Protein 3ES6 (pdb70)

Foldseek 3Di:
DDDKDKKKKKKKKKAKLDDDDVDFRIKMWMAIHPATFWIATPPVLFIDTDAPNNPFPDLDDRVVVSVVVVVVVVVQVVLVCQLCVVVVPSPDIKMKMWMWIWMDIPLHTDDTWTFIAIRNHGAWTADLVVTAIDGPDPSSVVVSCVQPVDVVSSVVVSCCGRPVHVVSVVSSCVRCVVPQVDFAFWDKDWDWDDDPPFFIKIKIKTWFGDDQDKDKFKAWQHHTDDFPDKDKDQPNNSRIIMIMTMDGDGPPDPTWMKMWMDGPSDDDIDIGTPPD/DPPPDWPAKDWDWADAEAAAWDWGKIKIKIATSDQFKFKKWKAKDKPDDFDDQRGDIDIAIHDNVDIDMDMTIGGHGAKIKMKIKIFGDQDPDHDVVSRHDDDDPDGIDIDIGIYHHD

B-factor: mean 33.92, std 10.51, range [18.6, 75.12]

Nearest PDB structures (foldseek):
  1t80-assembly1_A  TM=9.327E-01  e=2.564E-51  Homo sapiens
  1zag-assembly4_D  TM=9.536E-01  e=3.620E-48  Homo sapiens
  6r2u-assembly2_B  TM=8.362E-01  e=2.824E-50  Homo sapiens
  7ufj-assembly1_A  TM=7.697E-01  e=5.929E-26  Homo sapiens
  6pvd-assembly2_C  TM=7.787E-01  e=1.023E-25  Homo sapiens

Organism: Homo sapiens (NCBI:txid9606)

Sequence (394 aa):
ENQDGRYSLTYIYTGLSKHVEDVPAFQALGSLNDLQFFRYNSKDRKSQPMGLWRQVEGMEDWKQDSQLQKAREDIFMETLKDIVEYYNDSNGSHVLQGRFGCEIENNRSSGAFWKYYYDGKDYIEFNKEIPAWVPFDPAAQITKQKWEAEPVYVQRAKAYLEEECPATLRKYLKYSKNILDRQDPPSVVVTSHQAPGEKKKLKCLAYDFYPGKIDVHWTRAGEVQEPELRGDVLHNGNGTYQSWVVVAVPPQDTAPYSCHVQHSSLAQPLVVPWEAQDNTRKIIIKNFDIPKSVRPNDEVTAVLAVQTELKECMVVKTYLISSIPLQGAFNYKYTACLCDDNPKTFYWDFYTNRTVQIAAVVDVIRELGICPDDAAVIPIKNNRFYTIEILKVE

Structure (mmCIF, N/CA/C/O backbone):
data_3ES6
#
_entry.id   3ES6
#
_cell.length_a   132.298
_cell.length_b   132.298
_cell.length_c   73.752
_cell.angle_alpha   90.00
_cell.angle_beta   90.00
_cell.angle_gamma   90.00
#
_symmetry.space_group_name_H-M   'P 4 21 2'
#
loop_
_entity.id
_entity.type
_entity.pdbx_description
1 polymer Zinc-alpha-2-glycoprotein
2 polymer 'Prolactin-inducible protein'
3 branched 2-acetamido-2-deoxy-alpha-D-glucopyranose-(1-2)-alpha-D-mannopyranose-(1-3)-beta-D-mannopyranose-(1-4)-2-acetamido-2-deoxy-beta-D-glucopyranose-(1-4)-2-acetamido-2-deoxy-beta-D-glucopyranose
4 branched alpha-D-mannopyranose-(1-3)-beta-D-mannopyranose-(1-4)-2-acetamido-2-deoxy-beta-D-glucopyranose-(1-4)-2-acetamido-2-deoxy-beta-D-glucopyranose
5 non-polymer 'CARBONATE ION'
6 non-polymer 'HEXAETHYLENE GLYCOL'
#
loop_
_atom_site.group_PDB
_atom_site.id
_atom_site.type_symbol
_atom_site.label_atom_id
_atom_site.label_alt_id
_atom_site.label_comp_id
_atom_site.label_asym_id
_atom_site.label_entity_id
_atom_site.label_seq_id
_atom_site.pdbx_PDB_ins_code
_atom_site.Cartn_x
_atom_site.Cartn_y
_atom_site.Cartn_z
_atom_site.occupancy
_atom_site.B_iso_or_equiv
_atom_site.auth_seq_id
_atom_site.auth_comp_id
_atom_site.auth_asym_id
_atom_site.auth_atom_id
_atom_site.pdbx_PDB_model_num
ATOM 9 N N . GLU A 1 2 ? 114.521 5.519 28.330 1.00 61.25 2 GLU A N 1
ATOM 10 C CA . GLU A 1 2 ? 114.092 5.346 26.888 1.00 61.19 2 GLU A CA 1
ATOM 11 C C . GLU A 1 2 ? 115.199 5.637 25.841 1.00 60.86 2 GLU A C 1
ATOM 12 O O . GLU A 1 2 ? 116.051 4.764 25.557 1.00 60.92 2 GLU A O 1
ATOM 18 N N . ASN A 1 3 ? 115.295 6.748 24.895 1.00 60.37 3 ASN A N 1
ATOM 19 C CA . ASN A 1 3 ? 115.951 6.827 23.582 1.00 59.83 3 ASN A CA 1
ATOM 20 C C . ASN A 1 3 ? 117.486 6.940 23.595 1.00 59.19 3 ASN A C 1
ATOM 21 O O . ASN A 1 3 ? 118.082 7.437 24.558 1.00 59.16 3 ASN A O 1
ATOM 26 N N . GLN A 1 4 ? 118.098 6.470 22.506 1.00 58.27 4 GLN A N 1
ATOM 27 C CA . GLN A 1 4 ? 119.551 6.492 22.288 1.00 57.27 4 GLN A CA 1
ATOM 28 C C . GLN A 1 4 ? 120.078 7.903 21.987 1.00 56.40 4 GLN A C 1
ATOM 29 O O . GLN A 1 4 ? 120.520 8.613 22.895 1.00 56.35 4 GLN A O 1
ATOM 35 N N . ASP A 1 5 ? 120.028 8.273 20.703 1.00 55.17 5 ASP A N 1
ATOM 36 C CA . ASP A 1 5 ? 120.419 9.590 20.158 1.00 53.91 5 ASP A CA 1
ATOM 37 C C . ASP A 1 5 ? 121.753 10.210 20.580 1.00 52.68 5 ASP A C 1
ATOM 38 O O . ASP A 1 5 ? 121.932 10.654 21.725 1.00 52.77 5 ASP A O 1
ATOM 43 N N . GLY A 1 6 ? 122.676 10.251 19.615 1.00 51.00 6 GLY A N 1
ATOM 44 C CA . GLY A 1 6 ? 123.884 11.057 19.735 1.00 48.71 6 GLY A CA 1
ATOM 45 C C . GLY A 1 6 ? 124.300 11.475 18.340 1.00 47.04 6 GLY A C 1
ATOM 46 O O . GLY A 1 6 ? 125.221 10.882 17.762 1.00 47.08 6 GLY A O 1
ATOM 47 N N . ARG A 1 7 ? 123.611 12.474 17.783 1.00 45.14 7 ARG A N 1
ATOM 48 C CA . ARG A 1 7 ? 123.960 12.965 16.447 1.00 43.35 7 ARG A CA 1
ATOM 49 C C . ARG A 1 7 ? 124.613 14.340 16.438 1.00 41.59 7 ARG A C 1
ATOM 50 O O . ARG A 1 7 ? 124.101 15.296 17.026 1.00 41.40 7 ARG A O 1
ATOM 58 N N . TYR A 1 8 ? 125.754 14.414 15.757 1.00 39.46 8 TYR A N 1
ATOM 59 C CA . TYR A 1 8 ? 126.580 15.612 15.711 1.00 37.29 8 TYR A CA 1
ATOM 60 C C . TYR A 1 8 ? 126.903 15.956 14.270 1.00 36.15 8 TYR A C 1
ATOM 61 O O . TYR A 1 8 ? 127.009 15.074 13.423 1.00 35.82 8 TYR A O 1
ATOM 70 N N . SER A 1 9 ? 127.073 17.248 14.011 1.00 34.93 9 SER A N 1
ATOM 71 C CA . SER A 1 9 ? 127.160 17.774 12.657 1.00 33.69 9 SER A CA 1
ATOM 72 C C . SER A 1 9 ? 128.359 18.709 12.478 1.00 32.71 9 SER A C 1
ATOM 73 O O . SER A 1 9 ? 128.626 19.549 13.335 1.00 32.58 9 SER A O 1
ATOM 76 N N . LEU A 1 10 ? 129.081 18.549 11.370 1.00 31.57 10 LEU A N 1
ATOM 77 C CA . LEU A 1 10 ? 130.185 19.451 11.020 1.00 30.44 10 LEU A CA 1
ATOM 78 C C . LEU A 1 10 ? 129.945 20.091 9.655 1.00 29.88 10 LEU A C 1
ATOM 79 O O . LEU A 1 10 ? 129.866 19.395 8.644 1.00 29.79 10 LEU A O 1
ATOM 84 N N . THR A 1 11 ? 129.839 21.417 9.639 1.00 29.11 11 THR A N 1
ATOM 85 C CA . THR A 1 11 ? 129.451 22.157 8.440 1.00 28.35 11 THR A CA 1
ATOM 86 C C . THR A 1 11 ? 130.376 23.335 8.184 1.00 27.85 11 THR A C 1
ATOM 87 O O . THR A 1 11 ? 130.773 24.032 9.116 1.00 27.87 11 THR A O 1
ATOM 91 N N . TYR A 1 12 ? 130.702 23.551 6.914 1.00 27.21 12 TYR A N 1
ATOM 92 C CA . TYR A 1 12 ? 131.459 24.720 6.489 1.00 26.66 12 TYR A CA 1
ATOM 93 C C . TYR A 1 12 ? 130.647 25.542 5.499 1.00 26.67 12 TYR A C 1
ATOM 94 O O . TYR A 1 12 ? 130.038 24.995 4.578 1.00 26.62 12 TYR A O 1
ATOM 103 N N . ILE A 1 13 ? 130.631 26.856 5.699 1.00 26.80 13 ILE A N 1
ATOM 104 C CA . ILE A 1 13 ? 130.062 27.767 4.713 1.00 26.99 13 ILE A CA 1
ATOM 105 C C . ILE A 1 13 ? 131.179 28.654 4.178 1.00 27.35 13 ILE A C 1
ATOM 106 O O . ILE A 1 13 ? 131.863 29.331 4.944 1.00 27.27 13 ILE A O 1
ATOM 111 N N . TYR A 1 14 ? 131.362 28.615 2.860 1.00 27.93 14 TYR A N 1
ATOM 112 C CA . TYR A 1 14 ? 132.361 29.410 2.155 1.00 28.56 14 TYR A CA 1
ATOM 113 C C . TYR A 1 14 ? 131.656 30.456 1.310 1.00 28.98 14 TYR A C 1
ATOM 114 O O . TYR A 1 14 ? 130.712 30.139 0.587 1.00 29.02 14 TYR A O 1
ATOM 123 N N . THR A 1 15 ? 132.114 31.701 1.392 1.00 29.59 15 THR A N 1
ATOM 124 C CA . THR A 1 15 ? 131.504 32.787 0.626 1.00 30.11 15 THR A CA 1
ATOM 125 C C . THR A 1 15 ? 132.551 33.621 -0.106 1.00 30.66 15 THR A C 1
ATOM 126 O O . THR A 1 15 ? 133.530 34.071 0.491 1.00 30.72 15 THR A O 1
ATOM 130 N N . GLY A 1 16 ? 132.331 33.808 -1.404 1.00 31.35 16 GLY A N 1
ATOM 131 C CA . GLY A 1 16 ? 133.165 34.678 -2.227 1.00 32.37 16 GLY A CA 1
ATOM 132 C C . GLY A 1 16 ? 132.359 35.784 -2.884 1.00 33.10 16 GLY A C 1
ATOM 133 O O . GLY A 1 16 ? 131.156 35.637 -3.114 1.00 33.11 16 GLY A O 1
ATOM 134 N N . LEU A 1 17 ? 133.023 36.898 -3.179 1.00 33.93 17 LEU A N 1
ATOM 135 C CA . LEU A 1 17 ? 132.389 38.026 -3.860 1.00 34.87 17 LEU A CA 1
ATOM 136 C C . LEU A 1 17 ? 133.287 38.542 -4.972 1.00 35.59 17 LEU A C 1
ATOM 137 O O . LEU A 1 17 ? 134.464 38.833 -4.739 1.00 35.70 17 LEU A O 1
ATOM 142 N N . SER A 1 18 ? 132.730 38.657 -6.175 1.00 36.54 18 SER A N 1
ATOM 143 C CA . SER A 1 18 ? 133.468 39.206 -7.312 1.00 37.55 18 SER A CA 1
ATOM 144 C C . SER A 1 18 ? 133.841 40.668 -7.062 1.00 38.26 18 SER A C 1
ATOM 145 O O . SER A 1 18 ? 135.023 41.011 -7.052 1.00 38.42 18 SER A O 1
ATOM 148 N N . LYS A 1 19 ? 132.837 41.515 -6.833 1.00 39.15 19 LYS A N 1
ATOM 149 C CA . LYS A 1 19 ? 133.076 42.924 -6.507 1.00 40.05 19 LYS A CA 1
ATOM 150 C C . LYS A 1 19 ? 133.012 43.191 -5.007 1.00 40.38 19 LYS A C 1
ATOM 151 O O . LYS A 1 19 ? 131.951 43.069 -4.388 1.00 40.47 19 LYS A O 1
ATOM 157 N N . HIS A 1 20 ? 134.154 43.553 -4.432 1.00 40.87 20 HIS A N 1
ATOM 158 C CA . HIS A 1 20 ? 134.222 43.905 -3.018 1.00 41.44 20 HIS A CA 1
ATOM 159 C C . HIS A 1 20 ? 134.942 45.234 -2.836 1.00 41.72 20 HIS A C 1
ATOM 160 O O . HIS A 1 20 ? 135.790 45.611 -3.653 1.00 41.81 20 HIS A O 1
ATOM 167 N N . VAL A 1 21 ? 134.604 45.935 -1.759 1.00 42.00 21 VAL A N 1
ATOM 168 C CA . VAL A 1 21 ? 135.278 47.179 -1.411 1.00 42.21 21 VAL A CA 1
ATOM 169 C C . VAL A 1 21 ? 136.499 46.891 -0.528 1.00 42.38 21 VAL A C 1
ATOM 170 O O . VAL A 1 21 ? 136.665 45.773 -0.033 1.00 42.33 21 VAL A O 1
ATOM 174 N N . GLU A 1 22 ? 137.338 47.911 -0.344 1.00 42.64 22 GLU A N 1
ATOM 175 C CA . GLU A 1 22 ? 138.601 47.807 0.397 1.00 42.78 22 GLU A CA 1
ATOM 176 C C . GLU A 1 22 ? 138.464 47.079 1.736 1.00 42.21 22 GLU A C 1
ATOM 177 O O . GLU A 1 22 ? 139.182 46.113 1.995 1.00 42.27 22 GLU A O 1
ATOM 183 N N . ASP A 1 23 ? 137.537 47.542 2.573 1.00 41.54 23 ASP A N 1
ATOM 184 C CA . ASP A 1 23 ? 137.379 47.011 3.928 1.00 40.84 23 ASP A CA 1
ATOM 185 C C . ASP A 1 23 ? 136.708 45.642 3.951 1.00 40.03 23 ASP A C 1
ATOM 186 O O . ASP A 1 23 ? 136.942 44.853 4.865 1.00 40.04 23 ASP A O 1
ATOM 191 N N . VAL A 1 24 ? 135.876 45.369 2.947 1.00 38.97 24 VAL A N 1
ATOM 192 C CA . VAL A 1 24 ? 135.124 44.116 2.880 1.00 37.94 24 VAL A CA 1
ATOM 193 C C . VAL A 1 24 ? 135.953 42.996 2.239 1.00 37.05 24 VAL A C 1
ATOM 194 O O . VAL A 1 24 ? 136.350 43.110 1.080 1.00 37.15 24 VAL A O 1
ATOM 198 N N . PRO A 1 25 ? 136.211 41.913 2.999 1.00 36.11 25 PRO A N 1
ATOM 199 C CA . PRO A 1 25 ? 136.972 40.750 2.531 1.00 35.37 25 PRO A CA 1
ATOM 200 C C . PRO A 1 25 ? 136.329 40.076 1.325 1.00 34.59 25 PRO A C 1
ATOM 201 O O . PRO A 1 25 ? 135.108 39.909 1.291 1.00 34.59 25 PRO A O 1
ATOM 205 N N . ALA A 1 26 ? 137.150 39.699 0.348 1.00 33.69 26 ALA A N 1
ATOM 206 C CA . ALA A 1 26 ? 136.664 39.073 -0.883 1.00 32.81 26 ALA A CA 1
ATOM 207 C C . ALA A 1 26 ? 136.196 37.636 -0.649 1.00 32.13 26 ALA A C 1
ATOM 208 O O . ALA A 1 26 ? 135.186 37.198 -1.206 1.00 31.99 26 ALA A O 1
ATOM 210 N N . PHE A 1 27 ? 136.940 36.913 0.185 1.00 31.29 27 PHE A N 1
ATOM 211 C CA . PHE A 1 27 ? 136.642 35.521 0.499 1.00 30.39 27 PHE A CA 1
ATOM 212 C C . PHE A 1 27 ? 136.472 35.332 2.001 1.00 29.72 27 PHE A C 1
ATOM 213 O O . PHE A 1 27 ? 137.155 35.976 2.803 1.00 29.53 27 PHE A O 1
ATOM 221 N N . GLN A 1 28 ? 135.561 34.436 2.368 1.00 28.87 28 GLN A N 1
ATOM 222 C CA . GLN A 1 28 ? 135.290 34.151 3.766 1.00 28.02 28 GLN A CA 1
ATOM 223 C C . GLN A 1 28 ? 134.838 32.708 3.970 1.00 26.97 28 GLN A C 1
ATOM 224 O O . GLN A 1 28 ? 134.194 32.116 3.104 1.00 26.77 28 GLN A O 1
ATOM 230 N N . ALA A 1 29 ? 135.191 32.153 5.127 1.00 25.79 29 ALA A N 1
ATOM 231 C CA . ALA A 1 29 ? 134.840 30.788 5.460 1.00 24.85 29 ALA A CA 1
ATOM 232 C C . ALA A 1 29 ? 134.615 30.667 6.949 1.00 24.32 29 ALA A C 1
ATOM 233 O O . ALA A 1 29 ? 135.357 31.244 7.740 1.00 24.23 29 ALA A O 1
ATOM 235 N N . LEU A 1 30 ? 133.578 29.926 7.325 1.00 23.68 30 LEU A N 1
ATOM 236 C CA . LEU A 1 30 ? 133.341 29.588 8.725 1.00 23.10 30 LEU A CA 1
ATOM 237 C C . LEU A 1 30 ? 132.802 28.178 8.890 1.00 22.63 30 LEU A C 1
ATOM 238 O O . LEU A 1 30 ? 132.148 27.641 7.996 1.00 22.63 30 LEU A O 1
ATOM 243 N N . GLY A 1 31 ? 133.105 27.582 10.037 1.00 22.10 31 GLY A N 1
ATOM 244 C CA . GLY A 1 31 ? 132.724 26.213 10.327 1.00 21.54 31 GLY A CA 1
ATOM 245 C C . GLY A 1 31 ? 131.932 26.137 11.610 1.00 21.26 31 GLY A C 1
ATOM 246 O O . GLY A 1 31 ? 132.239 26.827 12.587 1.00 21.19 31 GLY A O 1
ATOM 247 N N . SER A 1 32 ? 130.907 25.292 11.602 1.00 20.90 32 SER A N 1
ATOM 248 C CA . SER A 1 32 ? 130.048 25.114 12.757 1.00 20.46 32 SER A CA 1
ATOM 249 C C . SER A 1 32 ? 130.079 23.671 13.217 1.00 20.24 32 SER A C 1
ATOM 250 O O . SER A 1 32 ? 130.150 22.752 12.397 1.00 20.24 32 SER A O 1
ATOM 253 N N . LEU A 1 33 ? 130.054 23.483 14.534 1.00 19.97 33 LEU A N 1
ATOM 254 C CA . LEU A 1 33 ? 129.793 22.181 15.129 1.00 19.72 33 LEU A CA 1
ATOM 255 C C . LEU A 1 33 ? 128.392 22.243 15.703 1.00 19.84 33 LEU A C 1
ATOM 256 O O . LEU A 1 33 ? 128.138 22.970 16.660 1.00 19.83 33 LEU A O 1
ATOM 261 N N . ASN A 1 34 ? 127.484 21.481 15.100 1.00 20.18 34 ASN A N 1
ATOM 262 C CA . ASN A 1 34 ? 126.045 21.621 15.332 1.00 20.42 34 ASN A CA 1
ATOM 263 C C . ASN A 1 34 ? 125.595 23.056 15.044 1.00 20.64 34 ASN A C 1
ATOM 264 O O . ASN A 1 34 ? 125.882 23.581 13.965 1.00 20.63 34 ASN A O 1
ATOM 269 N N . ASP A 1 35 ? 124.917 23.692 15.998 1.00 20.92 35 ASP A N 1
ATOM 270 C CA . ASP A 1 35 ? 124.422 25.057 15.807 1.00 21.12 35 ASP A CA 1
ATOM 271 C C . ASP A 1 35 ? 125.439 26.140 16.181 1.00 21.42 35 ASP A C 1
ATOM 272 O O . ASP A 1 35 ? 125.155 27.327 16.023 1.00 21.67 35 ASP A O 1
ATOM 277 N N . LEU A 1 36 ? 126.614 25.735 16.668 1.00 21.75 36 LEU A N 1
ATOM 278 C CA . LEU A 1 36 ? 127.625 26.675 17.168 1.00 22.02 36 LEU A CA 1
ATOM 279 C C . LEU A 1 36 ? 128.826 26.768 16.246 1.00 22.51 36 LEU A C 1
ATOM 280 O O . LEU A 1 36 ? 129.328 25.751 15.778 1.00 22.57 36 LEU A O 1
ATOM 285 N N . GLN A 1 37 ? 129.293 27.991 16.007 1.00 23.26 37 GLN A N 1
ATOM 286 C CA . GLN A 1 37 ? 130.441 28.230 15.126 1.00 24.13 37 GLN A CA 1
ATOM 287 C C . GLN A 1 37 ? 131.757 28.231 15.903 1.00 24.42 37 GLN A C 1
ATOM 288 O O . GLN A 1 37 ? 131.905 28.956 16.890 1.00 24.33 37 GLN A O 1
ATOM 294 N N . PHE A 1 38 ? 132.718 27.441 15.430 1.00 24.93 38 PHE A N 1
ATOM 295 C CA . PHE A 1 38 ? 133.978 27.247 16.147 1.00 25.40 38 PHE A CA 1
ATOM 296 C C . PHE A 1 38 ? 135.185 27.980 15.554 1.00 25.90 38 PHE A C 1
ATOM 297 O O . PHE A 1 38 ? 136.199 28.143 16.237 1.00 25.97 38 PHE A O 1
ATOM 305 N N . PHE A 1 39 ? 135.079 28.414 14.297 1.00 26.48 39 PHE A N 1
ATOM 306 C CA . PHE A 1 39 ? 136.185 29.103 13.623 1.00 27.15 39 PHE A CA 1
ATOM 307 C C . PHE A 1 39 ? 135.729 29.926 12.419 1.00 27.64 39 PHE A C 1
ATOM 308 O O . PHE A 1 39 ? 134.744 29.587 11.761 1.00 27.69 39 PHE A O 1
ATOM 316 N N . ARG A 1 40 ? 136.471 30.993 12.132 1.00 28.27 40 ARG A N 1
ATOM 317 C CA . ARG A 1 40 ? 136.299 31.767 10.907 1.00 28.93 40 ARG A CA 1
ATOM 318 C C . ARG A 1 40 ? 137.655 32.035 10.259 1.00 28.99 40 ARG A C 1
ATOM 319 O O . ARG A 1 40 ? 138.694 31.929 10.907 1.00 28.98 40 ARG A O 1
ATOM 327 N N . TYR A 1 41 ? 137.625 32.374 8.973 1.00 29.27 41 TYR A N 1
ATOM 328 C CA . TYR A 1 41 ? 138.812 32.728 8.205 1.00 29.48 41 TYR A CA 1
ATOM 329 C C . TYR A 1 41 ? 138.381 33.608 7.046 1.00 29.82 41 TYR A C 1
ATOM 330 O O . TYR A 1 41 ? 137.410 33.295 6.357 1.00 29.87 41 TYR A O 1
ATOM 339 N N . ASN A 1 42 ? 139.098 34.705 6.826 1.00 30.25 42 ASN A N 1
ATOM 340 C CA . ASN A 1 42 ? 138.827 35.564 5.676 1.00 30.80 42 ASN A CA 1
ATOM 341 C C . ASN A 1 42 ? 140.086 35.886 4.880 1.00 31.08 42 ASN A C 1
ATOM 342 O O . ASN A 1 42 ? 141.194 35.648 5.350 1.00 30.97 42 ASN A O 1
ATOM 347 N N . SER A 1 43 ? 139.902 36.425 3.675 1.00 31.65 43 SER A N 1
ATOM 348 C CA . SER A 1 43 ? 141.009 36.703 2.757 1.00 32.27 43 SER A CA 1
ATOM 349 C C . SER A 1 43 ? 141.799 37.959 3.127 1.00 32.69 43 SER A C 1
ATOM 350 O O . SER A 1 43 ? 142.960 38.100 2.735 1.00 32.81 43 SER A O 1
ATOM 353 N N . LYS A 1 44 ? 141.168 38.865 3.873 1.00 33.17 44 LYS A N 1
ATOM 354 C CA . LYS A 1 44 ? 141.846 40.062 4.358 1.00 33.66 44 LYS A CA 1
ATOM 355 C C . LYS A 1 44 ? 142.856 39.664 5.436 1.00 33.81 44 LYS A C 1
ATOM 356 O O . LYS A 1 44 ? 144.054 39.592 5.160 1.00 33.77 44 LYS A O 1
ATOM 362 N N . ASP A 1 45 ? 142.363 39.378 6.643 1.00 34.14 45 ASP A N 1
ATOM 363 C CA . ASP A 1 45 ? 143.192 38.907 7.764 1.00 34.54 45 ASP A CA 1
ATOM 364 C C . ASP A 1 45 ? 144.100 37.730 7.403 1.00 34.54 45 ASP A C 1
ATOM 365 O O . ASP A 1 45 ? 145.230 37.643 7.888 1.00 34.48 45 ASP A O 1
ATOM 370 N N . ARG A 1 46 ? 143.581 36.823 6.572 1.00 34.64 46 ARG A N 1
ATOM 371 C CA . ARG A 1 46 ? 144.321 35.667 6.050 1.00 34.75 46 ARG A CA 1
ATOM 372 C C . ARG A 1 46 ? 144.788 34.701 7.148 1.00 34.70 46 ARG A C 1
ATOM 373 O O . ARG A 1 46 ? 145.774 33.975 6.980 1.00 34.75 46 ARG A O 1
ATOM 381 N N . LYS A 1 47 ? 144.054 34.685 8.258 1.00 34.63 47 LYS A N 1
ATOM 382 C CA . LYS A 1 47 ? 144.417 33.899 9.434 1.00 34.56 47 LYS A CA 1
ATOM 383 C C . LYS A 1 47 ? 143.205 33.118 9.955 1.00 34.40 47 LYS A C 1
ATOM 384 O O . LYS A 1 47 ? 142.113 33.678 10.102 1.00 34.43 47 LYS A O 1
ATOM 390 N N . SER A 1 48 ? 143.397 31.827 10.219 1.00 34.13 48 SER A N 1
ATOM 391 C CA . SER A 1 48 ? 142.353 31.003 10.831 1.00 33.94 48 SER A CA 1
ATOM 392 C C . SER A 1 48 ? 142.289 31.238 12.337 1.00 33.80 48 SER A C 1
ATOM 393 O O . SER A 1 48 ? 143.241 30.946 13.057 1.00 33.91 48 SER A O 1
ATOM 396 N N . GLN A 1 49 ? 141.168 31.771 12.807 1.00 33.66 49 GLN A N 1
ATOM 397 C CA . GLN A 1 49 ? 140.977 32.010 14.232 1.00 33.74 49 GLN A CA 1
ATOM 398 C C . GLN A 1 49 ? 139.795 31.219 14.778 1.00 33.39 49 GLN A C 1
ATOM 399 O O . GLN A 1 49 ? 138.753 31.138 14.129 1.00 33.40 49 GLN A O 1
ATOM 405 N N . PRO A 1 50 ? 139.953 30.624 15.974 1.00 33.11 50 PRO A N 1
ATOM 406 C CA . PRO A 1 50 ? 138.814 29.988 16.623 1.00 33.01 50 PRO A CA 1
ATOM 407 C C . PRO A 1 50 ? 137.794 31.032 17.087 1.00 32.97 50 PRO A C 1
ATOM 408 O O . PRO A 1 50 ? 138.152 32.195 17.281 1.00 33.09 50 PRO A O 1
ATOM 412 N N . MET A 1 51 ? 136.540 30.622 17.249 1.00 32.80 51 MET A N 1
ATOM 413 C CA . MET A 1 51 ? 135.491 31.521 17.721 1.00 32.74 51 MET A CA 1
ATOM 414 C C . MET A 1 51 ? 134.759 30.957 18.924 1.00 32.34 51 MET A C 1
ATOM 415 O O . MET A 1 51 ? 134.807 29.756 19.182 1.00 32.29 51 MET A O 1
ATOM 420 N N . GLY A 1 52 ? 134.080 31.839 19.654 1.00 32.14 52 GLY A N 1
ATOM 421 C CA . GLY A 1 52 ? 133.181 31.446 20.735 1.00 31.79 52 GLY A CA 1
ATOM 422 C C . GLY A 1 52 ? 133.839 30.640 21.830 1.00 31.53 52 GLY A C 1
ATOM 423 O O . GLY A 1 52 ? 134.991 30.884 22.183 1.00 31.58 52 GLY A O 1
ATOM 424 N N . LEU A 1 53 ? 133.106 29.663 22.355 1.00 31.40 53 LEU A N 1
ATOM 425 C CA . LEU A 1 53 ? 133.599 28.820 23.441 1.00 31.30 53 LEU A CA 1
ATOM 426 C C . LEU A 1 53 ? 134.922 28.129 23.122 1.00 31.59 53 LEU A C 1
ATOM 427 O O . LEU A 1 53 ? 135.634 27.687 24.022 1.00 31.62 53 LEU A O 1
ATOM 432 N N . TRP A 1 54 ? 135.249 28.055 21.837 1.00 32.03 54 TRP A N 1
ATOM 433 C CA . TRP A 1 54 ? 136.429 27.335 21.375 1.00 32.47 54 TRP A CA 1
ATOM 434 C C . TRP A 1 54 ? 137.725 28.140 21.453 1.00 33.20 54 TRP A C 1
ATOM 435 O O . TRP A 1 54 ? 138.778 27.658 21.035 1.00 33.33 54 TRP A O 1
ATOM 446 N N . ARG A 1 55 ? 137.655 29.355 21.991 1.00 34.14 55 ARG A N 1
ATOM 447 C CA . ARG A 1 55 ? 138.861 30.142 22.238 1.00 35.21 55 ARG A CA 1
ATOM 448 C C . ARG A 1 55 ? 139.690 29.572 23.395 1.00 35.71 55 ARG A C 1
ATOM 449 O O . ARG A 1 55 ? 140.922 29.638 23.363 1.00 35.88 55 ARG A O 1
ATOM 457 N N . GLN A 1 56 ? 139.013 29.005 24.397 1.00 36.23 56 GLN A N 1
ATOM 458 C CA . GLN A 1 56 ? 139.686 28.394 25.557 1.00 36.72 56 GLN A CA 1
ATOM 459 C C . GLN A 1 56 ? 140.140 26.943 25.361 1.00 36.91 56 GLN A C 1
ATOM 460 O O . GLN A 1 56 ? 140.834 26.393 26.220 1.00 37.15 56 GLN A O 1
ATOM 466 N N . VAL A 1 57 ? 139.756 26.323 24.248 1.00 37.04 57 VAL A N 1
ATOM 467 C CA . VAL A 1 57 ? 140.165 24.946 23.973 1.00 37.19 57 VAL A CA 1
ATOM 468 C C . VAL A 1 57 ? 141.520 24.939 23.265 1.00 37.35 57 VAL A C 1
ATOM 469 O O . VAL A 1 57 ? 141.651 25.484 22.167 1.00 37.45 57 VAL A O 1
ATOM 473 N N . GLU A 1 58 ? 142.525 24.336 23.901 1.00 37.44 58 GLU A N 1
ATOM 474 C CA . GLU A 1 58 ? 143.847 24.200 23.285 1.00 37.54 58 GLU A CA 1
ATOM 475 C C . GLU A 1 58 ? 143.996 22.870 22.554 1.00 37.27 58 GLU A C 1
ATOM 476 O O . GLU A 1 58 ? 143.328 21.886 22.888 1.00 37.24 58 GLU A O 1
ATOM 482 N N . GLY A 1 59 ? 144.876 22.860 21.554 1.00 36.97 59 GLY A N 1
ATOM 483 C CA . GLY A 1 59 ? 145.311 21.634 20.887 1.00 36.44 59 GLY A CA 1
ATOM 484 C C . GLY A 1 59 ? 144.224 20.757 20.295 1.00 36.06 59 GLY A C 1
ATOM 485 O O . GLY A 1 59 ? 144.370 19.534 20.248 1.00 36.04 59 GLY A O 1
ATOM 486 N N . MET A 1 60 ? 143.130 21.375 19.857 1.00 35.64 60 MET A N 1
ATOM 487 C CA . MET A 1 60 ? 142.126 20.671 19.068 1.00 35.06 60 MET A CA 1
ATOM 488 C C . MET A 1 60 ? 142.528 20.724 17.602 1.00 34.88 60 MET A C 1
ATOM 489 O O . MET A 1 60 ? 142.349 19.756 16.859 1.00 34.92 60 MET A O 1
ATOM 494 N N . GLU A 1 61 ? 143.066 21.868 17.196 1.00 34.46 61 GLU A N 1
ATOM 495 C CA . GLU A 1 61 ? 143.457 22.076 15.820 1.00 34.13 61 GLU A CA 1
ATOM 496 C C . GLU A 1 61 ? 144.694 22.954 15.741 1.00 33.94 61 GLU A C 1
ATOM 497 O O . GLU A 1 61 ? 144.827 23.922 16.493 1.00 33.97 61 GLU A O 1
ATOM 503 N N . ASP A 1 62 ? 145.600 22.596 14.836 1.00 33.66 62 ASP A N 1
ATOM 504 C CA . ASP A 1 62 ? 146.775 23.404 14.546 1.00 33.42 62 ASP A CA 1
ATOM 505 C C . ASP A 1 62 ? 146.324 24.544 13.645 1.00 33.25 62 ASP A C 1
ATOM 506 O O . ASP A 1 62 ? 146.225 24.387 12.425 1.00 33.26 62 ASP A O 1
ATOM 511 N N . TRP A 1 63 ? 146.038 25.688 14.257 1.00 33.05 63 TRP A N 1
ATOM 512 C CA . TRP A 1 63 ? 145.455 26.811 13.530 1.00 32.92 63 TRP A CA 1
ATOM 513 C C . TRP A 1 63 ? 146.384 27.399 12.477 1.00 32.90 63 TRP A C 1
ATOM 514 O O . TRP A 1 63 ? 145.924 27.806 11.410 1.00 32.80 63 TRP A O 1
ATOM 525 N N . LYS A 1 64 ? 147.683 27.427 12.775 1.00 33.02 64 LYS A N 1
ATOM 526 C CA . LYS A 1 64 ? 148.698 27.846 11.805 1.00 33.09 64 LYS A CA 1
ATOM 527 C C . LYS A 1 64 ? 148.649 26.978 10.552 1.00 33.10 64 LYS A C 1
ATOM 528 O O . LYS A 1 64 ? 148.617 27.494 9.432 1.00 33.05 64 LYS A O 1
ATOM 534 N N . GLN A 1 65 ? 148.629 25.663 10.758 1.00 33.14 65 GLN A N 1
ATOM 535 C CA . GLN A 1 65 ? 148.527 24.700 9.668 1.00 33.25 65 GLN A CA 1
ATOM 536 C C . GLN A 1 65 ? 147.238 24.876 8.878 1.00 32.93 65 GLN A C 1
ATOM 537 O O . GLN A 1 65 ? 147.258 24.842 7.654 1.00 32.75 65 GLN A O 1
ATOM 543 N N . ASP A 1 66 ? 146.126 25.067 9.587 1.00 32.86 66 ASP A N 1
ATOM 544 C CA . ASP A 1 66 ? 144.815 25.211 8.955 1.00 32.77 66 ASP A CA 1
ATOM 545 C C . ASP A 1 66 ? 144.773 26.404 8.009 1.00 32.59 66 ASP A C 1
ATOM 546 O O . ASP A 1 66 ? 144.245 26.300 6.906 1.00 32.60 66 ASP A O 1
ATOM 551 N N . SER A 1 67 ? 145.348 27.524 8.447 1.00 32.41 67 SER A N 1
ATOM 552 C CA . SER A 1 67 ? 145.471 28.735 7.632 1.00 32.26 67 SER A CA 1
ATOM 553 C C . SER A 1 67 ? 146.021 28.427 6.244 1.00 32.18 67 SER A C 1
ATOM 554 O O . SER A 1 67 ? 145.532 28.954 5.242 1.00 32.09 67 SER A O 1
ATOM 557 N N . GLN A 1 68 ? 147.038 27.566 6.211 1.00 32.26 68 GLN A N 1
ATOM 558 C CA . GLN A 1 68 ? 147.684 27.110 4.983 1.00 32.23 68 GLN A CA 1
ATOM 559 C C . GLN A 1 68 ? 146.691 26.538 3.989 1.00 32.05 68 GLN A C 1
ATOM 560 O O . GLN A 1 68 ? 146.540 27.067 2.888 1.00 32.03 68 GLN A O 1
ATOM 566 N N . LEU A 1 69 ? 146.013 25.461 4.380 1.00 31.88 69 LEU A N 1
ATOM 567 C CA . LEU A 1 69 ? 145.130 24.766 3.451 1.00 31.84 69 LEU A CA 1
ATOM 568 C C . LEU A 1 69 ? 143.822 25.535 3.209 1.00 31.58 69 LEU A C 1
ATOM 569 O O . LEU A 1 69 ? 143.186 25.356 2.170 1.00 31.59 69 LEU A O 1
ATOM 574 N N . GLN A 1 70 ? 143.446 26.408 4.145 1.00 31.30 70 GLN A N 1
ATOM 575 C CA . GLN A 1 70 ? 142.347 27.348 3.903 1.00 31.05 70 GLN A CA 1
ATOM 576 C C . GLN A 1 70 ? 142.700 28.256 2.731 1.00 30.88 70 GLN A C 1
ATOM 577 O O . GLN A 1 70 ? 141.893 28.449 1.819 1.00 30.81 70 GLN A O 1
ATOM 583 N N . LYS A 1 71 ? 143.916 28.794 2.758 1.00 30.79 71 LYS A N 1
ATOM 584 C CA . LYS A 1 71 ? 144.436 29.605 1.665 1.00 30.88 71 LYS A CA 1
ATOM 585 C C . LYS A 1 71 ? 144.330 28.831 0.346 1.00 30.82 71 LYS A C 1
ATOM 586 O O . LYS A 1 71 ? 143.810 29.352 -0.649 1.00 30.80 71 LYS A O 1
ATOM 592 N N . ALA A 1 72 ? 144.808 27.587 0.354 1.00 30.73 72 ALA A N 1
ATOM 593 C CA . ALA A 1 72 ? 144.717 26.704 -0.807 1.00 30.59 72 ALA A CA 1
ATOM 594 C C . ALA A 1 72 ? 143.298 26.671 -1.368 1.00 30.58 72 ALA A C 1
ATOM 595 O O . ALA A 1 72 ? 143.104 26.864 -2.570 1.00 30.53 72 ALA A O 1
ATOM 597 N N . ARG A 1 73 ? 142.316 26.447 -0.489 1.00 30.54 73 ARG A N 1
ATOM 598 C CA . ARG A 1 73 ? 140.905 26.363 -0.885 1.00 30.45 73 ARG A CA 1
ATOM 599 C C . ARG A 1 73 ? 140.396 27.686 -1.439 1.00 30.45 73 ARG A C 1
ATOM 600 O O . ARG A 1 73 ? 139.668 27.699 -2.434 1.00 30.46 73 ARG A O 1
ATOM 608 N N . GLU A 1 74 ? 140.788 28.788 -0.796 1.00 30.44 74 GLU A N 1
ATOM 609 C CA . GLU A 1 74 ? 140.439 30.134 -1.250 1.00 30.57 74 GLU A CA 1
ATOM 610 C C . GLU A 1 74 ? 140.814 30.332 -2.716 1.00 30.64 74 GLU A C 1
ATOM 611 O O . GLU A 1 74 ? 140.030 30.874 -3.497 1.00 30.57 74 GLU A O 1
ATOM 617 N N . ASP A 1 75 ? 142.012 29.883 -3.085 1.00 30.88 75 ASP A N 1
ATOM 618 C CA . ASP A 1 75 ? 142.485 29.991 -4.463 1.00 31.12 75 ASP A CA 1
ATOM 619 C C . ASP A 1 75 ? 141.538 29.316 -5.444 1.00 31.04 75 ASP A C 1
ATOM 620 O O . ASP A 1 75 ? 141.066 29.957 -6.382 1.00 31.07 75 ASP A O 1
ATOM 625 N N . ILE A 1 76 ? 141.249 28.036 -5.198 1.00 30.93 76 ILE A N 1
ATOM 626 C CA . ILE A 1 76 ? 140.386 27.230 -6.066 1.00 30.78 76 ILE A CA 1
ATOM 627 C C . ILE A 1 76 ? 138.961 27.777 -6.093 1.00 30.62 76 ILE A C 1
ATOM 628 O O . ILE A 1 76 ? 138.278 27.690 -7.113 1.00 30.56 76 ILE A O 1
ATOM 633 N N . PHE A 1 77 ? 138.525 28.344 -4.970 1.00 30.51 77 PHE A N 1
ATOM 634 C CA . PHE A 1 77 ? 137.175 28.883 -4.843 1.00 30.56 77 PHE A CA 1
ATOM 635 C C . PHE A 1 77 ? 136.969 30.099 -5.741 1.00 30.88 77 PHE A C 1
ATOM 636 O O . PHE A 1 77 ? 136.092 30.097 -6.604 1.00 30.85 77 PHE A O 1
ATOM 644 N N . MET A 1 78 ? 137.789 31.127 -5.533 1.00 31.35 78 MET A N 1
ATOM 645 C CA . MET A 1 78 ? 137.691 32.377 -6.283 1.00 31.80 78 MET A CA 1
ATOM 646 C C . MET A 1 78 ? 137.935 32.163 -7.775 1.00 32.25 78 MET A C 1
ATOM 647 O O . MET A 1 78 ? 137.255 32.755 -8.609 1.00 32.41 78 MET A O 1
ATOM 652 N N . GLU A 1 79 ? 138.902 31.308 -8.096 1.00 32.81 79 GLU A N 1
ATOM 653 C CA . GLU A 1 79 ? 139.208 30.929 -9.475 1.00 33.41 79 GLU A CA 1
ATOM 654 C C . GLU A 1 79 ? 137.964 30.398 -10.198 1.00 33.54 79 GLU A C 1
ATOM 655 O O . GLU A 1 79 ? 137.760 30.671 -11.381 1.00 33.45 79 GLU A O 1
ATOM 661 N N . THR A 1 80 ? 137.138 29.654 -9.465 1.00 33.98 80 THR A N 1
ATOM 662 C CA . THR A 1 80 ? 135.859 29.146 -9.963 1.00 34.43 80 THR A CA 1
ATOM 663 C C . THR A 1 80 ? 134.849 30.278 -10.184 1.00 34.91 80 THR A C 1
ATOM 664 O O . THR A 1 80 ? 134.213 30.351 -11.237 1.00 34.94 80 THR A O 1
ATOM 668 N N . LEU A 1 81 ? 134.715 31.155 -9.188 1.00 35.54 81 LEU A N 1
ATOM 669 C CA . LEU A 1 81 ? 133.818 32.314 -9.266 1.00 36.13 81 LEU A CA 1
ATOM 670 C C . LEU A 1 81 ? 134.201 33.248 -10.408 1.00 36.71 81 LEU A C 1
ATOM 671 O O . LEU A 1 81 ? 133.332 33.807 -11.078 1.00 36.83 81 LEU A O 1
ATOM 676 N N . LYS A 1 82 ? 135.505 33.416 -10.614 1.00 37.46 82 LYS A N 1
ATOM 677 C CA . LYS A 1 82 ? 136.023 34.157 -11.751 1.00 38.27 82 LYS A CA 1
ATOM 678 C C . LYS A 1 82 ? 135.476 33.541 -13.036 1.00 38.67 82 LYS A C 1
ATOM 679 O O . LYS A 1 82 ? 134.894 34.245 -13.862 1.00 38.68 82 LYS A O 1
ATOM 685 N N . ASP A 1 83 ? 135.635 32.224 -13.171 1.00 39.33 83 ASP A N 1
ATOM 686 C CA . ASP A 1 83 ? 135.241 31.504 -14.381 1.00 40.10 83 ASP A CA 1
ATOM 687 C C . ASP A 1 83 ? 133.757 31.620 -14.716 1.00 40.66 83 ASP A C 1
ATOM 688 O O . ASP A 1 83 ? 133.401 31.691 -15.890 1.00 40.83 83 ASP A O 1
ATOM 693 N N . ILE A 1 84 ? 132.901 31.634 -13.695 1.00 41.34 84 ILE A N 1
ATOM 694 C CA . ILE A 1 84 ? 131.463 31.827 -13.894 1.00 41.99 84 ILE A CA 1
ATOM 695 C C . ILE A 1 84 ? 131.200 33.228 -14.443 1.00 42.69 84 ILE A C 1
ATOM 696 O O . ILE A 1 84 ? 130.471 33.396 -15.428 1.00 42.75 84 ILE A O 1
ATOM 701 N N . VAL A 1 85 ? 131.809 34.221 -13.793 1.00 43.52 85 VAL A N 1
ATOM 702 C CA . VAL A 1 85 ? 131.645 35.639 -14.125 1.00 44.25 85 VAL A CA 1
ATOM 703 C C . VAL A 1 85 ? 132.175 35.954 -15.528 1.00 44.86 85 VAL A C 1
ATOM 704 O O . VAL A 1 85 ? 131.503 36.624 -16.320 1.00 44.89 85 VAL A O 1
ATOM 708 N N . GLU A 1 86 ? 133.372 35.448 -15.819 1.00 45.61 86 GLU A N 1
ATOM 709 C CA . GLU A 1 86 ? 134.002 35.550 -17.134 1.00 46.41 86 GLU A CA 1
ATOM 710 C C . GLU A 1 86 ? 133.135 34.920 -18.230 1.00 46.68 86 GLU A C 1
ATOM 711 O O . GLU A 1 86 ? 133.115 35.396 -19.370 1.00 46.84 86 GLU A O 1
ATOM 717 N N . TYR A 1 87 ? 132.417 33.855 -17.871 1.00 47.13 87 TYR A N 1
ATOM 718 C CA . TYR A 1 87 ? 131.560 33.129 -18.805 1.00 47.58 87 TYR A CA 1
ATOM 719 C C . TYR A 1 87 ? 130.289 33.911 -19.128 1.00 47.97 87 TYR A C 1
ATOM 720 O O . TYR A 1 87 ? 129.805 33.876 -20.261 1.00 48.03 87 TYR A O 1
ATOM 729 N N . TYR A 1 88 ? 129.752 34.613 -18.134 1.00 48.47 88 TYR A N 1
ATOM 730 C CA . TYR A 1 88 ? 128.542 35.413 -18.329 1.00 48.99 88 TYR A CA 1
ATOM 731 C C . TYR A 1 88 ? 128.848 36.853 -18.756 1.00 49.46 88 TYR A C 1
ATOM 732 O O . TYR A 1 88 ? 127.961 37.714 -18.740 1.00 49.52 88 TYR A O 1
ATOM 741 N N . ASN A 1 89 ? 130.104 37.099 -19.136 1.00 50.04 89 ASN A N 1
ATOM 742 C CA . ASN A 1 89 ? 130.590 38.416 -19.585 1.00 50.61 89 ASN A CA 1
ATOM 743 C C . ASN A 1 89 ? 130.358 39.567 -18.598 1.00 50.88 89 ASN A C 1
ATOM 744 O O . ASN A 1 89 ? 130.817 40.690 -18.826 1.00 51.07 89 ASN A O 1
ATOM 749 N N . ASP A 1 90 ? 129.658 39.275 -17.503 1.00 51.14 90 ASP A N 1
ATOM 750 C CA . ASP A 1 90 ? 129.365 40.254 -16.461 1.00 51.41 90 ASP A CA 1
ATOM 751 C C . ASP A 1 90 ? 130.576 40.432 -15.537 1.00 51.40 90 ASP A C 1
ATOM 752 O O . ASP A 1 90 ? 130.458 40.335 -14.312 1.00 51.45 90 ASP A O 1
ATOM 757 N N . SER A 1 91 ?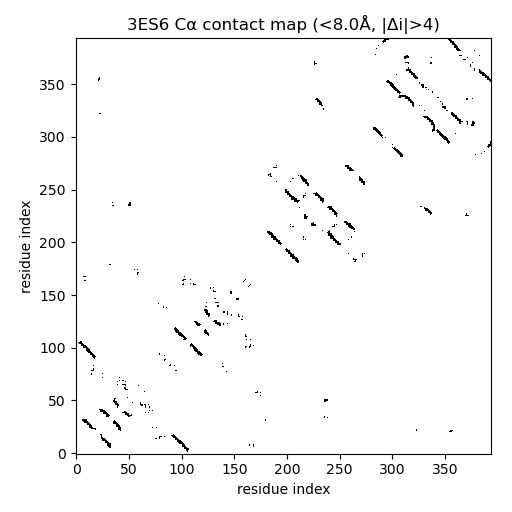 131.737 40.703 -16.137 1.00 51.36 91 SER A N 1
ATOM 758 C CA . SER A 1 91 ? 132.982 40.888 -15.394 1.00 51.27 91 SER A CA 1
ATOM 759 C C . SER A 1 91 ? 132.854 41.980 -14.335 1.00 51.15 91 SER A C 1
ATOM 760 O O . SER A 1 91 ? 133.371 41.839 -13.224 1.00 51.22 91 SER A O 1
ATOM 763 N N . ASN A 1 92 ? 132.161 43.061 -14.693 1.00 50.90 92 ASN A N 1
ATOM 764 C CA . ASN A 1 92 ? 131.835 44.132 -13.754 1.00 50.62 92 ASN A CA 1
ATOM 765 C C . ASN A 1 92 ? 130.405 44.021 -13.224 1.00 50.02 92 ASN A C 1
ATOM 766 O O . ASN A 1 92 ? 129.454 44.523 -13.837 1.00 50.10 92 ASN A O 1
ATOM 771 N N . GLY A 1 93 ? 130.273 43.351 -12.081 1.00 49.17 93 GLY A N 1
ATOM 772 C CA . GLY A 1 93 ? 128.986 43.136 -11.423 1.00 47.90 93 GLY A CA 1
ATOM 773 C C . GLY A 1 93 ? 129.172 42.394 -10.111 1.00 46.96 93 GLY A C 1
ATOM 774 O O . GLY A 1 93 ? 130.047 41.534 -9.992 1.00 47.03 93 GLY A O 1
ATOM 775 N N . SER A 1 94 ? 128.348 42.729 -9.124 1.00 45.90 94 SER A N 1
ATOM 776 C CA . SER A 1 94 ? 128.456 42.130 -7.799 1.00 44.75 94 SER A CA 1
ATOM 777 C C . SER A 1 94 ? 127.761 40.771 -7.765 1.00 43.89 94 SER A C 1
ATOM 778 O O . SER A 1 94 ? 126.530 40.686 -7.752 1.00 43.75 94 SER A O 1
ATOM 781 N N . HIS A 1 95 ? 128.563 39.710 -7.759 1.00 42.78 95 HIS A N 1
ATOM 782 C CA . HIS A 1 95 ? 128.045 38.345 -7.742 1.00 41.71 95 HIS A CA 1
ATOM 783 C C . HIS A 1 95 ? 128.565 37.558 -6.546 1.00 40.75 95 HIS A C 1
ATOM 784 O O . HIS A 1 95 ? 129.647 37.848 -6.028 1.00 40.61 95 HIS A O 1
ATOM 791 N N . VAL A 1 96 ? 127.786 36.564 -6.118 1.00 39.59 96 VAL A N 1
ATOM 792 C CA . VAL A 1 96 ? 128.123 35.740 -4.954 1.00 38.38 96 VAL A CA 1
ATOM 793 C C . VAL A 1 96 ? 128.280 34.271 -5.339 1.00 37.57 96 VAL A C 1
ATOM 794 O O . VAL A 1 96 ? 127.429 33.714 -6.038 1.00 37.45 96 VAL A O 1
ATOM 798 N N . LEU A 1 97 ? 129.376 33.659 -4.889 1.00 36.43 97 LEU A N 1
ATOM 799 C CA . LEU A 1 97 ? 129.515 32.203 -4.908 1.00 35.62 97 LEU A CA 1
ATOM 800 C C . LEU A 1 97 ? 129.591 31.699 -3.476 1.00 34.98 97 LEU A C 1
ATOM 801 O O . LEU A 1 97 ? 130.483 32.086 -2.724 1.00 34.90 97 LEU A O 1
ATOM 806 N N . GLN A 1 98 ? 128.643 30.849 -3.097 1.00 34.24 98 GLN A N 1
ATOM 807 C CA . GLN A 1 98 ? 128.641 30.276 -1.762 1.00 33.71 98 GLN A CA 1
ATOM 808 C C . GLN A 1 98 ? 128.770 28.765 -1.828 1.00 33.00 98 GLN A C 1
ATOM 809 O O . GLN A 1 98 ? 128.141 28.117 -2.664 1.00 32.91 98 GLN A O 1
ATOM 815 N N . GLY A 1 99 ? 129.597 28.214 -0.943 1.00 32.34 99 GLY A N 1
ATOM 816 C CA . GLY A 1 99 ? 129.823 26.774 -0.876 1.00 31.51 99 GLY A CA 1
ATOM 817 C C . GLY A 1 99 ? 129.494 26.182 0.479 1.00 30.98 99 GLY A C 1
ATOM 818 O O . GLY A 1 99 ? 129.984 26.645 1.506 1.00 30.81 99 GLY A O 1
ATOM 819 N N . ARG A 1 100 ? 128.645 25.160 0.478 1.00 30.67 100 ARG A N 1
ATOM 820 C CA . ARG A 1 100 ? 128.354 24.401 1.690 1.00 30.39 100 ARG A CA 1
ATOM 821 C C . ARG A 1 100 ? 128.902 22.992 1.565 1.00 29.90 100 ARG A C 1
ATOM 822 O O . ARG A 1 100 ? 128.661 22.296 0.579 1.00 29.71 100 ARG A O 1
ATOM 830 N N . PHE A 1 101 ? 129.662 22.598 2.577 1.00 29.48 101 PHE A N 1
ATOM 831 C CA . PHE A 1 101 ? 130.350 21.324 2.604 1.00 29.19 101 PHE A CA 1
ATOM 832 C C . PHE A 1 101 ? 130.269 20.816 4.035 1.00 28.84 101 PHE A C 1
ATOM 833 O O . PHE A 1 101 ? 130.537 21.564 4.973 1.00 28.97 101 PHE A O 1
ATOM 841 N N . GLY A 1 102 ? 129.877 19.560 4.214 1.00 28.45 102 GLY A N 1
ATOM 842 C CA . GLY A 1 102 ? 129.776 19.012 5.562 1.00 28.03 102 GLY A CA 1
ATOM 843 C C . GLY A 1 102 ? 129.330 17.572 5.694 1.00 27.78 102 GLY A C 1
ATOM 844 O O . GLY A 1 102 ? 128.689 17.018 4.803 1.00 27.70 102 GLY A O 1
ATOM 845 N N . CYS A 1 103 ? 129.677 16.971 6.826 1.00 27.66 103 CYS A N 1
ATOM 846 C CA . CYS A 1 103 ? 129.243 15.621 7.155 1.00 27.70 103 CYS A CA 1
ATOM 847 C C . CYS A 1 103 ? 128.635 15.585 8.552 1.00 27.99 103 CYS A C 1
ATOM 848 O O . CYS A 1 103 ? 128.821 16.514 9.343 1.00 27.90 103 CYS A O 1
ATOM 851 N N . GLU A 1 104 ? 127.908 14.510 8.849 1.00 28.48 104 GLU A N 1
ATOM 852 C CA . GLU A 1 104 ? 127.332 14.315 10.180 1.00 29.05 104 GLU A CA 1
ATOM 853 C C . GLU A 1 104 ? 127.300 12.859 10.617 1.00 29.06 104 GLU A C 1
ATOM 854 O O . GLU A 1 104 ? 127.177 11.957 9.791 1.00 29.00 104 GLU A O 1
ATOM 860 N N . ILE A 1 105 ? 127.414 12.645 11.925 1.00 29.41 105 ILE A N 1
ATOM 861 C CA . ILE A 1 105 ? 127.354 11.305 12.507 1.00 29.76 105 ILE A CA 1
ATOM 862 C C . ILE A 1 105 ? 126.170 11.151 13.462 1.00 30.34 105 ILE A C 1
ATOM 863 O O . ILE A 1 105 ? 125.785 12.095 14.147 1.00 30.26 105 ILE A O 1
ATOM 868 N N . GLU A 1 106 ? 125.597 9.953 13.481 1.00 31.17 106 GLU A N 1
ATOM 869 C CA . GLU A 1 106 ? 124.508 9.602 14.380 1.00 32.07 106 GLU A CA 1
ATOM 870 C C . GLU A 1 106 ? 124.905 8.312 15.088 1.00 32.38 106 GLU A C 1
ATOM 871 O O . GLU A 1 106 ? 125.290 7.335 14.438 1.00 32.51 106 GLU A O 1
ATOM 877 N N . ASN A 1 107 ? 124.827 8.324 16.418 1.00 32.86 107 ASN A N 1
ATOM 878 C CA . ASN A 1 107 ? 125.246 7.188 17.246 1.00 33.22 107 ASN A CA 1
ATOM 879 C C . ASN A 1 107 ? 126.597 6.613 16.830 1.00 33.05 107 ASN A C 1
ATOM 880 O O . ASN A 1 107 ? 126.748 5.400 16.661 1.00 33.12 107 ASN A O 1
ATOM 885 N N . ASN A 1 108 ? 127.565 7.510 16.650 1.00 32.79 108 ASN A N 1
ATOM 886 C CA . ASN A 1 108 ? 128.957 7.154 16.368 1.00 32.53 108 ASN A CA 1
ATOM 887 C C . ASN A 1 108 ? 129.214 6.708 14.931 1.00 32.18 108 ASN A C 1
ATOM 888 O O . ASN A 1 108 ? 130.351 6.396 14.571 1.00 32.22 108 ASN A O 1
ATOM 893 N N . ARG A 1 109 ? 128.165 6.702 14.112 1.00 31.68 109 ARG A N 1
ATOM 894 C CA . ARG A 1 109 ? 128.263 6.238 12.730 1.00 31.24 109 ARG A CA 1
ATOM 895 C C . ARG A 1 109 ? 127.926 7.331 11.725 1.00 30.47 109 ARG A C 1
ATOM 896 O O . ARG A 1 109 ? 127.012 8.121 11.954 1.00 30.39 109 ARG A O 1
ATOM 904 N N . SER A 1 110 ? 128.662 7.364 10.613 1.00 29.57 110 SER A N 1
ATOM 905 C CA . SER A 1 110 ? 128.356 8.266 9.501 1.00 28.72 110 SER A CA 1
ATOM 906 C C . SER A 1 110 ? 126.915 8.059 9.062 1.00 28.17 110 SER A C 1
ATOM 907 O O . SER A 1 110 ? 126.502 6.931 8.788 1.00 28.12 110 SER A O 1
ATOM 910 N N . SER A 1 111 ? 126.160 9.152 9.002 1.00 27.49 111 SER A N 1
ATOM 911 C CA . SER A 1 111 ? 124.738 9.097 8.684 1.00 26.80 111 SER A CA 1
ATOM 912 C C . SER A 1 111 ? 124.348 9.973 7.492 1.00 26.59 111 SER A C 1
ATOM 913 O O . SER A 1 111 ? 123.286 9.777 6.894 1.00 26.59 111 SER A O 1
ATOM 916 N N . GLY A 1 112 ? 125.205 10.933 7.150 1.00 26.32 112 GLY A N 1
ATOM 917 C CA . GLY A 1 112 ? 124.961 11.820 6.010 1.00 25.89 112 GLY A CA 1
ATOM 918 C C . GLY A 1 112 ? 126.131 12.720 5.658 1.00 25.53 112 GLY A C 1
ATOM 919 O O . GLY A 1 112 ? 127.020 12.948 6.480 1.00 25.51 112 GLY A O 1
ATOM 920 N N . ALA A 1 113 ? 126.122 13.227 4.425 1.00 25.27 113 ALA A N 1
ATOM 921 C CA . ALA A 1 113 ? 127.150 14.145 3.926 1.00 25.06 113 ALA A CA 1
ATOM 922 C C . ALA A 1 113 ? 126.623 14.978 2.760 1.00 24.98 113 ALA A C 1
ATOM 923 O O . ALA A 1 113 ? 125.737 14.542 2.025 1.00 25.01 113 ALA A O 1
ATOM 925 N N . PHE A 1 114 ? 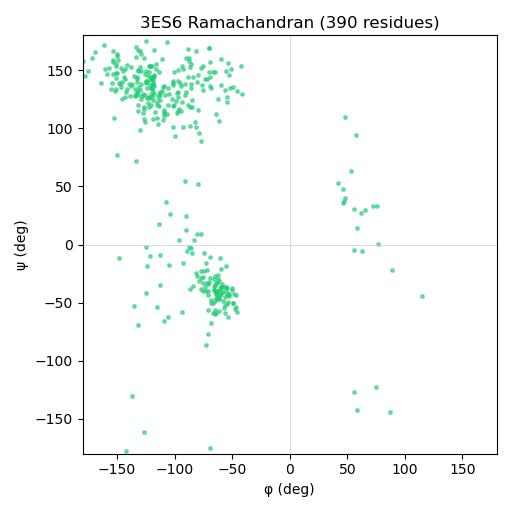127.180 16.175 2.594 1.00 24.91 114 PHE A N 1
ATOM 926 C CA . PHE A 1 114 ? 126.763 17.089 1.528 1.00 24.69 114 PHE A CA 1
ATOM 927 C C . PHE A 1 114 ? 127.891 18.010 1.053 1.00 24.54 114 PHE A C 1
ATOM 928 O O . PHE A 1 114 ? 128.768 18.400 1.828 1.00 24.43 114 PHE A O 1
ATOM 936 N N . TRP A 1 115 ? 127.850 18.352 -0.231 1.00 24.39 115 TRP A N 1
ATOM 937 C CA . TRP A 1 115 ? 128.830 19.233 -0.846 1.00 24.45 115 TRP A CA 1
ATOM 938 C C . TRP A 1 115 ? 128.142 19.930 -2.011 1.00 24.68 115 TRP A C 1
ATOM 939 O O . TRP A 1 115 ? 127.852 19.306 -3.035 1.00 24.83 115 TRP A O 1
ATOM 950 N N . LYS A 1 116 ? 127.878 21.223 -1.851 1.00 24.92 116 LYS A N 1
ATOM 951 C CA . LYS A 1 116 ? 127.038 21.960 -2.792 1.00 25.20 116 LYS A CA 1
ATOM 952 C C . LYS A 1 116 ? 127.526 23.391 -2.977 1.00 25.31 116 LYS A C 1
ATOM 953 O O . LYS A 1 116 ? 128.006 24.016 -2.030 1.00 25.39 116 LYS A O 1
ATOM 959 N N . TYR A 1 117 ? 127.400 23.902 -4.200 1.00 25.47 117 TYR A N 1
ATOM 960 C CA . TYR A 1 117 ? 127.741 25.292 -4.492 1.00 25.68 117 TYR A CA 1
ATOM 961 C C . TYR A 1 117 ? 126.544 26.070 -5.042 1.00 25.87 117 TYR A C 1
ATOM 962 O O . TYR A 1 117 ? 125.718 25.525 -5.776 1.00 25.80 117 TYR A O 1
ATOM 971 N N . TYR A 1 118 ? 126.464 27.344 -4.671 1.00 26.17 118 TYR A N 1
ATOM 972 C CA . TYR A 1 118 ? 125.391 28.227 -5.111 1.00 26.47 118 TYR A CA 1
ATOM 973 C C . TYR A 1 118 ? 125.946 29.478 -5.785 1.00 26.66 118 TYR A C 1
ATOM 974 O O . TYR A 1 118 ? 126.938 30.047 -5.328 1.00 26.71 118 TYR A O 1
ATOM 983 N N . TYR A 1 119 ? 125.299 29.905 -6.866 1.00 26.91 119 TYR A N 1
ATOM 984 C CA . TYR A 1 119 ? 125.669 31.141 -7.552 1.00 27.24 119 TYR A CA 1
ATOM 985 C C . TYR A 1 119 ? 124.517 32.137 -7.586 1.00 27.33 119 TYR A C 1
ATOM 986 O O . TYR A 1 119 ? 123.451 31.851 -8.135 1.00 27.33 119 TYR A O 1
ATOM 995 N N . ASP A 1 120 ? 124.751 33.311 -7.004 1.00 27.52 120 ASP A N 1
ATOM 996 C CA . ASP A 1 120 ? 123.721 34.342 -6.849 1.00 27.71 120 ASP A CA 1
ATOM 997 C C . ASP A 1 120 ? 122.418 33.761 -6.288 1.00 27.76 120 ASP A C 1
ATOM 998 O O . ASP A 1 120 ? 121.322 34.122 -6.725 1.00 28.01 120 ASP A O 1
ATOM 1003 N N . GLY A 1 121 ? 122.551 32.850 -5.326 1.00 27.68 121 GLY A N 1
ATOM 1004 C CA . GLY A 1 121 ? 121.404 32.202 -4.706 1.00 27.57 121 GLY A CA 1
ATOM 1005 C C . GLY A 1 121 ? 120.942 30.941 -5.416 1.00 27.56 121 GLY A C 1
ATOM 1006 O O . GLY A 1 121 ? 120.285 30.094 -4.811 1.00 27.66 121 GLY A O 1
ATOM 1007 N N . LYS A 1 122 ? 121.283 30.808 -6.694 1.00 27.48 122 LYS A N 1
ATOM 1008 C CA . LYS A 1 122 ? 120.801 29.681 -7.495 1.00 27.62 122 LYS A CA 1
ATOM 1009 C C . LYS A 1 122 ? 121.710 28.467 -7.356 1.00 27.30 122 LYS A C 1
ATOM 1010 O O . LYS A 1 122 ? 122.901 28.609 -7.086 1.00 27.33 122 LYS A O 1
ATOM 1016 N N . ASP A 1 123 ? 121.142 27.277 -7.542 1.00 26.99 123 ASP A N 1
ATOM 1017 C CA . ASP A 1 123 ? 121.913 26.040 -7.522 1.00 26.70 123 ASP A CA 1
ATOM 1018 C C . ASP A 1 123 ? 122.928 26.049 -8.644 1.00 26.21 123 ASP A C 1
ATOM 1019 O O . ASP A 1 123 ? 122.574 26.244 -9.804 1.00 26.30 123 ASP A O 1
ATOM 1024 N N . TYR A 1 124 ? 124.191 25.842 -8.302 1.00 25.67 124 TYR A N 1
ATOM 1025 C CA . TYR A 1 124 ? 125.235 25.858 -9.312 1.00 25.11 124 TYR A CA 1
ATOM 1026 C C . TYR A 1 124 ? 125.754 24.459 -9.631 1.00 24.74 124 TYR A C 1
ATOM 1027 O O . TYR A 1 124 ? 125.634 23.997 -10.766 1.00 24.84 124 TYR A O 1
ATOM 1036 N N . ILE A 1 125 ? 126.329 23.795 -8.631 1.00 24.27 125 ILE A N 1
ATOM 1037 C CA . ILE A 1 125 ? 126.906 22.459 -8.807 1.00 23.61 125 ILE A CA 1
ATOM 1038 C C . ILE A 1 125 ? 126.797 21.665 -7.504 1.00 23.32 125 ILE A C 1
ATOM 1039 O O . ILE A 1 125 ? 126.654 22.249 -6.425 1.00 23.29 125 ILE A O 1
ATOM 1044 N N . GLU A 1 126 ? 126.859 20.340 -7.609 1.00 22.89 126 GLU A N 1
ATOM 1045 C CA . GLU A 1 126 ? 126.618 19.468 -6.463 1.00 22.61 126 GLU A CA 1
ATOM 1046 C C . GLU A 1 126 ? 127.307 18.119 -6.613 1.00 22.04 126 GLU A C 1
ATOM 1047 O O . GLU A 1 126 ? 127.300 17.523 -7.691 1.00 22.07 126 GLU A O 1
ATOM 1053 N N . PHE A 1 127 ? 127.889 17.632 -5.523 1.00 21.36 127 PHE A N 1
ATOM 1054 C CA . PHE A 1 127 ? 128.544 16.333 -5.549 1.00 20.71 127 PHE A CA 1
ATOM 1055 C C . PHE A 1 127 ? 127.585 15.199 -5.224 1.00 20.52 127 PHE A C 1
ATOM 1056 O O . PHE A 1 127 ? 126.988 15.168 -4.146 1.00 20.50 127 PHE A O 1
ATOM 1064 N N . ASN A 1 128 ? 127.438 14.279 -6.171 1.00 20.25 128 ASN A N 1
ATOM 1065 C CA . ASN A 1 128 ? 126.725 13.036 -5.932 1.00 20.14 128 ASN A CA 1
ATOM 1066 C C . ASN A 1 128 ? 127.736 11.920 -5.703 1.00 20.11 128 ASN A C 1
ATOM 1067 O O . ASN A 1 128 ? 128.318 11.394 -6.649 1.00 20.06 128 ASN A O 1
ATOM 1072 N N . LYS A 1 129 ? 127.931 11.567 -4.435 1.00 20.19 129 LYS A N 1
ATOM 1073 C CA . LYS A 1 129 ? 128.966 10.616 -4.034 1.00 20.24 129 LYS A CA 1
ATOM 1074 C C . LYS A 1 129 ? 128.616 9.167 -4.374 1.00 20.45 129 LYS A C 1
ATOM 1075 O O . LYS A 1 129 ? 129.450 8.270 -4.223 1.00 20.61 129 LYS A O 1
ATOM 1081 N N . GLU A 1 130 ? 127.387 8.941 -4.833 1.00 20.61 130 GLU A N 1
ATOM 1082 C CA . GLU A 1 130 ? 126.962 7.609 -5.244 1.00 20.78 130 GLU A CA 1
ATOM 1083 C C . GLU A 1 130 ? 127.638 7.198 -6.545 1.00 20.77 130 GLU A C 1
ATOM 1084 O O . GLU A 1 130 ? 128.103 6.067 -6.669 1.00 21.00 130 GLU A O 1
ATOM 1090 N N . ILE A 1 131 ? 127.703 8.124 -7.501 1.00 20.68 131 ILE A N 1
ATOM 1091 C CA . ILE A 1 131 ? 128.200 7.822 -8.848 1.00 20.57 131 ILE A CA 1
ATOM 1092 C C . ILE A 1 131 ? 129.670 7.347 -8.871 1.00 20.82 131 ILE A C 1
ATOM 1093 O O . ILE A 1 131 ? 129.946 6.264 -9.390 1.00 20.80 131 ILE A O 1
ATOM 1098 N N . PRO A 1 132 ? 130.617 8.155 -8.339 1.00 21.02 132 PRO A N 1
ATOM 1099 C CA . PRO A 1 132 ? 130.499 9.548 -7.900 1.00 21.12 132 PRO A CA 1
ATOM 1100 C C . PRO A 1 132 ? 130.701 10.500 -9.075 1.00 21.22 132 PRO A C 1
ATOM 1101 O O . PRO A 1 132 ? 131.338 10.133 -10.067 1.00 21.27 132 PRO A O 1
ATOM 1105 N N . ALA A 1 133 ? 130.141 11.700 -8.972 1.00 21.36 133 ALA A N 1
ATOM 1106 C CA . ALA A 1 133 ? 130.287 12.715 -10.013 1.00 21.64 133 ALA A CA 1
ATOM 1107 C C . ALA A 1 133 ? 129.781 14.056 -9.520 1.00 21.87 133 ALA A C 1
ATOM 1108 O O . ALA A 1 133 ? 129.105 14.130 -8.491 1.00 21.98 133 ALA A O 1
ATOM 1110 N N . TRP A 1 134 ? 130.125 15.116 -10.242 1.00 22.16 134 TRP A N 1
ATOM 1111 C CA . TRP A 1 134 ? 129.552 16.424 -9.966 1.00 22.58 134 TRP A CA 1
ATOM 1112 C C . TRP A 1 134 ? 128.321 16.599 -10.839 1.00 23.00 134 TRP A C 1
ATOM 1113 O O . TRP A 1 134 ? 128.237 16.023 -11.925 1.00 23.02 134 TRP A O 1
ATOM 1124 N N . VAL A 1 135 ? 127.365 17.383 -10.346 1.00 23.71 135 VAL A N 1
ATOM 1125 C CA . VAL A 1 135 ? 126.065 17.524 -10.991 1.00 24.41 135 VAL A CA 1
ATOM 1126 C C . VAL A 1 135 ? 125.773 19.006 -11.255 1.00 25.08 135 VAL A C 1
ATOM 1127 O O . VAL A 1 135 ? 125.469 19.761 -10.323 1.00 25.07 135 VAL A O 1
ATOM 1131 N N . PRO A 1 136 ? 125.883 19.431 -12.528 1.00 25.74 136 PRO A N 1
ATOM 1132 C CA . PRO A 1 136 ? 125.651 20.824 -12.904 1.00 26.31 136 PRO A CA 1
ATOM 1133 C C . PRO A 1 136 ? 124.169 21.158 -12.871 1.00 26.95 136 PRO A C 1
ATOM 1134 O O . PRO A 1 136 ? 123.339 20.319 -13.225 1.00 27.05 136 PRO A O 1
ATOM 1138 N N . PHE A 1 137 ? 123.850 22.373 -12.436 1.00 27.69 137 PHE A N 1
ATOM 1139 C CA . PHE A 1 137 ? 122.471 22.849 -12.384 1.00 28.47 137 PHE A CA 1
ATOM 1140 C C . PHE A 1 137 ? 122.353 24.148 -13.152 1.00 28.86 137 PHE A C 1
ATOM 1141 O O . PHE A 1 137 ? 121.266 24.721 -13.278 1.00 29.13 137 PHE A O 1
ATOM 1149 N N . ASP A 1 138 ? 123.492 24.598 -13.663 1.00 29.27 138 ASP A N 1
ATOM 1150 C CA . ASP A 1 138 ? 123.603 25.861 -14.360 1.00 29.74 138 ASP A CA 1
ATOM 1151 C C . ASP A 1 138 ? 124.476 25.641 -15.588 1.00 30.01 138 ASP A C 1
ATOM 1152 O O . ASP A 1 138 ? 125.480 24.934 -15.506 1.00 30.12 138 ASP A O 1
ATOM 1157 N N . PRO A 1 139 ? 124.094 26.227 -16.737 1.00 30.33 139 PRO A N 1
ATOM 1158 C CA . PRO A 1 139 ? 124.880 26.050 -17.959 1.00 30.52 139 PRO A CA 1
ATOM 1159 C C . PRO A 1 139 ? 126.383 26.251 -17.739 1.00 30.67 139 PRO A C 1
ATOM 1160 O O . PRO A 1 139 ? 127.183 25.456 -18.238 1.00 30.86 139 PRO A O 1
ATOM 1164 N N . ALA A 1 140 ? 126.756 27.285 -16.981 1.00 30.65 140 ALA A N 1
ATOM 1165 C CA . ALA A 1 140 ? 128.163 27.565 -16.675 1.00 30.61 140 ALA A CA 1
ATOM 1166 C C . ALA A 1 140 ? 128.840 26.405 -15.953 1.00 30.65 140 ALA A C 1
ATOM 1167 O O . ALA A 1 140 ? 130.013 26.119 -16.201 1.00 30.63 140 ALA A O 1
ATOM 1169 N N . ALA A 1 141 ? 128.087 25.738 -15.076 1.00 30.73 141 ALA A N 1
ATOM 1170 C CA . ALA A 1 141 ? 128.595 24.641 -14.252 1.00 30.84 141 ALA A CA 1
ATOM 1171 C C . ALA A 1 141 ? 129.125 23.452 -15.053 1.00 31.05 141 ALA A C 1
ATOM 1172 O O . ALA A 1 141 ? 129.779 22.568 -14.494 1.00 31.04 141 ALA A O 1
ATOM 1174 N N . GLN A 1 142 ? 128.847 23.435 -16.356 1.00 31.26 142 GLN A N 1
ATOM 1175 C CA . GLN A 1 142 ? 129.373 22.400 -17.246 1.00 31.40 142 GLN A CA 1
ATOM 1176 C C . GLN A 1 142 ? 130.891 22.470 -17.356 1.00 31.22 142 GLN A C 1
ATOM 1177 O O . GLN A 1 142 ? 131.555 21.440 -17.448 1.00 31.27 142 GLN A O 1
ATOM 1183 N N . ILE A 1 143 ? 131.426 23.690 -17.332 1.00 31.12 143 ILE A N 1
ATOM 1184 C CA . ILE A 1 143 ? 132.872 23.933 -17.404 1.00 30.92 143 ILE A CA 1
ATOM 1185 C C . ILE A 1 143 ? 133.583 23.451 -16.137 1.00 30.74 143 ILE A C 1
ATOM 1186 O O . ILE A 1 143 ? 134.568 22.716 -16.214 1.00 30.79 143 ILE A O 1
ATOM 1191 N N . THR A 1 144 ? 133.074 23.864 -14.981 1.00 30.53 144 THR A N 1
ATOM 1192 C CA . THR A 1 144 ? 133.596 23.427 -13.687 1.00 30.33 144 THR A CA 1
ATOM 1193 C C . THR A 1 144 ? 133.576 21.897 -13.581 1.00 30.28 144 THR A C 1
ATOM 1194 O O . THR A 1 144 ? 134.554 21.282 -13.154 1.00 30.16 144 THR A O 1
ATOM 1198 N N . LYS A 1 145 ? 132.454 21.303 -13.989 1.00 30.35 145 LYS A N 1
ATOM 1199 C CA . LYS A 1 145 ? 132.275 19.852 -14.052 1.00 30.34 145 LYS A CA 1
ATOM 1200 C C . LYS A 1 145 ? 133.432 19.187 -14.790 1.00 30.58 145 LYS A C 1
ATOM 1201 O O . LYS A 1 145 ? 133.897 18.124 -14.388 1.00 30.80 145 LYS A O 1
ATOM 1207 N N . GLN A 1 146 ? 133.902 19.832 -15.854 1.00 30.76 146 GLN A N 1
ATOM 1208 C CA . GLN A 1 146 ? 134.993 19.313 -16.671 1.00 30.94 146 GLN A CA 1
ATOM 1209 C C . GLN A 1 146 ? 136.359 19.513 -16.013 1.00 30.59 146 GLN A C 1
ATOM 1210 O O . GLN A 1 146 ? 137.226 18.648 -16.108 1.00 30.54 146 GLN A O 1
ATOM 1216 N N . LYS A 1 147 ? 136.542 20.658 -15.357 1.00 30.40 147 LYS A N 1
ATOM 1217 C CA . LYS A 1 147 ? 137.781 20.977 -14.642 1.00 30.20 147 LYS A CA 1
ATOM 1218 C C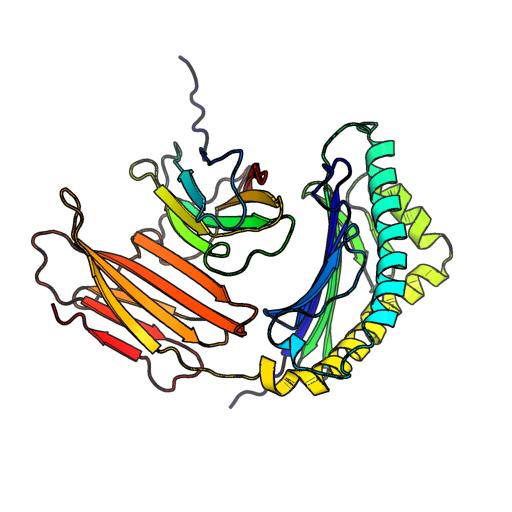 . LYS A 1 147 ? 138.005 20.062 -13.439 1.00 29.90 147 LYS A C 1
ATOM 1219 O O . LYS A 1 147 ? 139.084 19.483 -13.276 1.00 29.84 147 LYS A O 1
ATOM 1225 N N . TRP A 1 148 ? 136.972 19.944 -12.608 1.00 29.46 148 TRP A N 1
ATOM 1226 C CA . TRP A 1 148 ? 137.034 19.199 -11.356 1.00 28.99 148 TRP A CA 1
ATOM 1227 C C . TRP A 1 148 ? 137.073 17.688 -11.564 1.00 28.81 148 TRP A C 1
ATOM 1228 O O . TRP A 1 148 ? 137.414 16.943 -10.645 1.00 28.77 148 TRP A O 1
ATOM 1239 N N . GLU A 1 149 ? 136.728 17.249 -12.774 1.00 28.57 149 GLU A N 1
ATOM 1240 C CA . GLU A 1 149 ? 136.785 15.839 -13.150 1.00 28.41 149 GLU A CA 1
ATOM 1241 C C . GLU A 1 149 ? 137.845 15.560 -14.217 1.00 28.31 149 GLU A C 1
ATOM 1242 O O . GLU A 1 149 ? 137.816 14.509 -14.867 1.00 28.28 149 GLU A O 1
ATOM 1248 N N . ALA A 1 150 ? 138.779 16.499 -14.385 1.00 28.21 150 ALA A N 1
ATOM 1249 C CA . ALA A 1 150 ? 139.859 16.377 -15.367 1.00 28.05 150 ALA A CA 1
ATOM 1250 C C . ALA A 1 150 ? 140.506 14.989 -15.333 1.00 28.09 150 ALA A C 1
ATOM 1251 O O . ALA A 1 150 ? 140.523 14.283 -16.343 1.00 28.06 150 ALA A O 1
ATOM 1253 N N . GLU A 1 151 ? 141.024 14.612 -14.164 1.00 28.13 151 GLU A N 1
ATOM 1254 C CA . GLU A 1 151 ? 141.525 13.264 -13.913 1.00 28.26 151 GLU A CA 1
ATOM 1255 C C . GLU A 1 151 ? 140.422 12.445 -13.252 1.00 28.00 151 GLU A C 1
ATOM 1256 O O . GLU A 1 151 ? 139.722 12.951 -12.365 1.00 27.91 151 GLU A O 1
ATOM 1262 N N . PRO A 1 152 ? 140.266 11.172 -13.669 1.00 27.80 152 PRO A N 1
ATOM 1263 C CA . PRO A 1 152 ? 139.256 10.286 -13.086 1.00 27.63 152 PRO A CA 1
ATOM 1264 C C . PRO A 1 152 ? 139.445 10.079 -11.582 1.00 27.53 152 PRO A C 1
ATOM 1265 O O . PRO A 1 152 ? 138.495 9.718 -10.883 1.00 27.64 152 PRO A O 1
ATOM 1269 N N . VAL A 1 153 ? 140.663 10.321 -11.101 1.00 27.39 153 VAL A N 1
ATOM 1270 C CA . VAL A 1 153 ? 141.007 10.184 -9.686 1.00 27.22 153 VAL A CA 1
ATOM 1271 C C . VAL A 1 153 ? 140.283 11.206 -8.815 1.00 27.04 153 VAL A C 1
ATOM 1272 O O . VAL A 1 153 ? 139.855 10.881 -7.709 1.00 27.07 153 VAL A O 1
ATOM 1276 N N . TYR A 1 154 ? 140.157 12.437 -9.315 1.00 26.69 154 TYR A N 1
ATOM 1277 C CA . TYR A 1 154 ? 139.626 13.549 -8.526 1.00 26.35 154 TYR A CA 1
ATOM 1278 C C . TYR A 1 154 ? 138.277 13.240 -7.890 1.00 25.98 154 TYR A C 1
ATOM 1279 O O . TYR A 1 154 ? 138.039 13.569 -6.728 1.00 25.91 154 TYR A O 1
ATOM 1288 N N . VAL A 1 155 ? 137.405 12.599 -8.660 1.00 25.62 155 VAL A N 1
ATOM 1289 C CA . VAL A 1 155 ? 136.066 12.238 -8.200 1.00 25.22 155 VAL A CA 1
ATOM 1290 C C . VAL A 1 155 ? 136.126 11.217 -7.062 1.00 24.96 155 VAL A C 1
ATOM 1291 O O . VAL A 1 155 ? 135.229 11.150 -6.219 1.00 24.93 155 VAL A O 1
ATOM 1295 N N . GLN A 1 156 ? 137.197 10.432 -7.043 1.00 24.57 156 GLN A N 1
ATOM 1296 C CA . GLN A 1 156 ? 137.365 9.388 -6.048 1.00 24.27 156 GLN A CA 1
ATOM 1297 C C . GLN A 1 156 ? 137.827 9.972 -4.726 1.00 24.02 156 GLN A C 1
ATOM 1298 O O . GLN A 1 156 ? 137.497 9.451 -3.660 1.00 23.89 156 GLN A O 1
ATOM 1304 N N . ARG A 1 157 ? 138.595 11.056 -4.814 1.00 23.88 157 ARG A N 1
ATOM 1305 C CA . ARG A 1 157 ? 139.099 11.771 -3.645 1.00 23.58 157 ARG A CA 1
ATOM 1306 C C . ARG A 1 157 ? 137.987 12.594 -3.011 1.00 23.59 157 ARG A C 1
ATOM 1307 O O . ARG A 1 157 ? 137.875 12.654 -1.789 1.00 23.55 157 ARG A O 1
ATOM 1315 N N . ALA A 1 158 ? 137.164 13.215 -3.854 1.00 23.69 158 ALA A N 1
ATOM 1316 C CA . ALA A 1 158 ? 136.004 13.977 -3.401 1.00 23.83 158 ALA A CA 1
ATOM 1317 C C . ALA A 1 158 ? 135.061 13.103 -2.583 1.00 24.06 158 ALA A C 1
ATOM 1318 O O . ALA A 1 158 ? 134.536 13.536 -1.560 1.00 24.01 158 ALA A O 1
ATOM 1320 N N . LYS A 1 159 ? 134.860 11.867 -3.036 1.00 24.57 159 LYS A N 1
ATOM 1321 C CA . LYS A 1 159 ? 134.086 10.877 -2.290 1.00 25.12 159 LYS A CA 1
ATOM 1322 C C . LYS A 1 159 ? 134.771 10.546 -0.963 1.00 25.50 159 LYS A C 1
ATOM 1323 O O . LYS A 1 159 ? 134.111 10.445 0.070 1.00 25.62 159 LYS A O 1
ATOM 1329 N N . ALA A 1 160 ? 136.094 10.388 -1.001 1.00 26.01 160 ALA A N 1
ATOM 1330 C CA . ALA A 1 160 ? 136.874 10.053 0.187 1.00 26.47 160 ALA A CA 1
ATOM 1331 C C . ALA A 1 160 ? 136.856 11.176 1.221 1.00 26.94 160 ALA A C 1
ATOM 1332 O O . ALA A 1 160 ? 136.780 10.914 2.424 1.00 27.00 160 ALA A O 1
ATOM 1334 N N . TYR A 1 161 ? 136.916 12.422 0.754 1.00 27.56 161 TYR A N 1
ATOM 1335 C CA . TYR A 1 161 ? 136.928 13.561 1.660 1.00 28.19 161 TYR A CA 1
ATOM 1336 C C . TYR A 1 161 ? 135.636 13.625 2.459 1.00 28.16 161 TYR A C 1
ATOM 1337 O O . TYR A 1 161 ? 135.664 13.787 3.682 1.00 28.23 161 TYR A O 1
ATOM 1346 N N . LEU A 1 162 ? 134.509 13.482 1.760 1.00 28.09 162 LEU A N 1
ATOM 1347 C CA . LEU A 1 162 ? 133.197 13.458 2.392 1.00 27.87 162 LEU A CA 1
ATOM 1348 C C . LEU A 1 162 ? 133.047 12.245 3.296 1.00 27.97 162 LEU A C 1
ATOM 1349 O O . LEU A 1 162 ? 132.787 12.386 4.489 1.00 28.01 162 LEU A O 1
ATOM 1354 N N . GLU A 1 163 ? 133.241 11.060 2.726 1.00 28.11 163 GLU A N 1
ATOM 1355 C CA . GLU A 1 163 ? 132.941 9.812 3.421 1.00 28.32 163 GLU A CA 1
ATOM 1356 C C . GLU A 1 163 ? 133.900 9.451 4.549 1.00 28.37 163 GLU A C 1
ATOM 1357 O O . GLU A 1 163 ? 133.533 8.690 5.447 1.00 28.40 163 GLU A O 1
ATOM 1363 N N . GLU A 1 164 ? 135.115 9.996 4.521 1.00 28.41 164 GLU A N 1
ATOM 1364 C CA . GLU A 1 164 ? 136.091 9.643 5.548 1.00 28.56 164 GLU A CA 1
ATOM 1365 C C . GLU A 1 164 ? 136.886 10.772 6.181 1.00 28.16 164 GLU A C 1
ATOM 1366 O O . GLU A 1 164 ? 136.904 10.896 7.406 1.00 28.12 164 GLU A O 1
ATOM 1372 N N . GLU A 1 165 ? 137.525 11.598 5.359 1.00 27.79 165 GLU A N 1
ATOM 1373 C CA . GLU A 1 165 ? 138.323 12.718 5.865 1.00 27.37 165 GLU A CA 1
ATOM 1374 C C . GLU A 1 165 ? 137.503 13.657 6.759 1.00 26.90 165 GLU A C 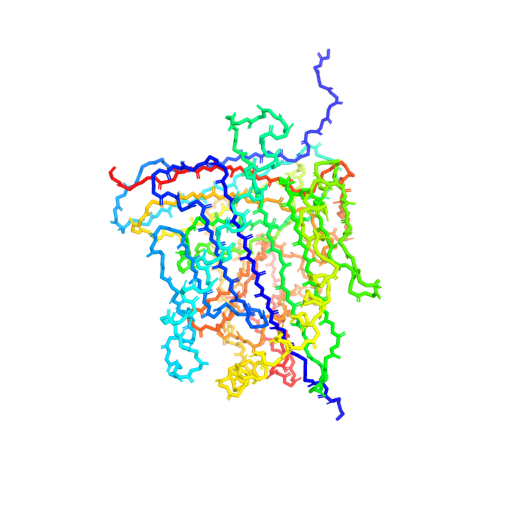1
ATOM 1375 O O . GLU A 1 165 ? 138.015 14.178 7.751 1.00 26.85 165 GLU A O 1
ATOM 1381 N N . CYS A 1 166 ? 136.232 13.852 6.406 1.00 26.25 166 CYS A N 1
ATOM 1382 C CA . CYS A 1 166 ? 135.325 14.709 7.174 1.00 25.74 166 CYS A CA 1
ATOM 1383 C C . CYS A 1 166 ? 134.908 14.123 8.533 1.00 25.19 166 CYS A C 1
ATOM 1384 O O . CYS A 1 166 ? 135.108 14.776 9.556 1.00 25.15 166 CYS A O 1
ATOM 1387 N N . PRO A 1 167 ? 134.319 12.904 8.556 1.00 24.66 167 PRO A N 1
ATOM 1388 C CA . PRO A 1 167 ? 133.925 12.341 9.848 1.00 24.31 167 PRO A CA 1
ATOM 1389 C C . PRO A 1 167 ? 135.108 12.110 10.781 1.00 24.05 167 PRO A C 1
ATOM 1390 O O . PRO A 1 167 ? 134.948 12.179 11.998 1.00 24.17 167 PRO A O 1
ATOM 1394 N N . ALA A 1 168 ? 136.281 11.844 10.208 1.00 23.73 168 ALA A N 1
ATOM 1395 C CA . ALA A 1 168 ? 137.505 11.691 10.982 1.00 23.40 168 ALA A CA 1
ATOM 1396 C C . ALA A 1 168 ? 137.806 12.982 11.725 1.00 23.27 168 ALA A C 1
ATOM 1397 O O . ALA A 1 168 ? 138.116 12.960 12.914 1.00 23.38 168 ALA A O 1
ATOM 1399 N N . THR A 1 169 ? 137.702 14.101 11.015 1.00 23.10 169 THR A N 1
ATOM 1400 C CA . THR A 1 169 ? 137.895 15.418 11.605 1.00 23.06 169 THR A CA 1
ATOM 1401 C C . THR A 1 169 ? 136.816 15.698 12.649 1.00 23.14 169 THR A C 1
ATOM 1402 O O . THR A 1 169 ? 137.103 16.255 13.713 1.00 23.23 169 THR A O 1
ATOM 1406 N N . LEU A 1 170 ? 135.583 15.297 12.344 1.00 23.10 170 LEU A N 1
ATOM 1407 C CA . LEU A 1 170 ? 134.468 15.488 13.256 1.00 23.13 170 LEU A CA 1
ATOM 1408 C C . LEU A 1 170 ? 134.773 14.845 14.602 1.00 23.24 170 LEU A C 1
ATOM 1409 O O . LEU A 1 170 ? 134.799 15.536 15.623 1.00 23.48 170 LEU A O 1
ATOM 1414 N N . ARG A 1 17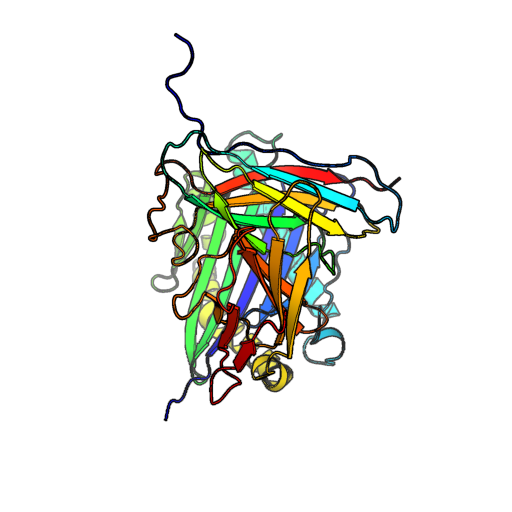1 ? 135.033 13.536 14.596 1.00 23.25 171 ARG A N 1
ATOM 1415 C CA . ARG A 1 171 ? 135.325 12.790 15.827 1.00 23.18 171 ARG A CA 1
ATOM 1416 C C . ARG A 1 171 ? 136.478 13.403 16.610 1.00 22.95 171 ARG A C 1
ATOM 1417 O O . ARG A 1 171 ? 136.403 13.531 17.833 1.00 22.90 171 ARG A O 1
ATOM 1425 N N . LYS A 1 172 ? 137.538 13.784 15.899 1.00 22.76 172 LYS A N 1
ATOM 1426 C CA . LYS A 1 172 ? 138.681 14.442 16.518 1.00 22.69 172 LYS A CA 1
ATOM 1427 C C . LYS A 1 172 ? 138.227 15.673 17.294 1.00 22.40 172 LYS A C 1
ATOM 1428 O O . LYS A 1 172 ? 138.559 15.824 18.473 1.00 22.35 172 LYS A O 1
ATOM 1434 N N . TYR A 1 173 ? 137.452 16.533 16.630 1.00 22.14 173 TYR A N 1
ATOM 1435 C CA . TYR A 1 173 ? 136.915 17.723 17.268 1.00 22.11 173 TYR A CA 1
ATOM 1436 C C . TYR A 1 173 ? 135.980 17.371 18.418 1.00 22.39 173 TYR A C 1
ATOM 1437 O O . TYR A 1 173 ? 135.914 18.096 19.409 1.00 22.48 173 TYR A O 1
ATOM 1446 N N . LEU A 1 174 ? 135.264 16.255 18.278 1.00 22.76 174 LEU A N 1
ATOM 1447 C CA . LEU A 1 174 ? 134.290 15.810 19.275 1.00 23.19 174 LEU A CA 1
ATOM 1448 C C . LEU A 1 174 ? 134.902 15.418 20.615 1.00 23.68 174 LEU A C 1
ATOM 1449 O O . LEU A 1 174 ? 134.252 15.542 21.654 1.00 23.50 174 LEU A O 1
ATOM 1454 N N . LYS A 1 175 ? 136.146 14.936 20.584 1.00 24.45 175 LYS A N 1
ATOM 1455 C CA . LYS A 1 175 ? 136.896 14.629 21.803 1.00 25.22 175 LYS A CA 1
ATOM 1456 C C . LYS A 1 175 ? 137.031 15.870 22.669 1.00 25.29 175 LYS A C 1
ATOM 1457 O O . LYS A 1 175 ? 136.967 15.787 23.896 1.00 25.59 175 LYS A O 1
ATOM 1463 N N . TYR A 1 176 ? 137.196 17.018 22.020 1.00 25.44 176 TYR A N 1
ATOM 1464 C CA . TYR A 1 176 ? 137.379 18.275 22.722 1.00 25.67 176 TYR A CA 1
ATOM 1465 C C . TYR A 1 176 ? 136.071 19.022 22.953 1.00 25.72 176 TYR A C 1
ATOM 1466 O O . TYR A 1 176 ? 136.021 19.925 23.787 1.00 25.90 176 TYR A O 1
ATOM 1475 N N . SER A 1 177 ? 135.013 18.639 22.237 1.00 25.74 177 SER A N 1
ATOM 1476 C CA . SER A 1 177 ? 133.777 19.438 22.205 1.00 25.79 177 SER A CA 1
ATOM 1477 C C . SER A 1 177 ? 132.494 18.735 22.672 1.00 25.84 177 SER A C 1
ATOM 1478 O O . SER A 1 177 ? 131.458 19.382 22.824 1.00 25.83 177 SER A O 1
ATOM 1481 N N . LYS A 1 178 ? 132.554 17.422 22.881 1.00 25.92 178 LYS A N 1
ATOM 1482 C CA . LYS A 1 178 ? 131.390 16.666 23.343 1.00 25.95 178 LYS A CA 1
ATOM 1483 C C . LYS A 1 178 ? 130.732 17.316 24.551 1.00 25.84 178 LYS A C 1
ATOM 1484 O O . LYS A 1 178 ? 129.520 17.525 24.564 1.00 25.85 178 LYS A O 1
ATOM 1490 N N . ASN A 1 179 ? 131.543 17.637 25.556 1.00 25.71 179 ASN A N 1
ATOM 1491 C CA . ASN A 1 179 ? 131.065 18.285 26.774 1.00 25.70 179 ASN A CA 1
ATOM 1492 C C . ASN A 1 179 ? 130.264 19.560 26.484 1.00 25.15 179 ASN A C 1
ATOM 1493 O O . ASN A 1 179 ? 129.214 19.788 27.092 1.00 25.19 179 ASN A O 1
ATOM 1498 N N . ILE A 1 180 ? 130.762 20.367 25.545 1.00 24.52 180 ILE A N 1
ATOM 1499 C CA . ILE A 1 180 ? 130.116 21.614 25.130 1.00 23.81 180 ILE A CA 1
ATOM 1500 C C . ILE A 1 180 ? 128.782 21.307 24.468 1.00 23.47 180 ILE A C 1
ATOM 1501 O O . ILE A 1 180 ? 127.743 21.744 24.939 1.00 23.51 180 ILE A O 1
ATOM 1506 N N . LEU A 1 181 ? 128.819 20.534 23.389 1.00 23.14 181 LEU A N 1
ATOM 1507 C CA . LEU A 1 181 ? 127.632 20.268 22.580 1.00 22.95 181 LEU A CA 1
ATOM 1508 C C . LEU A 1 181 ? 126.523 19.531 23.327 1.00 23.06 181 LEU A C 1
ATOM 1509 O O . LEU A 1 181 ? 125.351 19.655 22.978 1.00 22.91 181 LEU A O 1
ATOM 1514 N N . ASP A 1 182 ? 126.897 18.773 24.353 1.00 23.35 182 ASP A N 1
ATOM 1515 C CA . ASP A 1 182 ? 125.942 17.960 25.100 1.00 23.80 182 ASP A CA 1
ATOM 1516 C C . ASP A 1 182 ? 125.226 18.690 26.236 1.00 23.94 182 ASP A C 1
ATOM 1517 O O . ASP A 1 182 ? 124.352 18.115 26.887 1.00 23.97 182 ASP A O 1
ATOM 1522 N N . ARG A 1 183 ? 125.583 19.952 26.463 1.00 24.18 183 ARG A N 1
ATOM 1523 C CA . ARG A 1 183 ? 124.985 20.750 27.534 1.00 24.39 183 ARG A CA 1
ATOM 1524 C C . ARG A 1 183 ? 123.458 20.767 27.488 1.00 24.78 183 ARG A C 1
ATOM 1525 O O . ARG A 1 183 ? 122.848 20.722 26.415 1.00 24.81 183 ARG A O 1
ATOM 1533 N N . GLN A 1 184 ? 122.861 20.817 28.674 1.00 25.25 184 GLN A N 1
ATOM 1534 C CA . GLN A 1 184 ? 121.425 20.954 28.842 1.00 25.70 184 GLN A CA 1
ATOM 1535 C C . GLN A 1 184 ? 121.171 22.032 29.888 1.00 26.06 184 GLN A C 1
ATOM 1536 O O . GLN A 1 184 ? 120.783 21.741 31.021 1.00 26.22 184 GLN A O 1
ATOM 1542 N N . ASP A 1 185 ? 121.416 23.280 29.500 1.00 26.51 185 ASP A N 1
ATOM 1543 C CA . ASP A 1 185 ? 121.232 24.422 30.386 1.00 27.03 185 ASP A CA 1
ATOM 1544 C C . ASP A 1 185 ? 119.779 24.897 30.362 1.00 27.30 185 ASP A C 1
ATOM 1545 O O . ASP A 1 185 ? 119.240 25.190 29.290 1.00 27.36 185 ASP A O 1
ATOM 1550 N N . PRO A 1 186 ? 119.134 24.957 31.546 1.00 27.52 186 PRO A N 1
ATOM 1551 C CA . PRO A 1 186 ? 117.757 25.430 31.658 1.00 27.58 186 PRO A CA 1
ATOM 1552 C C . PRO A 1 186 ? 117.682 26.951 31.568 1.00 27.77 186 PRO A C 1
ATOM 1553 O O . PRO A 1 186 ? 118.654 27.634 31.921 1.00 27.86 186 PRO A O 1
ATOM 1557 N N . PRO A 1 187 ? 116.544 27.484 31.086 1.00 27.83 187 PRO A N 1
ATOM 1558 C CA . PRO A 1 187 ? 116.387 28.924 30.972 1.00 28.07 187 PRO A CA 1
ATOM 1559 C C . PRO A 1 187 ? 115.890 29.586 32.252 1.00 28.47 187 PRO A C 1
ATOM 1560 O O . PRO A 1 187 ? 115.010 29.050 32.926 1.00 28.52 187 PRO A O 1
ATOM 1564 N N . SER A 1 188 ? 116.470 30.735 32.584 1.00 29.01 188 SER A N 1
ATOM 1565 C CA . SER A 1 188 ? 115.874 31.635 33.556 1.00 29.67 188 SER A CA 1
ATOM 1566 C C . SER A 1 188 ? 114.899 32.482 32.769 1.00 30.28 188 SER A C 1
ATOM 1567 O O . SER A 1 188 ? 115.222 32.948 31.675 1.00 30.32 188 SER A O 1
ATOM 1570 N N . VAL A 1 189 ? 113.699 32.668 33.305 1.00 31.19 189 VAL A N 1
ATOM 1571 C CA . VAL A 1 189 ? 112.692 33.468 32.614 1.00 32.11 189 VAL A CA 1
ATOM 1572 C C . VAL A 1 189 ? 112.288 34.703 33.423 1.00 32.91 189 VAL A C 1
ATOM 1573 O O . VAL A 1 189 ? 112.269 34.676 34.654 1.00 32.90 189 VAL A O 1
ATOM 1577 N N . VAL A 1 190 ? 111.989 35.786 32.710 1.00 34.03 190 VAL A N 1
ATOM 1578 C CA . VAL A 1 190 ? 111.685 37.079 33.316 1.00 35.10 190 VAL A CA 1
ATOM 1579 C C . VAL A 1 190 ? 110.510 37.731 32.582 1.00 35.99 190 VAL A C 1
ATOM 1580 O O . VAL A 1 190 ? 110.526 37.848 31.354 1.00 36.16 190 VAL A O 1
ATOM 1584 N N . VAL A 1 191 ? 109.491 38.134 33.342 1.00 37.09 191 VAL A N 1
ATOM 1585 C CA . VAL A 1 191 ? 108.327 38.840 32.798 1.00 38.17 191 VAL A CA 1
ATOM 1586 C C . VAL A 1 191 ? 108.487 40.351 32.980 1.00 39.18 191 VAL A C 1
ATOM 1587 O O . VAL A 1 191 ? 108.984 40.799 34.010 1.00 39.30 191 VAL A O 1
ATOM 1591 N N . THR A 1 192 ? 108.081 41.125 31.972 1.00 40.54 192 THR A N 1
ATOM 1592 C CA . THR A 1 192 ? 108.195 42.586 32.000 1.00 41.91 192 THR A CA 1
ATOM 1593 C C . THR A 1 192 ? 107.037 43.263 31.269 1.00 43.00 192 THR A C 1
ATOM 1594 O O . THR A 1 192 ? 106.777 42.974 30.100 1.00 43.21 192 THR A O 1
ATOM 1598 N N . SER A 1 193 ? 106.349 44.164 31.968 1.00 44.38 193 SER A N 1
ATOM 1599 C CA . SER A 1 193 ? 105.307 44.991 31.361 1.00 45.57 193 SER A CA 1
ATOM 1600 C C . SER A 1 193 ? 105.882 46.347 30.979 1.00 46.40 193 SER A C 1
ATOM 1601 O O . SER A 1 193 ? 106.818 46.834 31.616 1.00 46.48 193 SER A O 1
ATOM 1604 N N . HIS A 1 194 ? 105.315 46.945 29.937 1.00 47.61 194 HIS A N 1
ATOM 1605 C CA . HIS A 1 194 ? 105.743 48.253 29.451 1.00 48.84 194 HIS A CA 1
ATOM 1606 C C . HIS A 1 194 ? 104.563 48.977 28.810 1.00 49.45 194 HIS A C 1
ATOM 1607 O O . HIS A 1 194 ? 103.714 48.351 28.168 1.00 49.58 194 HIS A O 1
ATOM 1614 N N . GLN A 1 195 ? 104.513 50.294 28.995 1.00 50.27 195 GLN A N 1
ATOM 1615 C CA . GLN A 1 195 ? 103.418 51.118 28.487 1.00 51.01 195 GLN A CA 1
ATOM 1616 C C . GLN A 1 195 ? 103.942 52.219 27.569 1.00 51.35 195 GLN A C 1
ATOM 1617 O O . GLN A 1 195 ? 104.838 52.980 27.950 1.00 51.46 195 GLN A O 1
ATOM 1623 N N . ALA A 1 196 ? 103.386 52.296 26.362 1.00 51.77 196 ALA A N 1
ATOM 1624 C CA . ALA A 1 196 ? 103.670 53.409 25.452 1.00 52.07 196 ALA A CA 1
ATOM 1625 C C . ALA A 1 196 ? 102.497 54.394 25.498 1.00 52.22 196 ALA A C 1
ATOM 1626 O O . ALA A 1 196 ? 101.341 53.963 25.563 1.00 52.27 196 ALA A O 1
ATOM 1628 N N . PRO A 1 197 ? 102.792 55.716 25.462 1.00 52.35 197 PRO A N 1
ATOM 1629 C CA . PRO A 1 197 ? 101.811 56.777 25.761 1.00 52.27 197 PRO A CA 1
ATOM 1630 C C . PRO A 1 197 ? 100.459 56.606 25.059 1.00 52.14 197 PRO A C 1
ATOM 1631 O O . PRO A 1 197 ? 99.422 56.568 25.731 1.00 52.20 197 PRO A O 1
ATOM 1635 N N . GLY A 1 198 ? 100.479 56.499 23.729 1.00 51.83 198 GLY A N 1
ATOM 1636 C CA . GLY A 1 198 ? 99.261 56.284 22.949 1.00 51.42 198 GLY A CA 1
ATOM 1637 C C . GLY A 1 198 ? 99.180 54.868 22.409 1.00 51.15 198 GLY A C 1
ATOM 1638 O O . GLY A 1 198 ? 98.694 54.645 21.293 1.00 51.28 198 GLY A O 1
ATOM 1639 N N . GLU A 1 199 ? 99.649 53.913 23.211 1.00 50.62 199 GLU A N 1
ATOM 1640 C CA . GLU A 1 199 ? 99.779 52.520 22.790 1.00 50.04 199 GLU A CA 1
ATOM 1641 C C . GLU A 1 199 ? 99.252 51.582 23.882 1.00 49.31 199 GLU A C 1
ATOM 1642 O O . GLU A 1 199 ? 99.402 51.864 25.077 1.00 49.32 199 GLU A O 1
ATOM 1648 N N . LYS A 1 200 ? 98.633 50.476 23.464 1.00 48.23 200 LYS A N 1
ATOM 1649 C CA . LYS A 1 200 ? 98.212 49.409 24.380 1.00 47.11 200 LYS A CA 1
ATOM 1650 C C . LYS A 1 200 ? 99.396 48.943 25.227 1.00 46.23 200 LYS A C 1
ATOM 1651 O O . LYS A 1 200 ? 100.554 49.103 24.827 1.00 46.23 200 LYS A O 1
ATOM 1657 N N . LYS A 1 201 ? 99.111 48.371 26.394 1.00 44.99 201 LYS A N 1
ATOM 1658 C CA . LYS A 1 201 ? 100.158 47.797 27.236 1.00 43.73 201 LYS A CA 1
ATOM 1659 C C . LYS A 1 201 ? 100.742 46.533 26.588 1.00 42.73 201 LYS A C 1
ATOM 1660 O O . LYS A 1 201 ? 100.025 45.767 25.935 1.00 42.66 201 LYS A O 1
ATOM 1666 N N . LYS A 1 202 ? 102.046 46.329 26.759 1.00 41.39 202 LYS A N 1
ATOM 1667 C CA . LYS A 1 202 ? 102.726 45.176 26.174 1.00 40.05 202 LYS A CA 1
ATOM 1668 C C . LYS A 1 202 ? 103.492 44.366 27.211 1.00 39.05 202 LYS A C 1
ATOM 1669 O O . LYS A 1 202 ? 104.277 44.913 27.988 1.00 38.89 202 LYS A O 1
ATOM 1675 N N . LEU A 1 203 ? 103.245 43.056 27.209 1.00 37.78 203 LEU A N 1
ATOM 1676 C CA . LEU A 1 203 ? 103.890 42.127 28.135 1.00 36.39 203 LEU A CA 1
ATOM 1677 C C . LEU A 1 203 ? 104.952 41.310 27.420 1.00 35.36 203 LEU A C 1
ATOM 1678 O O . LEU A 1 203 ? 104.649 40.576 26.477 1.00 35.33 203 LEU A O 1
ATOM 1683 N N . LYS A 1 204 ? 106.189 41.437 27.889 1.00 33.95 204 LYS A N 1
ATOM 1684 C CA . LYS A 1 204 ? 107.334 40.743 27.315 1.00 32.52 204 LYS A CA 1
ATOM 1685 C C . LYS A 1 204 ? 107.751 39.583 28.216 1.00 31.54 204 LYS A C 1
ATOM 1686 O O . LYS A 1 204 ? 107.923 39.759 29.427 1.00 31.32 204 LYS A O 1
ATOM 1692 N N . CYS A 1 205 ? 107.903 38.401 27.622 1.00 30.14 205 CYS A N 1
ATOM 1693 C CA . CYS A 1 205 ? 108.409 37.235 28.344 1.00 29.15 205 CYS A CA 1
ATOM 1694 C C . CYS A 1 205 ? 109.751 36.789 27.774 1.00 28.44 205 CYS A C 1
ATOM 1695 O O . CYS A 1 205 ? 109.817 36.248 26.671 1.00 28.21 205 CYS A O 1
ATOM 1698 N N . LEU A 1 206 ? 110.816 37.021 28.538 1.00 27.72 206 LEU A N 1
ATOM 1699 C CA . LEU A 1 206 ? 112.173 36.706 28.100 1.00 27.10 206 LEU A CA 1
ATOM 1700 C C . LEU A 1 206 ? 112.715 35.422 28.718 1.00 26.77 206 LEU A C 1
ATOM 1701 O O . LEU A 1 206 ? 112.729 35.266 29.937 1.00 26.65 206 LEU A O 1
ATOM 1706 N N . ALA A 1 207 ? 113.153 34.508 27.857 1.00 26.46 207 ALA A N 1
ATOM 1707 C CA . ALA A 1 207 ? 113.868 33.307 28.266 1.00 26.20 207 ALA A CA 1
ATOM 1708 C C . ALA A 1 207 ? 115.325 33.526 27.902 1.00 26.11 207 ALA A C 1
ATOM 1709 O O . ALA A 1 207 ? 115.617 34.006 26.802 1.00 26.25 207 ALA A O 1
ATOM 1711 N N . TYR A 1 208 ? 116.238 33.194 28.816 1.00 25.86 208 TYR A N 1
ATOM 1712 C CA . TYR A 1 208 ? 117.659 33.454 28.585 1.00 25.65 208 TYR A CA 1
ATOM 1713 C C . TYR A 1 208 ? 118.594 32.461 29.271 1.00 25.39 208 TYR A C 1
ATOM 1714 O O . TYR A 1 208 ? 118.184 31.752 30.187 1.00 25.38 208 TYR A O 1
ATOM 1723 N N . ASP A 1 209 ? 119.845 32.428 28.805 1.00 25.13 209 ASP A N 1
ATOM 1724 C CA . ASP A 1 209 ? 120.913 31.562 29.330 1.00 24.95 209 ASP A CA 1
ATOM 1725 C C . ASP A 1 209 ? 120.680 30.058 29.133 1.00 24.56 209 ASP A C 1
ATOM 1726 O O . ASP A 1 209 ? 121.157 29.242 29.926 1.00 24.63 209 ASP A O 1
ATOM 1731 N N . PHE A 1 210 ? 119.970 29.692 28.068 1.00 24.04 210 PHE A N 1
ATOM 1732 C CA . PHE A 1 210 ? 119.650 28.287 27.812 1.00 23.59 210 PHE A CA 1
ATOM 1733 C C . PHE A 1 210 ? 120.364 27.709 26.591 1.00 23.69 210 PHE A C 1
ATOM 1734 O O . PHE A 1 210 ? 120.843 28.447 25.729 1.00 23.83 210 PHE A O 1
ATOM 1742 N N . TYR A 1 211 ? 120.443 26.380 26.553 1.00 23.69 211 TYR A N 1
ATOM 1743 C CA . TYR A 1 211 ? 120.994 25.620 25.433 1.00 23.67 211 TYR A CA 1
ATOM 1744 C C . TYR A 1 211 ? 120.528 24.175 25.611 1.00 23.77 211 TYR A C 1
ATOM 1745 O O . TYR A 1 211 ? 120.523 23.670 26.734 1.00 23.78 211 TYR A O 1
ATOM 1754 N N . PRO A 1 212 ? 120.133 23.500 24.517 1.00 23.91 212 PRO A N 1
ATOM 1755 C CA . PRO A 1 212 ? 120.095 23.888 23.103 1.00 24.09 212 PRO A CA 1
ATOM 1756 C C . PRO A 1 212 ? 119.045 24.950 22.774 1.00 24.23 212 PRO A C 1
ATOM 1757 O O . PRO A 1 212 ? 118.375 25.457 23.670 1.00 24.31 212 PRO A O 1
ATOM 1761 N N . GLY A 1 213 ? 118.905 25.267 21.490 1.00 24.38 213 GLY A N 1
ATOM 1762 C CA . GLY A 1 213 ? 118.056 26.370 21.051 1.00 24.72 213 GLY A CA 1
ATOM 1763 C C . GLY A 1 213 ? 116.571 26.096 20.939 1.00 24.92 213 GLY A C 1
ATOM 1764 O O . GLY A 1 213 ? 115.761 27.023 21.019 1.00 24.93 213 GLY A O 1
ATOM 1765 N N . LYS A 1 214 ? 116.212 24.830 20.743 1.00 25.18 214 LYS A N 1
ATOM 1766 C CA . LYS A 1 214 ? 114.818 24.440 20.557 1.00 25.49 214 LYS A CA 1
ATOM 1767 C C . LYS A 1 214 ? 114.015 24.734 21.821 1.00 25.30 214 LYS A C 1
ATOM 1768 O O . LYS A 1 214 ? 114.228 24.105 22.857 1.00 25.53 214 LYS A O 1
ATOM 1774 N N . ILE A 1 215 ? 113.105 25.700 21.735 1.00 25.06 215 ILE A N 1
ATOM 1775 C CA . ILE A 1 215 ? 112.342 26.137 22.903 1.00 24.84 215 ILE A CA 1
ATOM 1776 C C . ILE A 1 215 ? 110.930 26.619 22.546 1.00 24.87 215 ILE A C 1
ATOM 1777 O O . ILE A 1 215 ? 110.730 27.300 21.536 1.00 24.92 215 ILE A O 1
ATOM 1782 N N . ASP A 1 216 ? 109.956 26.239 23.371 1.00 24.83 216 ASP A N 1
ATOM 1783 C CA . ASP A 1 216 ? 108.611 26.789 23.277 1.00 24.88 216 ASP A CA 1
ATOM 1784 C C . ASP A 1 216 ? 108.390 27.862 24.340 1.00 24.95 216 ASP A C 1
ATOM 1785 O O . ASP A 1 216 ? 108.500 27.591 25.541 1.00 24.92 216 ASP A O 1
ATOM 1790 N N . VAL A 1 217 ? 108.086 29.077 23.880 1.00 24.97 217 VAL A N 1
ATOM 1791 C CA . VAL A 1 217 ? 107.735 30.199 24.752 1.00 24.83 217 VAL A CA 1
ATOM 1792 C C . VAL A 1 217 ? 106.474 30.862 24.215 1.00 24.96 217 VAL A C 1
ATOM 1793 O O . VAL A 1 217 ? 106.471 31.416 23.115 1.00 25.13 217 VAL A O 1
ATOM 1797 N N . HIS A 1 218 ? 105.400 30.788 24.991 1.00 25.03 218 HIS A N 1
ATOM 1798 C CA . HIS A 1 218 ? 104.129 31.367 24.591 1.00 25.05 218 HIS A CA 1
ATOM 1799 C C . HIS A 1 218 ? 103.368 31.888 25.802 1.00 25.12 218 HIS A C 1
ATOM 1800 O O . HIS A 1 218 ? 103.532 31.385 26.920 1.00 24.97 218 HIS A O 1
ATOM 1807 N N . TRP A 1 219 ? 102.539 32.900 25.563 1.00 25.18 219 TRP A N 1
ATOM 1808 C CA . TRP A 1 219 ? 101.663 33.448 26.587 1.00 25.16 219 TRP A CA 1
ATOM 1809 C C . TRP A 1 219 ? 100.328 32.721 26.573 1.00 25.60 219 TRP A C 1
ATOM 1810 O O . TRP A 1 219 ? 99.972 32.081 25.584 1.00 25.53 219 TRP A O 1
ATOM 1821 N N . THR A 1 220 ? 99.601 32.820 27.683 1.00 26.30 220 THR A N 1
ATOM 1822 C CA . THR A 1 220 ? 98.187 32.443 27.731 1.00 26.85 220 THR A CA 1
ATOM 1823 C C . THR A 1 220 ? 97.364 33.568 28.341 1.00 27.24 220 THR A C 1
ATOM 1824 O O . THR A 1 220 ? 97.787 34.197 29.309 1.00 27.24 220 THR A O 1
ATOM 1828 N N . ARG A 1 221 ? 96.202 33.831 27.754 1.00 27.84 221 ARG A N 1
ATOM 1829 C CA . ARG A 1 221 ? 95.247 34.758 28.341 1.00 28.55 221 ARG A CA 1
ATOM 1830 C C . ARG A 1 221 ? 94.064 33.961 28.849 1.00 29.02 221 ARG A C 1
ATOM 1831 O O . ARG A 1 221 ? 93.322 33.370 28.054 1.00 29.14 221 ARG A O 1
ATOM 1839 N N . ALA A 1 222 ? 93.901 33.937 30.172 1.00 29.48 222 ALA A N 1
ATOM 1840 C CA . ALA A 1 222 ? 92.785 33.248 30.821 1.00 29.87 222 ALA A CA 1
ATOM 1841 C C . ALA A 1 222 ? 92.560 31.829 30.284 1.00 30.16 222 ALA A C 1
ATOM 1842 O O . ALA A 1 222 ? 91.417 31.385 30.142 1.00 30.08 222 ALA A O 1
ATOM 1844 N N . GLY A 1 223 ? 93.652 31.130 29.973 1.00 30.59 223 GLY A N 1
ATOM 1845 C CA . GLY A 1 223 ? 93.570 29.734 29.539 1.00 31.21 223 GLY A CA 1
ATOM 1846 C C . GLY A 1 223 ? 94.005 29.456 28.114 1.00 31.60 223 GLY A C 1
ATOM 1847 O O . GLY A 1 223 ? 94.714 28.476 27.861 1.00 31.64 223 GLY A O 1
ATOM 1848 N N . GLU A 1 224 ? 93.568 30.308 27.185 1.00 31.96 224 GLU A N 1
ATOM 1849 C CA . GLU A 1 224 ? 93.894 30.154 25.766 1.00 32.37 224 GLU A CA 1
ATOM 1850 C C . GLU A 1 224 ? 95.248 30.775 25.443 1.00 32.18 224 GLU A C 1
ATOM 1851 O O . GLU A 1 224 ? 95.618 31.802 26.017 1.00 32.21 224 GLU A O 1
ATOM 1857 N N . VAL A 1 225 ? 95.982 30.143 24.529 1.00 31.89 225 VAL A N 1
ATOM 1858 C CA . VAL A 1 225 ? 97.289 30.645 24.098 1.00 31.63 225 VAL A CA 1
ATOM 1859 C C . VAL A 1 225 ? 97.114 31.824 23.150 1.00 31.44 225 VAL A C 1
ATOM 1860 O O . VAL A 1 225 ? 96.247 31.801 22.278 1.00 31.57 225 VAL A O 1
ATOM 1864 N N . GLN A 1 226 ? 97.928 32.858 23.343 1.00 31.21 226 GLN A N 1
ATOM 1865 C CA . GLN A 1 226 ? 97.885 34.043 22.495 1.00 31.02 226 GLN A CA 1
ATOM 1866 C C . GLN A 1 226 ? 99.003 34.027 21.464 1.00 30.82 226 GLN A C 1
ATOM 1867 O O . GLN A 1 226 ? 100.141 33.669 21.778 1.00 30.98 226 GLN A O 1
ATOM 1873 N N . GLU A 1 227 ? 98.673 34.408 20.232 1.00 30.49 227 GLU A N 1
ATOM 1874 C CA . GLU A 1 227 ? 99.682 34.636 19.198 1.00 30.10 227 GLU A CA 1
ATOM 1875 C C . GLU A 1 227 ? 100.515 35.873 19.538 1.00 29.77 227 GLU A C 1
ATOM 1876 O O . GLU A 1 227 ? 99.963 36.907 19.936 1.00 29.60 227 GLU A O 1
ATOM 1882 N N . PRO A 1 228 ? 101.850 35.765 19.396 1.00 29.52 228 PRO A N 1
ATOM 1883 C CA . PRO A 1 228 ? 102.739 36.863 19.778 1.00 29.32 228 PRO A CA 1
ATOM 1884 C C . PRO A 1 228 ? 102.602 38.041 18.832 1.00 29.04 228 PRO A C 1
ATOM 1885 O O . PRO A 1 228 ? 102.319 37.849 17.651 1.00 29.10 228 PRO A O 1
ATOM 1889 N N . GLU A 1 229 ? 102.788 39.248 19.348 1.00 28.84 229 GLU A N 1
ATOM 1890 C CA . GLU A 1 229 ? 102.841 40.415 18.485 1.00 28.91 229 GLU A CA 1
ATOM 1891 C C . GLU A 1 229 ? 104.204 40.475 17.806 1.00 28.57 229 GLU A C 1
ATOM 1892 O O . GLU A 1 229 ? 104.337 40.989 16.697 1.00 28.56 229 GLU A O 1
ATOM 1898 N N . LEU A 1 230 ? 105.203 39.928 18.495 1.00 28.29 230 LEU A N 1
ATOM 1899 C CA . LEU A 1 230 ? 106.582 39.873 18.033 1.00 27.93 230 LEU A CA 1
ATOM 1900 C C . LEU A 1 230 ? 107.303 38.764 18.786 1.00 27.81 230 LEU A C 1
ATOM 1901 O O . LEU A 1 230 ? 107.007 38.511 19.956 1.00 27.75 230 LEU A O 1
ATOM 1906 N N . ARG A 1 231 ? 108.244 38.105 18.111 1.00 27.67 231 ARG A N 1
ATOM 1907 C CA . ARG A 1 231 ? 109.093 37.087 18.731 1.00 27.45 231 ARG A CA 1
ATOM 1908 C C . ARG A 1 231 ? 110.533 37.314 18.310 1.00 27.37 231 ARG A C 1
ATOM 1909 O O . ARG A 1 231 ? 110.805 37.545 17.136 1.00 27.38 231 ARG A O 1
ATOM 1917 N N . GLY A 1 232 ? 111.447 37.257 19.276 1.00 27.41 232 GLY A N 1
ATOM 1918 C CA . GLY A 1 232 ? 112.873 37.420 19.007 1.00 27.57 232 GLY A CA 1
ATOM 1919 C C . GLY A 1 232 ? 113.686 36.232 19.490 1.00 27.74 232 GLY A C 1
ATOM 1920 O O . GLY A 1 232 ? 113.398 35.670 20.549 1.00 27.68 232 GLY A O 1
ATOM 1921 N N . ASP A 1 233 ? 114.690 35.846 18.701 1.00 27.94 233 ASP A N 1
ATOM 1922 C CA . ASP A 1 233 ? 115.616 34.760 19.058 1.00 28.04 233 ASP A CA 1
ATOM 1923 C C . ASP A 1 233 ? 117.063 35.190 18.809 1.00 28.07 233 ASP A C 1
ATOM 1924 O O . ASP A 1 233 ? 117.336 35.910 17.850 1.00 28.12 233 ASP A O 1
ATOM 1929 N N . VAL A 1 234 ? 117.980 34.751 19.676 1.00 28.16 234 VAL A N 1
ATOM 1930 C CA . VAL A 1 234 ? 119.415 35.051 19.542 1.00 28.18 234 VAL A CA 1
ATOM 1931 C C . VAL A 1 234 ? 120.304 33.888 19.953 1.00 28.25 234 VAL A C 1
ATOM 1932 O O . VAL A 1 234 ? 120.018 33.183 20.931 1.00 28.10 234 VAL A O 1
ATOM 1936 N N . LEU A 1 235 ? 121.400 33.718 19.217 1.00 28.32 235 LEU A N 1
ATOM 1937 C CA . LEU A 1 235 ? 122.492 32.860 19.649 1.00 28.38 235 LEU A CA 1
ATOM 1938 C C . LEU A 1 235 ? 123.690 33.721 20.029 1.00 28.46 235 LEU A C 1
ATOM 1939 O O . LEU A 1 235 ? 124.272 34.393 19.175 1.00 28.56 235 LEU A O 1
ATOM 1944 N N . HIS A 1 236 ? 124.038 33.710 21.314 1.00 28.49 236 HIS A N 1
ATOM 1945 C CA . HIS A 1 236 ? 125.272 34.336 21.777 1.00 28.49 236 HIS A CA 1
ATOM 1946 C C . HIS A 1 236 ? 126.405 33.326 21.642 1.00 28.49 236 HIS A C 1
ATOM 1947 O O . HIS A 1 236 ? 126.543 32.411 22.456 1.00 28.42 236 HIS A O 1
ATOM 1954 N N . ASN A 1 237 ? 127.202 33.497 20.592 1.00 28.45 237 ASN A N 1
ATOM 1955 C CA . ASN A 1 237 ? 128.204 32.513 20.214 1.00 28.38 237 ASN A CA 1
ATOM 1956 C C . ASN A 1 237 ? 129.400 32.417 21.162 1.00 28.19 237 ASN A C 1
ATOM 1957 O O . ASN A 1 237 ? 129.883 31.317 21.439 1.00 28.34 237 ASN A O 1
ATOM 1962 N N . GLY A 1 238 ? 129.880 33.562 21.644 1.00 27.91 238 GLY A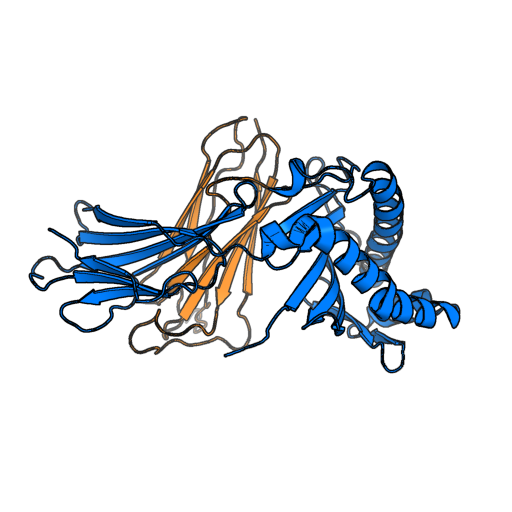 N 1
ATOM 1963 C CA . GLY A 1 238 ? 130.987 33.590 22.603 1.00 27.59 238 GLY A CA 1
ATOM 1964 C C . GLY A 1 238 ? 130.578 32.904 23.890 1.00 27.39 238 GLY A C 1
ATOM 1965 O O . GLY A 1 238 ? 131.326 32.108 24.462 1.00 27.45 238 GLY A O 1
ATOM 1966 N N . ASN A 1 239 ? 129.361 33.219 24.319 1.00 27.22 239 ASN A N 1
ATOM 1967 C CA . ASN A 1 239 ? 128.751 32.669 25.519 1.00 26.69 239 ASN A CA 1
ATOM 1968 C C . ASN A 1 239 ? 128.358 31.204 25.318 1.00 26.46 239 ASN A C 1
ATOM 1969 O O . ASN A 1 239 ? 128.414 30.406 26.250 1.00 26.32 239 ASN A O 1
ATOM 1974 N N . GLY A 1 240 ? 127.970 30.869 24.088 1.00 26.29 240 GLY A N 1
ATOM 1975 C CA . GLY A 1 240 ? 127.453 29.548 23.745 1.00 26.00 240 GLY A CA 1
ATOM 1976 C C . GLY A 1 240 ? 126.060 29.310 24.296 1.00 25.92 240 GLY A C 1
ATOM 1977 O O . GLY A 1 240 ? 125.718 28.190 24.652 1.00 26.08 240 GLY A O 1
ATOM 1978 N N . THR A 1 241 ? 125.252 30.364 24.372 1.00 25.84 241 THR A N 1
ATOM 1979 C CA . THR A 1 241 ? 123.912 30.278 24.965 1.00 25.67 241 THR A CA 1
ATOM 1980 C C . THR A 1 241 ? 122.857 30.914 24.065 1.00 25.64 241 THR A C 1
ATOM 1981 O O . THR A 1 241 ? 123.186 31.629 23.114 1.00 25.66 241 THR A O 1
ATOM 1985 N N . TYR A 1 242 ? 121.590 30.655 24.380 1.00 25.52 242 TYR A N 1
ATOM 1986 C CA . TYR A 1 242 ? 120.469 31.194 23.619 1.00 25.48 242 TYR A CA 1
ATOM 1987 C C . TYR A 1 242 ? 119.603 32.144 24.441 1.00 25.64 242 TYR A C 1
ATOM 1988 O O . TYR A 1 242 ? 119.561 32.068 25.669 1.00 25.53 242 TYR A O 1
ATOM 1997 N N . GLN A 1 243 ? 118.908 33.032 23.740 1.00 25.94 243 GLN A N 1
ATOM 1998 C CA . GLN A 1 243 ? 117.971 33.960 24.353 1.00 26.19 243 GLN A CA 1
ATOM 1999 C C . GLN A 1 243 ? 116.748 34.052 23.442 1.00 26.51 243 GLN A C 1
ATOM 2000 O O . GLN A 1 243 ? 116.891 34.097 22.218 1.00 26.56 243 GLN A O 1
ATOM 2006 N N . SER A 1 244 ? 115.554 34.062 24.031 1.00 26.85 244 SER A N 1
ATOM 2007 C CA . SER A 1 244 ? 114.312 34.107 23.255 1.00 27.32 244 SER A CA 1
ATOM 2008 C C . SER A 1 244 ? 113.189 34.779 24.040 1.00 27.64 244 SER A C 1
ATOM 2009 O O . SER A 1 244 ? 112.960 34.442 25.200 1.00 27.80 244 SER A O 1
ATOM 2012 N N . TRP A 1 245 ? 112.491 35.721 23.405 1.00 28.01 245 TRP A N 1
ATOM 2013 C CA . TRP A 1 245 ? 111.411 36.458 24.069 1.00 28.43 245 TRP A CA 1
ATOM 2014 C C . TRP A 1 245 ? 110.165 36.656 23.198 1.00 28.49 245 TRP A C 1
ATOM 2015 O O . TRP A 1 245 ? 110.252 36.713 21.970 1.00 28.46 245 TRP A O 1
ATOM 2026 N N . VAL A 1 246 ? 109.017 36.783 23.863 1.00 28.59 246 VAL A N 1
ATOM 2027 C CA . VAL A 1 246 ? 107.720 36.897 23.207 1.00 28.66 246 VAL A CA 1
ATOM 2028 C C . VAL A 1 246 ? 106.900 38.041 23.813 1.00 28.93 246 VAL A C 1
ATOM 2029 O O . VAL A 1 246 ? 106.761 38.136 25.036 1.00 28.94 246 VAL A O 1
ATOM 2033 N N . VAL A 1 247 ? 106.369 38.903 22.947 1.00 29.27 247 VAL A N 1
ATOM 2034 C CA . VAL A 1 247 ? 105.593 40.070 23.369 1.00 29.67 247 VAL A CA 1
ATOM 2035 C C . VAL A 1 247 ? 104.137 39.951 22.920 1.00 30.16 247 VAL A C 1
ATOM 2036 O O . VAL A 1 247 ? 103.861 39.727 21.742 1.00 30.27 247 VAL A O 1
ATOM 2040 N N . VAL A 1 248 ? 103.209 40.093 23.863 1.00 30.88 248 VAL A N 1
ATOM 2041 C CA . VAL A 1 248 ? 101.786 40.211 23.528 1.00 31.52 248 VAL A CA 1
ATOM 2042 C C . VAL A 1 248 ? 101.257 41.568 23.952 1.00 32.13 248 VAL A C 1
ATOM 2043 O O . VAL A 1 248 ? 101.760 42.170 24.907 1.00 32.12 248 VAL A O 1
ATOM 2047 N N . ALA A 1 249 ? 100.251 42.045 23.226 1.00 32.99 249 ALA A N 1
ATOM 2048 C CA . ALA A 1 249 ? 99.632 43.332 23.510 1.00 33.88 249 ALA A CA 1
ATOM 2049 C C . ALA A 1 249 ? 98.323 43.111 24.252 1.00 34.47 249 ALA A C 1
ATOM 2050 O O . ALA A 1 249 ? 97.412 42.451 23.751 1.00 34.53 249 ALA A O 1
ATOM 2052 N N . VAL A 1 250 ? 98.247 43.653 25.459 1.00 35.33 250 VAL A N 1
ATOM 2053 C CA . VAL A 1 250 ? 97.062 43.502 26.289 1.00 36.26 250 VAL A CA 1
ATOM 2054 C C . VAL A 1 250 ? 96.160 44.752 26.190 1.00 36.90 250 VAL A C 1
ATOM 2055 O O . VAL A 1 250 ? 96.617 45.871 26.449 1.00 36.82 250 VAL A O 1
ATOM 2059 N N . PRO A 1 251 ? 94.880 44.558 25.792 1.00 37.59 251 PRO A N 1
ATOM 2060 C CA . PRO A 1 251 ? 93.917 45.651 25.618 1.00 38.16 251 PRO A CA 1
ATOM 2061 C C . PRO A 1 251 ? 93.697 46.433 26.917 1.00 38.88 251 PRO A C 1
ATOM 2062 O O . PRO A 1 251 ? 93.984 45.902 27.994 1.00 38.92 251 PRO A O 1
ATOM 2066 N N . PRO A 1 252 ? 93.185 47.683 26.820 1.00 39.53 252 PRO A N 1
ATOM 2067 C CA . PRO A 1 252 ? 93.135 48.578 27.990 1.00 39.86 252 PRO A CA 1
ATOM 2068 C C . PRO A 1 252 ? 92.229 48.050 29.101 1.00 40.09 252 PRO A C 1
ATOM 2069 O O . PRO A 1 252 ? 92.583 48.127 30.282 1.00 40.19 252 PRO A O 1
ATOM 2073 N N . GLN A 1 253 ? 91.080 47.505 28.712 1.00 40.24 253 GLN A N 1
ATOM 2074 C CA . GLN A 1 253 ? 90.104 46.988 29.666 1.00 40.45 253 GLN A CA 1
ATOM 2075 C C . GLN A 1 253 ? 90.555 45.706 30.377 1.00 40.24 253 GLN A C 1
ATOM 2076 O O . GLN A 1 253 ? 90.217 45.492 31.546 1.00 40.32 253 GLN A O 1
ATOM 2082 N N . ASP A 1 254 ? 91.327 44.878 29.669 1.00 39.88 254 ASP A N 1
ATOM 2083 C CA . ASP A 1 254 ? 91.515 43.462 30.016 1.00 39.41 254 ASP A CA 1
ATOM 2084 C C . ASP A 1 254 ? 91.982 43.220 31.442 1.00 38.96 254 ASP A C 1
ATOM 2085 O O . ASP A 1 254 ? 93.018 43.729 31.869 1.00 38.95 254 ASP A O 1
ATOM 2090 N N . THR A 1 255 ? 91.193 42.431 32.164 1.00 38.37 255 THR A N 1
ATOM 2091 C CA . THR A 1 255 ? 91.441 42.145 33.570 1.00 37.71 255 THR A CA 1
ATOM 2092 C C . THR A 1 255 ? 91.808 40.672 33.782 1.00 37.16 255 THR A C 1
ATOM 2093 O O . THR A 1 255 ? 92.218 40.278 34.876 1.00 37.26 255 THR A O 1
ATOM 2097 N N . ALA A 1 256 ? 91.656 39.874 32.726 1.00 36.31 256 ALA A N 1
ATOM 2098 C CA . ALA A 1 256 ? 91.970 38.447 32.752 1.00 35.43 256 ALA A CA 1
ATOM 2099 C C . ALA A 1 256 ? 93.469 38.198 32.963 1.00 34.86 256 ALA A C 1
ATOM 2100 O O . ALA A 1 256 ? 94.294 39.012 32.540 1.00 34.87 256 ALA A O 1
ATOM 2102 N N . PRO A 1 257 ? 93.822 37.076 33.627 1.00 34.20 257 PRO A N 1
ATOM 2103 C CA . PRO A 1 257 ? 95.219 36.742 33.925 1.00 33.70 257 PRO A CA 1
ATOM 2104 C C . PRO A 1 257 ? 96.044 36.302 32.707 1.00 33.20 257 PRO A C 1
ATOM 2105 O O . PRO A 1 257 ? 95.539 35.601 31.825 1.00 33.11 257 PRO A O 1
ATOM 2109 N N . TYR A 1 258 ? 97.307 36.721 32.680 1.00 32.64 258 TYR A N 1
ATOM 2110 C CA . TYR A 1 258 ? 98.257 36.311 31.652 1.00 32.09 258 TYR A CA 1
ATOM 2111 C C . TYR A 1 258 ? 99.441 35.600 32.293 1.00 31.63 258 TYR A C 1
ATOM 2112 O O . TYR A 1 258 ? 100.049 36.103 33.241 1.00 31.60 258 TYR A O 1
ATOM 2121 N N . SER A 1 259 ? 99.764 34.423 31.774 1.00 31.09 259 SER A N 1
ATOM 2122 C CA . SER A 1 259 ? 100.915 33.671 32.250 1.00 30.48 259 SER A CA 1
ATOM 2123 C C . SER A 1 259 ? 101.750 33.179 31.082 1.00 30.03 259 SER A C 1
ATOM 2124 O O . SER A 1 259 ? 101.216 32.811 30.032 1.00 29.86 259 SER A O 1
ATOM 2127 N N . CYS A 1 260 ? 103.065 33.196 31.277 1.00 29.49 260 CYS A N 1
ATOM 2128 C CA . CYS A 1 260 ? 104.023 32.773 30.263 1.00 29.27 260 CYS A CA 1
ATOM 2129 C C . CYS A 1 260 ? 104.474 31.337 30.496 1.00 29.18 260 CYS A C 1
ATOM 2130 O O . CYS A 1 260 ? 104.872 30.972 31.603 1.00 29.23 260 CYS A O 1
ATOM 2133 N N . HIS A 1 261 ? 104.417 30.530 29.444 1.00 29.06 261 HIS A N 1
ATOM 2134 C CA . HIS A 1 261 ? 104.793 29.128 29.539 1.00 29.03 261 HIS A CA 1
ATOM 2135 C C . HIS A 1 261 ? 106.053 28.872 28.742 1.00 29.10 261 HIS A C 1
ATOM 2136 O O . HIS A 1 261 ? 106.117 29.172 27.551 1.00 29.12 261 HIS A O 1
ATOM 2143 N N . VAL A 1 262 ? 107.057 28.323 29.411 1.00 29.23 262 VAL A N 1
ATOM 2144 C CA . VAL A 1 262 ? 108.309 27.972 28.764 1.00 29.37 262 VAL A CA 1
ATOM 2145 C C . VAL A 1 262 ? 108.466 26.464 28.786 1.00 29.65 262 VAL A C 1
ATOM 2146 O O . VAL A 1 262 ? 108.299 25.830 29.829 1.00 29.63 262 VAL A O 1
ATOM 2150 N N . GLN A 1 263 ? 108.765 25.895 27.624 1.00 30.07 263 GLN A N 1
ATOM 2151 C CA . GLN A 1 263 ? 109.002 24.466 27.512 1.00 30.65 263 GLN A CA 1
ATOM 2152 C C . GLN A 1 263 ? 110.347 24.235 26.833 1.00 30.50 263 GLN A C 1
ATOM 2153 O O . GLN A 1 263 ? 110.557 24.655 25.697 1.00 30.51 263 GLN A O 1
ATOM 2159 N N . HIS A 1 264 ? 111.257 23.590 27.556 1.00 30.66 264 HIS A N 1
ATOM 2160 C CA . HIS A 1 264 ? 112.609 23.321 27.071 1.00 30.80 264 HIS A CA 1
ATOM 2161 C C . HIS A 1 264 ? 113.051 21.928 27.514 1.00 31.06 264 HIS A C 1
ATOM 2162 O O . HIS A 1 264 ? 112.563 21.408 28.524 1.00 31.11 264 HIS A O 1
ATOM 2169 N N . SER A 1 265 ? 113.977 21.338 26.757 1.00 31.29 265 SER A N 1
ATOM 2170 C CA . SER A 1 265 ? 114.426 19.960 26.981 1.00 31.56 265 SER A CA 1
ATOM 2171 C C . SER A 1 265 ? 115.087 19.721 28.344 1.00 31.79 265 SER A C 1
ATOM 2172 O O . SER A 1 265 ? 114.978 18.628 28.904 1.00 31.91 265 SER A O 1
ATOM 2175 N N . SER A 1 266 ? 115.758 20.738 28.878 1.00 31.93 266 SER A N 1
ATOM 2176 C CA . SER A 1 266 ? 116.455 20.607 30.157 1.00 32.13 266 SER A CA 1
ATOM 2177 C C . SER A 1 266 ? 115.517 20.666 31.363 1.00 32.33 266 SER A C 1
ATOM 2178 O O . SER A 1 266 ? 115.975 20.728 32.504 1.00 32.32 266 SER A O 1
ATOM 2181 N N . LEU A 1 267 ? 114.211 20.642 31.105 1.00 32.63 267 LEU A N 1
ATOM 2182 C CA . LEU A 1 267 ? 113.211 20.720 32.168 1.00 32.99 267 LEU A CA 1
ATOM 2183 C C . LEU A 1 267 ? 112.314 19.492 32.185 1.00 33.29 267 LEU A C 1
ATOM 2184 O O . LEU A 1 267 ? 111.849 19.035 31.140 1.00 33.31 267 LEU A O 1
ATOM 2189 N N . ALA A 1 268 ? 112.082 18.963 33.382 1.00 33.74 268 ALA A N 1
ATOM 2190 C CA . ALA A 1 268 ? 111.182 17.833 33.563 1.00 34.17 268 ALA A CA 1
ATOM 2191 C C . ALA A 1 268 ? 109.741 18.269 33.287 1.00 34.55 268 ALA A C 1
ATOM 2192 O O . ALA A 1 268 ? 109.145 17.846 32.291 1.00 34.59 268 ALA A O 1
ATOM 2194 N N . GLN A 1 269 ? 109.198 19.124 34.157 1.00 34.96 269 GLN A N 1
ATOM 2195 C CA . GLN A 1 269 ? 107.880 19.729 33.945 1.00 35.43 269 GLN A CA 1
ATOM 2196 C C . GLN A 1 269 ? 108.030 21.155 33.407 1.00 35.38 269 GLN A C 1
ATOM 2197 O O . GLN A 1 269 ? 108.998 21.843 33.750 1.00 35.38 269 GLN A O 1
ATOM 2203 N N . PRO A 1 270 ? 107.067 21.607 32.573 1.00 35.38 270 PRO A N 1
ATOM 2204 C CA . PRO A 1 270 ? 107.090 22.949 31.978 1.00 35.37 270 PRO A CA 1
ATOM 2205 C C . PRO A 1 270 ? 107.188 24.064 33.013 1.00 35.29 270 PRO A C 1
ATOM 2206 O O . PRO A 1 270 ? 106.696 23.917 34.132 1.00 35.36 270 PRO A O 1
ATOM 2210 N N . LEU A 1 271 ? 107.824 25.166 32.630 1.00 35.25 271 LEU A N 1
ATOM 2211 C CA . LEU A 1 271 ? 107.996 26.315 33.510 1.00 35.28 271 LEU A CA 1
ATOM 2212 C C . LEU A 1 271 ? 106.915 27.360 33.237 1.00 35.33 271 LEU A C 1
ATOM 2213 O O . LEU A 1 271 ? 106.713 27.770 32.088 1.00 35.41 271 LEU A O 1
ATOM 2218 N N . VAL A 1 272 ? 106.213 27.775 34.291 1.00 35.33 272 VAL A N 1
ATOM 2219 C CA . VAL A 1 272 ? 105.121 28.745 34.163 1.00 35.25 272 VAL A CA 1
ATOM 2220 C C . VAL A 1 272 ? 105.377 29.963 35.047 1.00 35.33 272 VAL A C 1
ATOM 2221 O O . VAL A 1 272 ? 105.539 29.835 36.261 1.00 35.20 272 VAL A O 1
ATOM 2225 N N . VAL A 1 273 ? 105.429 31.136 34.422 1.00 35.61 273 VAL A N 1
ATOM 2226 C CA . VAL A 1 273 ? 105.543 32.395 35.150 1.00 35.96 273 VAL A CA 1
ATOM 2227 C C . VAL A 1 273 ? 104.305 33.256 34.904 1.00 36.52 273 VAL A C 1
ATOM 2228 O O . VAL A 1 273 ? 104.057 33.682 33.776 1.00 36.47 273 VAL A O 1
ATOM 2232 N N . PRO A 1 274 ? 103.507 33.489 35.963 1.00 37.18 274 PRO A N 1
ATOM 2233 C CA . PRO A 1 274 ? 102.345 34.367 35.880 1.00 37.79 274 PRO A CA 1
ATOM 2234 C C . PRO A 1 274 ? 102.734 35.840 35.957 1.00 38.44 274 PRO A C 1
ATOM 2235 O O . PRO A 1 274 ? 103.693 36.189 36.651 1.00 38.49 274 PRO A O 1
ATOM 2239 N N . TRP A 1 275 ? 101.999 36.692 35.247 1.00 39.22 275 TRP A N 1
ATOM 2240 C CA . TRP A 1 275 ? 102.208 38.133 35.359 1.00 40.08 275 TRP A CA 1
ATOM 2241 C C . TRP A 1 275 ? 101.496 38.684 36.595 1.00 40.65 275 TRP A C 1
ATOM 2242 O O . TRP A 1 275 ? 100.276 38.875 36.599 1.00 40.69 275 TRP A O 1
ATOM 2253 N N . GLU A 1 276 ? 102.284 38.908 37.645 1.00 41.36 276 GLU A N 1
ATOM 2254 C CA . GLU A 1 276 ? 101.823 39.527 38.882 1.00 42.04 276 GLU A CA 1
ATOM 2255 C C . GLU A 1 276 ? 101.699 41.038 38.670 1.00 42.25 276 GLU A C 1
ATOM 2256 O O . GLU A 1 276 ? 102.652 41.791 38.915 1.00 42.39 276 GLU A O 1
ATOM 2262 N N . ALA A 1 277 ? 100.519 41.465 38.210 1.00 42.49 277 ALA A N 1
ATOM 2263 C CA . ALA A 1 277 ? 100.297 42.837 37.715 1.00 42.63 277 ALA A CA 1
ATOM 2264 C C . ALA A 1 277 ? 100.707 43.931 38.702 1.00 42.65 277 ALA A C 1
ATOM 2265 O O . ALA A 1 277 ? 101.789 44.517 38.576 1.00 42.69 277 ALA A O 1
ATOM 2267 N N . GLN B 2 1 ? 93.857 54.029 -14.591 1.00 73.44 1 GLN B N 1
ATOM 2268 C CA . GLN B 2 1 ? 94.515 53.004 -13.727 1.00 73.47 1 GLN B CA 1
ATOM 2269 C C . GLN B 2 1 ? 96.010 53.261 -13.522 1.00 73.30 1 GLN B C 1
ATOM 2270 O O . GLN B 2 1 ? 96.607 54.107 -14.198 1.00 73.35 1 GLN B O 1
ATOM 2276 N N . ASP B 2 2 ? 96.598 52.527 -12.576 1.00 73.00 2 ASP B N 1
ATOM 2277 C CA . ASP B 2 2 ? 98.042 52.559 -12.338 1.00 72.63 2 ASP B CA 1
ATOM 2278 C C . ASP B 2 2 ? 98.655 51.156 -12.243 1.00 72.20 2 ASP B C 1
ATOM 2279 O O . ASP B 2 2 ? 99.387 50.742 -13.145 1.00 72.24 2 ASP B O 1
ATOM 2284 N N . ASN B 2 3 ? 98.341 50.420 -11.174 1.00 71.58 3 ASN B N 1
ATOM 2285 C CA . ASN B 2 3 ? 99.063 49.174 -10.874 1.00 70.91 3 ASN B CA 1
ATOM 2286 C C . ASN B 2 3 ? 98.325 47.834 -11.067 1.00 70.31 3 ASN B C 1
ATOM 2287 O O . ASN B 2 3 ? 98.702 47.048 -11.945 1.00 70.29 3 ASN B O 1
ATOM 2292 N N . THR B 2 4 ? 97.280 47.593 -10.263 1.00 69.48 4 THR B N 1
ATOM 2293 C CA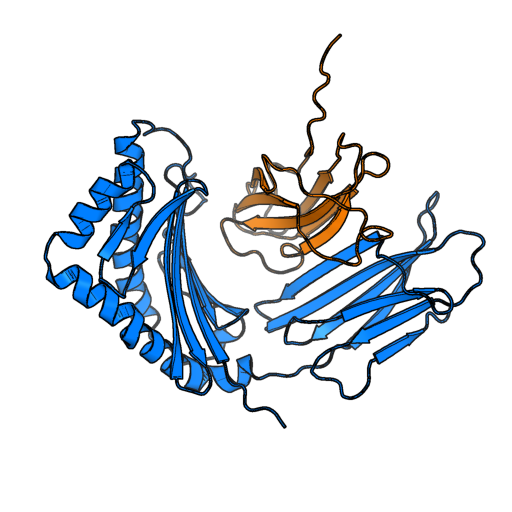 . THR B 2 4 ? 96.714 46.246 -10.034 1.00 68.56 4 THR B CA 1
ATOM 2294 C C . THR B 2 4 ? 97.847 45.214 -9.877 1.00 67.84 4 THR B C 1
ATOM 2295 O O . THR B 2 4 ? 97.875 44.178 -10.553 1.00 67.80 4 THR B O 1
ATOM 2299 N N . ARG B 2 5 ? 98.772 45.526 -8.965 1.00 66.79 5 ARG B N 1
ATOM 2300 C CA . ARG B 2 5 ? 100.043 44.817 -8.836 1.00 65.72 5 ARG B CA 1
ATOM 2301 C C . ARG B 2 5 ? 100.182 44.075 -7.503 1.00 64.79 5 ARG B C 1
ATOM 2302 O O . ARG B 2 5 ? 100.445 42.869 -7.501 1.00 64.88 5 ARG B O 1
ATOM 2310 N N . LYS B 2 6 ? 99.999 44.797 -6.390 1.00 63.37 6 LYS B N 1
ATOM 2311 C CA . LYS B 2 6 ? 100.246 44.286 -5.028 1.00 61.91 6 LYS B CA 1
ATOM 2312 C C . LYS B 2 6 ? 101.692 43.802 -4.892 1.00 60.97 6 LYS B C 1
ATOM 2313 O O . LYS B 2 6 ? 101.997 42.656 -5.219 1.00 60.91 6 LYS B O 1
ATOM 2319 N N . ILE B 2 7 ? 102.577 44.666 -4.402 1.00 59.68 7 ILE B N 1
ATOM 2320 C CA . ILE B 2 7 ? 104.023 44.408 -4.505 1.00 58.52 7 ILE B CA 1
ATOM 2321 C C . ILE B 2 7 ? 104.654 43.447 -3.487 1.00 57.53 7 ILE B C 1
ATOM 2322 O O . ILE B 2 7 ? 105.881 43.300 -3.466 1.00 57.55 7 ILE B O 1
ATOM 2327 N N . ILE B 2 8 ? 103.828 42.770 -2.688 1.00 56.12 8 ILE B N 1
ATOM 2328 C CA . ILE B 2 8 ? 104.311 41.861 -1.627 1.00 54.95 8 ILE B CA 1
ATOM 2329 C C . ILE B 2 8 ? 104.849 42.682 -0.424 1.00 54.62 8 ILE B C 1
ATOM 2330 O O . ILE B 2 8 ? 104.244 43.757 -0.107 1.00 54.71 8 ILE B O 1
ATOM 2335 N N . ILE B 2 9 ? 106.214 42.505 0.051 1.00 53.81 9 ILE B N 1
ATOM 2336 C CA . ILE B 2 9 ? 107.146 43.446 0.503 1.00 53.28 9 ILE B CA 1
ATOM 2337 C C . ILE B 2 9 ? 107.837 44.796 0.209 1.00 52.45 9 ILE B C 1
ATOM 2338 O O . ILE B 2 9 ? 108.219 45.059 -0.931 1.00 52.28 9 ILE B O 1
ATOM 2343 N N . LYS B 2 10 ? 107.948 45.652 1.235 1.00 51.79 10 LYS B N 1
ATOM 2344 C CA . LYS B 2 10 ? 108.597 46.981 1.139 1.00 51.10 10 LYS B CA 1
ATOM 2345 C C . LYS B 2 10 ? 109.607 47.246 2.273 1.00 50.82 10 LYS B C 1
ATOM 2346 O O . LYS B 2 10 ? 109.413 46.769 3.393 1.00 50.82 10 LYS B O 1
ATOM 2352 N N . ASN B 2 11 ? 110.651 48.034 1.986 1.00 50.35 11 ASN B N 1
ATOM 2353 C CA . ASN B 2 11 ? 111.848 48.141 2.852 1.00 49.91 11 ASN B CA 1
ATOM 2354 C C . ASN B 2 11 ? 112.263 49.552 3.335 1.00 49.79 11 ASN B C 1
ATOM 2355 O O . ASN B 2 11 ? 111.669 50.550 2.925 1.00 49.84 11 ASN B O 1
ATOM 2360 N N . PHE B 2 12 ? 113.285 49.609 4.203 1.00 49.59 12 PHE B N 1
ATOM 2361 C CA . PHE B 2 12 ? 113.901 50.861 4.707 1.00 49.49 12 PHE B CA 1
ATOM 2362 C C . PHE B 2 12 ? 115.127 50.564 5.588 1.00 49.40 12 PHE B C 1
ATOM 2363 O O . PHE B 2 12 ? 115.142 49.532 6.254 1.00 49.47 12 PHE B O 1
ATOM 2371 N N . ASP B 2 13 ? 116.135 51.456 5.611 1.00 49.33 13 ASP B N 1
ATOM 2372 C CA . ASP B 2 13 ? 117.316 51.266 6.507 1.00 49.37 13 ASP B CA 1
ATOM 2373 C C . ASP B 2 13 ? 117.925 52.467 7.317 1.00 49.45 13 ASP B C 1
ATOM 2374 O O . ASP B 2 13 ? 117.190 53.210 7.985 1.00 49.23 13 ASP B O 1
ATOM 2379 N N . ILE B 2 14 ? 119.262 52.645 7.234 1.00 49.74 14 ILE B N 1
ATOM 2380 C CA . ILE B 2 14 ? 120.086 53.239 8.329 1.00 49.96 14 ILE B CA 1
ATOM 2381 C C . ILE B 2 14 ? 121.271 54.185 7.960 1.00 50.23 14 ILE B C 1
ATOM 2382 O O . ILE B 2 14 ? 121.472 54.483 6.778 1.00 50.26 14 ILE B O 1
ATOM 2387 N N . PRO B 2 15 ? 122.043 54.668 8.984 1.00 50.44 15 PRO B N 1
ATOM 2388 C CA . PRO B 2 15 ? 123.292 55.453 8.856 1.00 50.47 15 PRO B CA 1
ATOM 2389 C C . PRO B 2 15 ? 124.284 54.988 7.788 1.00 50.78 15 PRO B C 1
ATOM 2390 O O . PRO B 2 15 ? 124.327 53.802 7.444 1.00 50.77 15 PRO B O 1
ATOM 2394 N N . LYS B 2 16 ? 125.089 55.930 7.294 1.00 51.08 16 LYS B N 1
ATOM 2395 C CA . LYS B 2 16 ? 126.060 55.648 6.236 1.00 51.40 16 LYS B CA 1
ATOM 2396 C C . LYS B 2 16 ? 127.501 55.758 6.729 1.00 51.47 16 LYS B C 1
ATOM 2397 O O . LYS B 2 16 ? 128.377 55.010 6.280 1.00 51.44 16 LYS B O 1
ATOM 2403 N N . SER B 2 17 ? 127.735 56.700 7.642 1.00 51.60 17 SER B N 1
ATOM 2404 C CA . SER B 2 17 ? 129.020 56.826 8.327 1.00 51.79 17 SER B CA 1
ATOM 2405 C C . SER B 2 17 ? 128.815 56.791 9.834 1.00 51.78 17 SER B C 1
ATOM 2406 O O . SER B 2 17 ? 127.859 57.371 10.345 1.00 51.78 17 SER B O 1
ATOM 2409 N N . VAL B 2 18 ? 129.704 56.098 10.540 1.00 51.89 18 VAL B N 1
ATOM 2410 C CA . VAL B 2 18 ? 129.671 56.074 12.006 1.00 52.06 18 VAL B CA 1
ATOM 2411 C C . VAL B 2 18 ? 131.048 56.463 12.562 1.00 52.11 18 VAL B C 1
ATOM 2412 O O . VAL B 2 18 ? 131.841 57.088 11.861 1.00 52.13 18 VAL B O 1
ATOM 2416 N N . ARG B 2 19 ? 131.304 56.127 13.827 1.00 52.14 19 ARG B N 1
ATOM 2417 C CA . ARG B 2 19 ? 132.550 56.463 14.511 1.00 52.28 19 ARG B CA 1
ATOM 2418 C C . ARG B 2 19 ? 132.836 55.311 15.478 1.00 52.02 19 ARG B C 1
ATOM 2419 O O . ARG B 2 19 ? 131.924 54.872 16.188 1.00 51.97 19 ARG B O 1
ATOM 2427 N N . PRO B 2 20 ? 134.099 54.832 15.530 1.00 51.85 20 PRO B N 1
ATOM 2428 C CA . PRO B 2 20 ? 134.422 53.607 16.273 1.00 51.67 20 PRO B CA 1
ATOM 2429 C C . PRO B 2 20 ? 133.776 53.574 17.657 1.00 51.46 20 PRO B C 1
ATOM 2430 O O . PRO B 2 20 ? 133.843 54.562 18.394 1.00 51.48 20 PRO B O 1
ATOM 2434 N N . ASN B 2 21 ? 133.148 52.444 17.984 1.00 51.15 21 ASN B N 1
ATOM 2435 C CA . ASN B 2 21 ? 132.366 52.279 19.220 1.00 50.87 21 ASN B CA 1
ATOM 2436 C C . ASN B 2 21 ? 131.276 53.326 19.470 1.00 50.35 21 ASN B C 1
ATOM 2437 O O . ASN B 2 21 ? 131.334 54.089 20.442 1.00 50.28 21 ASN B O 1
ATOM 2442 N N . ASP B 2 22 ? 130.295 53.352 18.569 1.00 49.69 22 ASP B N 1
ATOM 2443 C CA . ASP B 2 22 ? 129.066 54.125 18.739 1.00 48.96 22 ASP B CA 1
ATOM 2444 C C . ASP B 2 22 ? 127.866 53.212 18.539 1.00 48.27 22 ASP B C 1
ATOM 2445 O O . ASP B 2 22 ? 127.796 52.486 17.541 1.00 48.34 22 ASP B O 1
ATOM 2450 N N . GLU B 2 23 ? 126.929 53.244 19.485 1.00 47.23 23 GLU B N 1
ATOM 2451 C CA . GLU B 2 23 ? 125.699 52.467 19.355 1.00 46.18 23 GLU B CA 1
ATOM 2452 C C . GLU B 2 23 ? 124.905 52.909 18.123 1.00 45.20 23 GLU B C 1
ATOM 2453 O O . GLU B 2 23 ? 124.329 53.999 18.094 1.00 45.22 23 GLU B O 1
ATOM 2459 N N . VAL B 2 24 ? 124.933 52.059 17.097 1.00 43.81 24 VAL B N 1
ATOM 2460 C CA . VAL B 2 24 ? 124.189 52.264 15.856 1.00 42.49 24 VAL B CA 1
ATOM 2461 C C . VAL B 2 24 ? 122.801 51.650 16.010 1.00 41.59 24 VAL B C 1
ATOM 2462 O O . VAL B 2 24 ? 122.647 50.613 16.657 1.00 41.62 24 VAL B O 1
ATOM 2466 N N . THR B 2 25 ? 121.795 52.293 15.424 1.00 40.36 25 THR B N 1
ATOM 2467 C CA . THR B 2 25 ? 120.431 51.777 15.464 1.00 39.09 25 THR B CA 1
ATOM 2468 C C . THR B 2 25 ? 119.909 51.510 14.054 1.00 38.29 25 THR B C 1
ATOM 2469 O O . THR B 2 25 ? 119.950 52.384 13.183 1.00 38.22 25 THR B O 1
ATOM 2473 N N . ALA B 2 26 ? 119.432 50.285 13.845 1.00 37.26 26 ALA B N 1
ATOM 2474 C CA . ALA B 2 26 ? 118.974 49.821 12.539 1.00 36.17 26 ALA B CA 1
ATOM 2475 C C . ALA B 2 26 ? 117.461 49.659 12.502 1.00 35.45 26 ALA B C 1
ATOM 2476 O O . ALA B 2 26 ? 116.908 48.764 13.146 1.00 35.52 26 ALA B O 1
ATOM 2478 N N . VAL B 2 27 ? 116.795 50.534 11.755 1.00 34.43 27 VAL B N 1
ATOM 2479 C CA . VAL B 2 27 ? 115.350 50.451 11.588 1.00 33.54 27 VAL B CA 1
ATOM 2480 C C . VAL B 2 27 ? 115.051 49.733 10.279 1.00 32.95 27 VAL B C 1
ATOM 2481 O O . VAL B 2 27 ? 115.629 50.062 9.241 1.00 32.92 27 VAL B O 1
ATOM 2485 N N . LEU B 2 28 ? 114.166 48.742 10.335 1.00 32.13 28 LEU B N 1
ATOM 2486 C CA . LEU B 2 28 ? 113.679 48.091 9.127 1.00 31.38 28 LEU B CA 1
ATOM 2487 C C . LEU B 2 28 ? 112.161 48.121 9.120 1.00 31.08 28 LEU B C 1
ATOM 2488 O O . LEU B 2 28 ? 111.513 47.412 9.890 1.00 31.04 28 LEU B O 1
ATOM 2493 N N . ALA B 2 29 ? 111.606 48.957 8.247 1.00 30.63 29 ALA B N 1
ATOM 2494 C CA . ALA B 2 29 ? 110.165 49.071 8.092 1.00 29.96 29 ALA B CA 1
ATOM 2495 C C . ALA B 2 29 ? 109.728 48.139 6.985 1.00 29.51 29 ALA B C 1
ATOM 2496 O O . ALA B 2 29 ? 110.213 48.231 5.857 1.00 29.39 29 ALA B O 1
ATOM 2498 N N . VAL B 2 30 ? 108.822 47.230 7.323 1.00 29.05 30 VAL B N 1
ATOM 2499 C CA . VAL B 2 30 ? 108.326 46.243 6.375 1.00 28.71 30 VAL B CA 1
ATOM 2500 C C . VAL B 2 30 ? 106.807 46.338 6.281 1.00 28.40 30 VAL B C 1
ATOM 2501 O O . VAL B 2 30 ? 106.125 46.450 7.300 1.00 28.32 30 VAL B O 1
ATOM 2505 N N . GLN B 2 31 ? 106.288 46.311 5.055 1.00 28.10 31 GLN B N 1
ATOM 2506 C CA . GLN B 2 31 ? 104.838 46.296 4.826 1.00 27.86 31 GLN B CA 1
ATOM 2507 C C . GLN B 2 31 ? 104.435 45.574 3.526 1.00 27.47 31 GLN B C 1
ATOM 2508 O O . GLN B 2 31 ? 105.226 45.473 2.585 1.00 27.31 31 GLN B O 1
ATOM 2514 N N . THR B 2 32 ? 103.199 45.078 3.496 1.00 27.13 32 THR B N 1
ATOM 2515 C CA . THR B 2 32 ? 102.677 44.331 2.354 1.00 26.81 32 THR B CA 1
ATOM 2516 C C . THR B 2 32 ? 101.380 44.901 1.779 1.00 26.78 32 THR B C 1
ATOM 2517 O O . THR B 2 32 ? 100.573 45.477 2.509 1.00 27.01 32 THR B O 1
ATOM 2521 N N . GLU B 2 33 ? 101.183 44.732 0.472 1.00 26.57 33 GLU B N 1
ATOM 2522 C CA . GLU B 2 33 ? 99.906 45.065 -0.168 1.00 26.51 33 GLU B CA 1
ATOM 2523 C C . GLU B 2 33 ? 99.110 43.792 -0.464 1.00 25.99 33 GLU B C 1
ATOM 2524 O O . GLU B 2 33 ? 98.264 43.778 -1.364 1.00 26.05 33 GLU B O 1
ATOM 2530 N N . LEU B 2 34 ? 99.357 42.736 0.311 1.00 25.36 34 LEU B N 1
ATOM 2531 C CA . LEU B 2 34 ? 99.046 41.384 -0.145 1.00 24.69 34 LEU B CA 1
ATOM 2532 C C . LEU B 2 34 ? 97.653 40.815 0.148 1.00 24.47 34 LEU B C 1
ATOM 2533 O O . LEU B 2 34 ? 97.353 39.715 -0.312 1.00 24.65 34 LEU B O 1
ATOM 2538 N N . LYS B 2 35 ? 96.813 41.523 0.903 1.00 23.94 35 LYS B N 1
ATOM 2539 C CA . LYS B 2 35 ? 95.421 41.069 1.170 1.00 23.52 35 LYS B CA 1
ATOM 2540 C C . LYS B 2 35 ? 95.288 39.740 1.950 1.00 23.18 35 LYS B C 1
ATOM 2541 O O . LYS B 2 35 ? 94.180 39.318 2.296 1.00 22.94 35 LYS B O 1
ATOM 2547 N N . GLU B 2 36 ? 96.420 39.084 2.201 1.00 22.79 36 GLU B N 1
ATOM 2548 C CA . GLU B 2 36 ? 96.488 37.913 3.066 1.00 22.46 36 GLU B CA 1
ATOM 2549 C C . GLU B 2 36 ? 97.790 37.959 3.853 1.00 22.27 36 GLU B C 1
ATOM 2550 O O . GLU B 2 36 ? 98.873 38.103 3.277 1.00 22.20 36 GLU B O 1
ATOM 2556 N N . CYS B 2 37 ? 97.658 37.843 5.173 1.00 22.00 37 CYS B N 1
ATOM 2557 C CA . CYS B 2 37 ? 98.769 37.875 6.120 1.00 21.58 37 CYS B CA 1
ATOM 2558 C C . CYS B 2 37 ? 99.920 36.914 5.766 1.00 21.17 37 CYS B C 1
ATOM 2559 O O . CYS B 2 37 ? 99.709 35.870 5.141 1.00 20.91 37 CYS B O 1
ATOM 2562 N N . MET B 2 38 ? 101.134 37.283 6.174 1.00 20.73 38 MET B N 1
ATOM 2563 C CA . MET B 2 38 ? 102.321 36.446 5.985 1.00 20.28 38 MET B CA 1
ATOM 2564 C C . MET B 2 38 ? 103.107 36.336 7.273 1.00 20.19 38 MET B C 1
ATOM 2565 O O . MET B 2 38 ? 103.095 37.257 8.085 1.00 19.95 38 MET B O 1
ATOM 2570 N N . VAL B 2 39 ? 103.794 35.210 7.452 1.00 20.25 39 VAL B N 1
ATOM 2571 C CA . VAL B 2 39 ? 104.728 35.055 8.562 1.00 20.30 39 VAL B CA 1
ATOM 2572 C C . VAL B 2 39 ? 106.123 35.376 8.055 1.00 20.51 39 VAL B C 1
ATOM 2573 O O . VAL B 2 39 ? 106.644 34.691 7.176 1.00 20.43 39 VAL B O 1
ATOM 2577 N N . VAL B 2 40 ? 106.718 36.424 8.607 1.00 20.87 40 VAL B N 1
ATOM 2578 C CA . VAL B 2 40 ? 108.037 36.858 8.173 1.00 21.39 40 VAL B CA 1
ATOM 2579 C C . VAL B 2 40 ? 109.097 36.667 9.254 1.00 21.83 40 VAL B C 1
ATOM 2580 O O . VAL B 2 40 ? 108.900 37.034 10.413 1.00 21.93 40 VAL B O 1
ATOM 2584 N N . LYS B 2 41 ? 110.212 36.064 8.861 1.00 22.36 41 LYS B N 1
ATOM 2585 C CA . LYS B 2 41 ? 111.391 35.997 9.701 1.00 23.06 41 LYS B CA 1
ATOM 2586 C C . LYS B 2 41 ? 112.335 37.071 9.164 1.00 23.33 41 LYS B C 1
ATOM 2587 O O . LYS B 2 41 ? 112.456 37.240 7.947 1.00 23.38 41 LYS B O 1
ATOM 2593 N N . THR B 2 42 ? 112.990 37.804 10.062 1.00 23.70 42 THR B N 1
ATOM 2594 C CA . THR B 2 42 ? 113.840 38.930 9.654 1.00 23.90 42 THR B CA 1
ATOM 2595 C C . THR B 2 42 ? 115.128 39.056 10.483 1.00 24.21 42 THR B C 1
ATOM 2596 O O . THR B 2 42 ? 115.098 38.968 11.710 1.00 24.32 42 THR B O 1
ATOM 2600 N N . TYR B 2 43 ? 116.253 39.254 9.796 1.00 24.68 43 TYR B N 1
ATOM 2601 C CA . TYR B 2 43 ? 117.587 39.184 10.413 1.00 25.14 43 TYR B CA 1
ATOM 2602 C C . TYR B 2 43 ? 118.672 39.878 9.575 1.00 25.51 43 TYR B C 1
ATOM 2603 O O . TYR B 2 43 ? 118.434 40.274 8.435 1.00 25.34 43 TYR B O 1
ATOM 2612 N N . LEU B 2 44 ? 119.866 40.006 10.149 1.00 26.24 44 LEU B N 1
ATOM 2613 C CA . LEU B 2 44 ? 120.972 40.729 9.515 1.00 27.04 44 LEU B CA 1
ATOM 2614 C C . LEU B 2 44 ? 122.218 39.862 9.256 1.00 27.73 44 LEU B C 1
ATOM 2615 O O . LEU B 2 44 ? 122.573 39.004 10.064 1.00 27.70 44 LEU B O 1
ATOM 2620 N N . ILE B 2 45 ? 122.868 40.100 8.118 1.00 28.67 45 ILE B N 1
ATOM 2621 C CA . ILE B 2 45 ? 124.104 39.408 7.748 1.00 29.59 45 ILE B CA 1
ATOM 2622 C C . ILE B 2 45 ? 125.220 40.434 7.584 1.00 30.28 45 ILE B C 1
ATOM 2623 O O . ILE B 2 45 ? 125.031 41.469 6.948 1.00 30.26 45 ILE B O 1
ATOM 2628 N N . SER B 2 46 ? 126.382 40.146 8.156 1.00 31.25 46 SER B N 1
ATOM 2629 C CA . SER B 2 46 ? 127.504 41.069 8.067 1.00 32.27 46 SER B CA 1
ATOM 2630 C C . SER B 2 46 ? 128.730 40.447 7.407 1.00 33.03 46 SER B C 1
ATOM 2631 O O . SER B 2 46 ? 128.916 39.226 7.433 1.00 33.26 46 SER B O 1
ATOM 2634 N N . SER B 2 47 ? 129.554 41.306 6.810 1.00 33.87 47 SER B N 1
ATOM 2635 C CA . SER B 2 47 ? 130.828 40.911 6.224 1.00 34.68 47 SER B CA 1
ATOM 2636 C C . SER B 2 47 ? 131.734 40.289 7.284 1.00 35.23 47 SER B C 1
ATOM 2637 O O . SER B 2 47 ? 132.425 39.304 7.022 1.00 35.32 47 SER B O 1
ATOM 2640 N N . ILE B 2 48 ? 131.734 40.880 8.479 1.00 35.88 48 ILE B N 1
ATOM 2641 C CA . ILE B 2 48 ? 132.496 40.340 9.606 1.00 36.49 48 ILE B CA 1
ATOM 2642 C C . ILE B 2 48 ? 131.563 40.144 10.806 1.00 36.70 48 ILE B C 1
ATOM 2643 O O . ILE B 2 48 ? 130.607 40.904 10.963 1.00 36.76 48 ILE B O 1
ATOM 2648 N N . PRO B 2 49 ? 131.814 39.107 11.634 1.00 36.93 49 PRO B N 1
ATOM 2649 C CA . PRO B 2 49 ? 131.035 38.923 12.861 1.00 37.07 49 PRO B CA 1
ATOM 2650 C C . PRO B 2 49 ? 130.971 40.174 13.742 1.00 37.14 49 PRO B C 1
ATOM 2651 O O . PRO B 2 49 ? 131.985 40.849 13.942 1.00 37.04 49 PRO B O 1
ATOM 2655 N N . LEU B 2 50 ? 129.767 40.478 14.225 1.00 37.30 50 LEU B N 1
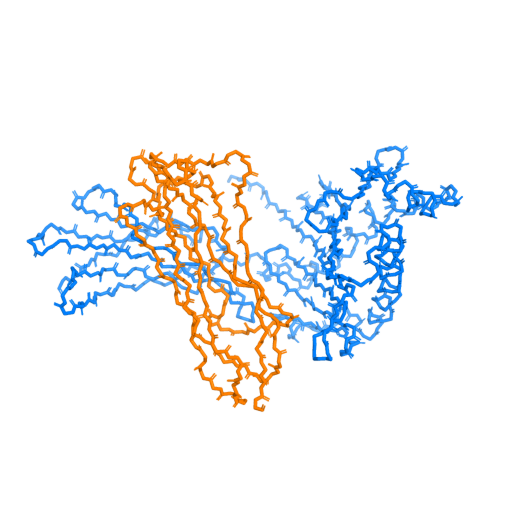ATOM 2656 C CA . LEU B 2 50 ? 129.539 41.548 15.188 1.00 37.49 50 LEU B CA 1
ATOM 2657 C C . LEU B 2 50 ? 128.759 40.969 16.359 1.00 37.68 50 LEU B C 1
ATOM 2658 O O . LEU B 2 50 ? 127.597 40.575 16.203 1.00 37.82 50 LEU B O 1
ATOM 2663 N N . GLN B 2 51 ? 129.394 40.915 17.529 1.00 37.79 51 GLN B N 1
ATOM 2664 C CA . GLN B 2 51 ? 128.747 40.359 18.727 1.00 37.93 51 GLN B CA 1
ATOM 2665 C C . GLN B 2 51 ? 127.624 41.242 19.283 1.00 37.64 51 GLN B C 1
ATOM 2666 O O . GLN B 2 51 ? 127.442 42.384 18.850 1.00 37.69 51 GLN B O 1
ATOM 2672 N N . GLY B 2 52 ? 126.858 40.690 20.222 1.00 37.33 52 GLY B N 1
ATOM 2673 C CA . GLY B 2 52 ? 125.773 41.420 20.872 1.00 36.81 52 GLY B CA 1
ATOM 2674 C C . GLY B 2 52 ? 124.438 41.360 20.152 1.00 36.43 52 GLY B C 1
ATOM 2675 O O . GLY B 2 52 ? 124.080 40.344 19.550 1.00 36.41 52 GLY B O 1
ATOM 2676 N N . ALA B 2 53 ? 123.712 42.472 20.209 1.00 36.03 53 ALA B N 1
ATOM 2677 C CA . ALA B 2 53 ? 122.325 42.556 19.739 1.00 35.57 53 ALA B CA 1
ATOM 2678 C C . ALA B 2 53 ? 122.132 42.462 18.213 1.00 35.16 53 ALA B C 1
ATOM 2679 O O . ALA B 2 53 ? 121.007 42.324 17.732 1.00 35.15 53 ALA B O 1
ATOM 2681 N N . PHE B 2 54 ? 123.227 42.537 17.462 1.00 34.54 54 PHE B N 1
ATOM 2682 C CA . PHE B 2 54 ? 123.179 42.509 15.999 1.00 33.83 54 PHE B CA 1
ATOM 2683 C C . PHE B 2 54 ? 122.461 41.275 15.451 1.00 33.37 54 PHE B C 1
ATOM 2684 O O . PHE B 2 54 ? 121.742 41.357 14.456 1.00 33.40 54 PHE B O 1
ATOM 2692 N N . ASN B 2 55 ? 122.655 40.143 16.120 1.00 32.74 55 ASN B N 1
ATOM 2693 C CA . ASN B 2 55 ? 122.232 38.844 15.602 1.00 32.06 55 ASN B CA 1
ATOM 2694 C C . ASN B 2 55 ? 120.813 38.430 16.002 1.00 31.58 55 ASN B C 1
ATOM 2695 O O . ASN B 2 55 ? 120.497 37.237 16.031 1.00 31.48 55 ASN B O 1
ATOM 2700 N N . TYR B 2 56 ? 119.967 39.413 16.309 1.00 31.00 56 TYR B N 1
ATOM 2701 C CA . TYR B 2 56 ? 118.564 39.158 16.634 1.00 30.41 56 TYR B CA 1
ATOM 2702 C C . TYR B 2 56 ? 117.782 38.684 15.412 1.00 29.86 56 TYR B C 1
ATOM 2703 O O . TYR B 2 56 ? 117.941 39.217 14.311 1.00 29.93 56 TYR B O 1
ATOM 2712 N N . LYS B 2 57 ? 116.949 37.669 15.619 1.00 29.02 57 LYS B N 1
ATOM 2713 C CA . LYS B 2 57 ? 116.083 37.144 14.577 1.00 28.23 57 LYS B CA 1
ATOM 2714 C C . LYS B 2 57 ? 114.655 37.431 15.005 1.00 27.65 57 LYS B C 1
ATOM 2715 O O . LYS B 2 57 ? 114.126 36.766 15.904 1.00 27.70 57 LYS B O 1
ATOM 2721 N N . TYR B 2 58 ? 114.039 38.437 14.389 1.00 26.80 58 TYR B N 1
ATOM 2722 C CA . TYR B 2 58 ? 112.646 38.764 14.684 1.00 25.91 58 TYR B CA 1
ATOM 2723 C C . TYR B 2 58 ? 111.701 38.016 13.768 1.00 25.53 58 TYR B C 1
ATOM 2724 O O . TYR B 2 58 ? 111.950 37.876 12.570 1.00 25.41 58 TYR B O 1
ATOM 2733 N N . THR B 2 59 ? 110.619 37.521 14.350 1.00 25.12 59 THR B N 1
ATOM 2734 C CA . THR B 2 59 ? 109.595 36.823 13.591 1.00 24.79 59 THR B CA 1
ATOM 2735 C C . THR B 2 59 ? 108.224 37.322 14.024 1.00 24.74 59 THR B C 1
ATOM 2736 O O . THR B 2 59 ? 107.922 37.383 15.217 1.00 24.67 59 THR B O 1
ATOM 2740 N N . ALA B 2 60 ? 107.417 37.711 13.043 1.00 24.73 60 ALA B N 1
ATOM 2741 C CA . ALA B 2 60 ? 106.126 38.335 13.299 1.00 24.84 60 ALA B CA 1
ATOM 2742 C C . ALA B 2 60 ? 105.159 38.106 12.148 1.00 25.00 60 ALA B C 1
ATOM 2743 O O . ALA B 2 60 ? 105.560 37.688 11.058 1.00 24.99 60 ALA B O 1
ATOM 2745 N N . CYS B 2 61 ? 103.884 38.386 12.402 1.00 25.29 61 CYS B N 1
ATOM 2746 C CA . CYS B 2 61 ? 102.845 38.260 11.393 1.00 25.40 61 CYS B CA 1
ATOM 2747 C C . CYS B 2 61 ? 102.619 39.591 10.665 1.00 25.52 61 CYS B C 1
ATOM 2748 O O . CYS B 2 61 ? 101.975 40.499 11.193 1.00 25.48 61 CYS B O 1
ATOM 2751 N N . LEU B 2 62 ? 103.181 39.690 9.459 1.00 25.78 62 LEU B N 1
ATOM 2752 C CA . LEU B 2 62 ? 103.059 40.865 8.592 1.00 25.93 62 LEU B CA 1
ATOM 2753 C C . LEU B 2 62 ? 101.728 40.813 7.864 1.00 26.22 62 LEU B C 1
ATOM 2754 O O . LEU B 2 62 ? 101.300 39.750 7.408 1.00 26.27 62 LEU B O 1
ATOM 2759 N N . CYS B 2 63 ? 101.092 41.975 7.741 1.00 26.64 63 CYS B N 1
ATOM 2760 C CA . CYS B 2 63 ? 99.763 42.074 7.154 1.00 26.95 63 CYS B CA 1
ATOM 2761 C C . CYS B 2 63 ? 99.515 43.452 6.541 1.00 27.19 63 CYS B C 1
ATOM 2762 O O . CYS B 2 63 ? 100.189 44.425 6.895 1.00 27.34 63 CYS B O 1
ATOM 2765 N N . ASP B 2 64 ? 98.560 43.536 5.616 1.00 27.66 64 ASP B N 1
ATOM 2766 C CA . ASP B 2 64 ? 98.277 44.805 4.932 1.00 28.15 64 ASP B CA 1
ATOM 2767 C C . ASP B 2 64 ? 97.644 45.829 5.865 1.00 28.46 64 ASP B C 1
ATOM 2768 O O . ASP B 2 64 ? 97.817 47.025 5.682 1.00 28.53 64 ASP B O 1
ATOM 2773 N N . ASP B 2 65 ? 96.918 45.351 6.870 1.00 29.10 65 ASP B N 1
ATOM 2774 C CA . ASP B 2 65 ? 96.345 46.232 7.885 1.00 29.73 65 ASP B CA 1
ATOM 2775 C C . ASP B 2 65 ? 97.375 46.616 8.950 1.00 29.89 65 ASP B C 1
ATOM 2776 O O . ASP B 2 65 ? 97.271 47.680 9.558 1.00 30.09 65 ASP B O 1
ATOM 2781 N N . ASN B 2 66 ? 98.365 45.752 9.169 1.00 30.14 66 ASN B N 1
ATOM 2782 C CA . ASN B 2 66 ? 99.353 45.970 10.223 1.00 30.34 66 ASN B CA 1
ATOM 2783 C C . ASN B 2 66 ? 100.804 45.827 9.757 1.00 30.08 66 ASN B C 1
ATOM 2784 O O . ASN B 2 66 ? 101.321 44.709 9.677 1.00 29.95 66 ASN B O 1
ATOM 2789 N N . PRO B 2 67 ? 101.471 46.967 9.471 1.00 29.94 67 PRO B N 1
ATOM 2790 C CA . PRO B 2 67 ? 102.890 46.988 9.117 1.00 29.88 67 PRO B CA 1
ATOM 2791 C C . PRO B 2 67 ? 103.758 46.653 10.316 1.00 29.89 67 PRO B C 1
ATOM 2792 O O . PRO B 2 67 ? 103.268 46.603 11.448 1.00 30.01 67 PRO B O 1
ATOM 2796 N N . LYS B 2 68 ? 105.041 46.423 10.062 1.00 29.86 68 LYS B N 1
ATOM 2797 C CA . LYS B 2 68 ? 105.977 46.066 11.113 1.00 29.79 68 LYS B CA 1
ATOM 2798 C C . LYS B 2 68 ? 107.281 46.813 10.907 1.00 29.78 68 LYS B C 1
ATOM 2799 O O . LYS B 2 68 ? 107.775 46.925 9.781 1.00 29.67 68 LYS B O 1
ATOM 2805 N N . THR B 2 69 ? 107.825 47.345 11.996 1.00 29.85 69 THR B N 1
ATOM 2806 C CA . THR B 2 69 ? 109.183 47.874 11.977 1.00 29.99 69 THR B CA 1
ATOM 2807 C C . THR B 2 69 ? 110.021 47.136 13.022 1.00 30.10 69 THR B C 1
ATOM 2808 O O . THR B 2 69 ? 109.555 46.871 14.131 1.00 29.97 69 THR B O 1
ATOM 2812 N N . PHE B 2 70 ? 111.248 46.789 12.647 1.00 30.37 70 PHE B N 1
ATOM 2813 C CA . PHE B 2 70 ? 112.144 46.036 13.513 1.00 30.71 70 PHE B CA 1
ATOM 2814 C C . PHE B 2 70 ? 113.391 46.862 13.800 1.00 31.20 70 PHE B C 1
ATOM 2815 O O . PHE B 2 70 ? 113.876 47.587 12.928 1.00 31.22 70 PHE B O 1
ATOM 2823 N N . TYR B 2 71 ? 113.905 46.747 15.024 1.00 31.92 71 TYR B N 1
ATOM 2824 C CA . TYR B 2 71 ? 115.041 47.560 15.480 1.00 32.56 71 TYR B CA 1
ATOM 2825 C C . TYR B 2 71 ? 116.249 46.702 15.848 1.00 33.08 71 TYR B C 1
ATOM 2826 O O . TYR B 2 71 ? 116.105 45.646 16.466 1.00 33.10 71 TYR B O 1
ATOM 2835 N N . TRP B 2 72 ? 117.435 47.159 15.461 1.00 33.76 72 TRP B N 1
ATOM 2836 C CA . TRP B 2 72 ? 118.678 46.522 15.880 1.00 34.56 72 TRP B CA 1
ATOM 2837 C C . TRP B 2 72 ? 119.615 47.572 16.433 1.00 35.46 72 TRP B C 1
ATOM 2838 O O . TRP B 2 72 ? 119.915 48.554 15.761 1.00 35.56 72 TRP B O 1
ATOM 2849 N N . ASP B 2 73 ? 120.073 47.360 17.662 1.00 36.72 73 ASP B N 1
ATOM 2850 C CA . ASP B 2 73 ? 120.995 48.277 18.320 1.00 37.94 73 ASP B CA 1
ATOM 2851 C C . ASP B 2 73 ? 122.355 47.598 18.524 1.00 38.51 73 ASP B C 1
ATOM 2852 O O . ASP B 2 73 ? 122.436 46.576 19.217 1.00 38.65 73 ASP B O 1
ATOM 2857 N N . PHE B 2 74 ? 123.417 48.155 17.921 1.00 39.28 74 PHE B N 1
ATOM 2858 C CA . PHE B 2 74 ? 124.737 47.498 17.954 1.00 40.16 74 PHE B CA 1
ATOM 2859 C C . PHE B 2 74 ? 125.965 48.419 17.829 1.00 40.82 74 PHE B C 1
ATOM 2860 O O . PHE B 2 74 ? 125.878 49.530 17.297 1.00 40.90 74 PHE B O 1
ATOM 2868 N N . TYR B 2 75 ? 127.106 47.934 18.323 1.00 41.59 75 TYR B N 1
ATOM 2869 C CA . TYR B 2 75 ? 128.380 48.656 18.239 1.00 42.45 75 TYR B CA 1
ATOM 2870 C C . TYR B 2 75 ? 129.377 47.930 17.331 1.00 43.06 75 TYR B C 1
ATOM 2871 O O . TYR B 2 75 ? 129.355 46.699 17.230 1.00 43.12 75 TYR B O 1
ATOM 2880 N N . THR B 2 76 ? 130.243 48.699 16.670 1.00 43.63 76 THR B N 1
ATOM 2881 C CA . THR B 2 76 ? 131.257 48.140 15.767 1.00 44.23 76 THR B CA 1
ATOM 2882 C C . THR B 2 76 ? 132.497 49.024 15.614 1.00 44.84 76 THR B C 1
ATOM 2883 O O . THR B 2 76 ? 132.409 50.256 15.651 1.00 45.02 76 THR B O 1
ATOM 2887 N N . ASN B 2 77 ? 133.644 48.370 15.440 1.00 45.45 77 ASN B N 1
ATOM 2888 C CA . ASN B 2 77 ? 134.917 49.042 15.198 1.00 46.06 77 ASN B CA 1
ATOM 2889 C C . ASN B 2 77 ? 135.232 49.179 13.706 1.00 45.83 77 ASN B C 1
ATOM 2890 O O . ASN B 2 77 ? 135.418 50.290 13.209 1.00 45.92 77 ASN B O 1
ATOM 2895 N N . ARG B 2 78 ? 135.282 48.046 13.003 1.00 45.49 78 ARG B N 1
ATOM 2896 C CA . ARG B 2 78 ? 135.596 48.016 11.571 1.00 45.16 78 ARG B CA 1
ATOM 2897 C C . ARG B 2 78 ? 134.377 48.332 10.697 1.00 44.44 78 ARG B C 1
ATOM 2898 O O . ARG B 2 78 ? 133.240 48.346 11.177 1.00 44.38 78 ARG B O 1
ATOM 2906 N N . THR B 2 79 ? 134.637 48.594 9.415 1.00 43.66 79 THR B N 1
ATOM 2907 C CA . THR B 2 79 ? 133.595 48.830 8.412 1.00 42.84 79 THR B CA 1
ATOM 2908 C C . THR B 2 79 ? 132.938 47.507 8.015 1.00 42.25 79 THR B C 1
ATOM 2909 O O . THR B 2 79 ? 133.630 46.517 7.750 1.00 42.30 79 THR B O 1
ATOM 2913 N N . VAL B 2 80 ? 131.605 47.489 7.987 1.00 41.29 80 VAL B N 1
ATOM 2914 C CA . VAL B 2 80 ? 130.866 46.280 7.616 1.00 40.33 80 VAL B CA 1
ATOM 2915 C C . VAL B 2 80 ? 129.932 46.465 6.428 1.00 39.62 80 VAL B C 1
ATOM 2916 O O . VAL B 2 80 ? 129.391 47.554 6.203 1.00 39.61 80 VAL B O 1
ATOM 2920 N N . GLN B 2 81 ? 129.769 45.387 5.666 1.00 38.57 81 GLN B N 1
ATOM 2921 C CA . GLN B 2 81 ? 128.650 45.251 4.752 1.00 37.46 81 GLN B CA 1
ATOM 2922 C C . GLN B 2 81 ? 127.529 44.584 5.524 1.00 36.60 81 GLN B C 1
ATOM 2923 O O . GLN B 2 81 ? 127.747 43.584 6.207 1.00 36.45 81 GLN B O 1
ATOM 2929 N N . ILE B 2 82 ? 126.333 45.155 5.438 1.00 35.53 82 ILE B N 1
ATOM 2930 C CA . ILE B 2 82 ? 125.178 44.567 6.100 1.00 34.43 82 ILE B CA 1
ATOM 2931 C C . ILE B 2 82 ? 124.077 44.231 5.090 1.00 33.64 82 ILE B C 1
ATOM 2932 O O . ILE B 2 82 ? 123.895 44.929 4.088 1.00 33.56 82 ILE B O 1
ATOM 2937 N N . ALA B 2 83 ? 123.379 43.130 5.349 1.00 32.62 83 ALA B N 1
ATOM 2938 C CA . ALA B 2 83 ? 122.202 42.749 4.588 1.00 31.58 83 ALA B CA 1
ATOM 2939 C C . ALA B 2 83 ? 121.032 42.585 5.550 1.00 30.85 83 ALA B C 1
ATOM 2940 O O . ALA B 2 83 ? 121.134 41.870 6.546 1.00 30.70 83 ALA B O 1
ATOM 2942 N N . ALA B 2 84 ? 119.938 43.285 5.267 1.00 29.96 84 ALA B N 1
ATOM 2943 C CA . ALA B 2 84 ? 118.700 43.118 6.010 1.00 29.10 84 ALA B CA 1
ATOM 2944 C C . ALA B 2 84 ? 117.829 42.159 5.217 1.00 28.59 84 ALA B C 1
ATOM 2945 O O . ALA B 2 84 ? 117.418 42.466 4.098 1.00 28.62 84 ALA B O 1
ATOM 2947 N N . VAL B 2 85 ? 117.564 40.992 5.798 1.00 27.85 85 VAL B N 1
ATOM 2948 C CA . VAL B 2 85 ? 116.895 39.904 5.093 1.00 27.00 85 VAL B CA 1
ATOM 2949 C C . VAL B 2 85 ? 115.485 39.697 5.636 1.00 26.52 85 VAL B C 1
ATOM 2950 O O . VAL B 2 85 ? 115.276 39.700 6.849 1.00 26.38 85 VAL B O 1
ATOM 2954 N N . VAL B 2 86 ? 114.527 39.535 4.725 1.00 25.91 86 VAL B N 1
ATOM 2955 C CA . VAL B 2 86 ? 113.153 39.173 5.075 1.00 25.29 86 VAL B CA 1
ATOM 2956 C C . VAL B 2 86 ? 112.820 37.839 4.413 1.00 24.95 86 VAL B C 1
ATOM 2957 O O . VAL B 2 86 ? 112.965 37.688 3.203 1.00 24.85 86 VAL B O 1
ATOM 2961 N N . ASP B 2 87 ? 112.398 36.868 5.217 1.00 24.68 87 ASP B N 1
ATOM 2962 C CA . ASP B 2 87 ? 111.998 35.563 4.701 1.00 24.47 87 ASP B CA 1
ATOM 2963 C C . ASP B 2 87 ? 110.541 35.314 5.006 1.00 24.34 87 ASP B C 1
ATOM 2964 O O . ASP B 2 87 ? 110.081 35.589 6.113 1.00 24.41 87 ASP B O 1
ATOM 2969 N N . VAL B 2 88 ? 109.816 34.793 4.023 1.00 24.25 88 VAL B N 1
ATOM 2970 C CA . VAL B 2 88 ? 108.443 34.361 4.243 1.00 24.28 88 VAL B CA 1
ATOM 2971 C C . VAL B 2 88 ? 108.458 32.859 4.553 1.00 24.55 88 VAL B C 1
ATOM 2972 O O . VAL B 2 88 ? 108.829 32.040 3.712 1.00 24.50 88 VAL B O 1
ATOM 2976 N N . ILE B 2 89 ? 108.069 32.519 5.779 1.00 24.91 89 ILE B N 1
ATOM 2977 C CA . ILE B 2 89 ? 108.231 31.167 6.301 1.00 25.53 89 ILE B CA 1
ATOM 2978 C C . ILE B 2 89 ? 106.909 30.465 6.645 1.00 26.17 89 ILE B C 1
ATOM 2979 O O . ILE B 2 89 ? 105.856 31.098 6.716 1.00 26.22 89 ILE B O 1
ATOM 2984 N N . ARG B 2 90 ? 106.995 29.156 6.875 1.00 26.94 90 ARG B N 1
ATOM 2985 C CA . ARG B 2 90 ? 105.833 28.289 7.038 1.00 27.61 90 ARG B CA 1
ATOM 2986 C C . ARG B 2 90 ? 105.433 28.041 8.505 1.00 27.85 90 ARG B C 1
ATOM 2987 O O . ARG B 2 90 ? 104.500 27.281 8.776 1.00 28.11 90 ARG B O 1
ATOM 2995 N N . GLU B 2 91 ? 106.123 28.690 9.442 1.00 27.99 91 GLU B N 1
ATOM 2996 C CA . GLU B 2 91 ? 105.897 28.499 10.884 1.00 28.05 91 GLU B CA 1
ATOM 2997 C C . GLU B 2 91 ? 104.456 28.746 11.370 1.00 27.98 91 GLU B C 1
ATOM 2998 O O . GLU B 2 91 ? 103.841 29.758 11.025 1.00 27.92 91 GLU B O 1
ATOM 3004 N N . LEU B 2 92 ? 103.942 27.819 12.184 1.00 27.94 92 LEU B N 1
ATOM 3005 C CA . LEU B 2 92 ? 102.617 27.954 12.806 1.00 27.85 92 LEU B CA 1
ATOM 3006 C C . LEU B 2 92 ? 102.648 28.698 14.141 1.00 27.83 92 LEU B C 1
ATOM 3007 O O . LEU B 2 92 ? 103.682 28.772 14.806 1.00 27.65 92 LEU B O 1
ATOM 3012 N N . GLY B 2 93 ? 101.491 29.237 14.518 1.00 27.98 93 GLY B N 1
ATOM 3013 C CA . GLY B 2 93 ? 101.292 29.875 15.814 1.00 28.10 93 GLY B CA 1
ATOM 3014 C C . GLY B 2 93 ? 101.895 31.260 15.941 1.00 28.24 93 GLY B C 1
ATOM 3015 O O . GLY B 2 93 ? 102.347 31.637 17.023 1.00 28.31 93 GLY B O 1
ATOM 3016 N N . ILE B 2 94 ? 101.909 32.011 14.838 1.00 28.30 94 ILE B N 1
ATOM 3017 C CA . ILE B 2 94 ? 102.389 33.401 14.831 1.00 28.33 94 ILE B CA 1
ATOM 3018 C C . ILE B 2 94 ? 101.315 34.348 14.275 1.00 28.37 94 ILE B C 1
ATOM 3019 O O . ILE B 2 94 ? 101.121 35.454 14.796 1.00 28.40 94 ILE B O 1
ATOM 3024 N N . CYS B 2 95 ? 100.641 33.913 13.210 1.00 28.29 95 CYS B N 1
ATOM 3025 C CA . CYS B 2 95 ? 99.497 34.635 12.665 1.00 28.26 95 CYS B CA 1
ATOM 3026 C C . CYS B 2 95 ? 98.215 34.065 13.253 1.00 28.64 95 CYS B C 1
ATOM 3027 O O . CYS B 2 95 ? 98.080 32.840 13.349 1.00 28.70 95 CYS B O 1
ATOM 3030 N N . PRO B 2 96 ? 97.270 34.948 13.650 1.00 28.93 96 PRO B N 1
ATOM 3031 C CA . PRO B 2 96 ? 95.926 34.554 14.087 1.00 29.11 96 PRO B CA 1
ATOM 3032 C C . PRO B 2 96 ? 95.326 33.447 13.216 1.00 29.43 96 PRO B C 1
ATOM 3033 O O . PRO B 2 96 ? 95.340 33.554 11.981 1.00 29.59 96 PRO B O 1
ATOM 3037 N N . ASP B 2 97 ? 94.838 32.387 13.860 1.00 29.77 97 ASP B N 1
ATOM 3038 C CA . ASP B 2 97 ? 94.206 31.251 13.172 1.00 30.16 97 ASP B CA 1
ATOM 3039 C C . ASP B 2 97 ? 95.089 30.539 12.143 1.00 30.08 97 ASP B C 1
ATOM 3040 O O . ASP B 2 97 ? 94.584 29.751 11.339 1.00 30.18 97 ASP B O 1
ATOM 3045 N N . ASP B 2 98 ? 96.394 30.812 12.173 1.00 30.03 98 ASP B N 1
ATOM 3046 C CA . ASP B 2 98 ? 97.333 30.332 11.148 1.00 29.96 98 ASP B CA 1
ATOM 3047 C C . ASP B 2 98 ? 96.806 30.554 9.728 1.00 29.94 98 ASP B C 1
ATOM 3048 O O . ASP B 2 98 ? 97.019 29.731 8.829 1.00 29.96 98 ASP B O 1
ATOM 3053 N N . ALA B 2 99 ? 96.109 31.675 9.551 1.00 29.85 99 ALA B N 1
ATOM 3054 C CA . ALA B 2 99 ? 95.602 32.091 8.255 1.00 29.77 99 ALA B CA 1
ATOM 3055 C C . ALA B 2 99 ? 96.644 32.975 7.579 1.00 29.67 99 ALA B C 1
ATOM 3056 O O . ALA B 2 99 ? 96.378 34.114 7.194 1.00 29.57 99 ALA B O 1
ATOM 3058 N N . ALA B 2 100 ? 97.849 32.427 7.466 1.00 29.67 100 ALA B N 1
ATOM 3059 C CA . ALA B 2 100 ? 98.937 33.072 6.759 1.00 29.77 100 ALA B CA 1
ATOM 3060 C C . ALA B 2 100 ? 99.170 32.360 5.430 1.00 29.78 100 ALA B C 1
ATOM 3061 O O . ALA B 2 100 ? 98.557 31.324 5.151 1.00 29.67 100 ALA B O 1
ATOM 3063 N N . VAL B 2 101 ? 100.067 32.915 4.620 1.00 29.84 101 VAL B N 1
ATOM 3064 C CA . VAL B 2 101 ? 100.186 32.503 3.233 1.00 29.84 101 VAL B CA 1
ATOM 3065 C C . VAL B 2 101 ? 101.620 32.671 2.713 1.00 30.02 101 VAL B C 1
ATOM 3066 O O . VAL B 2 101 ? 102.429 33.355 3.340 1.00 30.28 101 VAL B O 1
ATOM 3070 N N . ILE B 2 102 ? 101.937 32.034 1.587 1.00 30.12 102 ILE B N 1
ATOM 3071 C CA . ILE B 2 102 ? 103.272 32.137 0.988 1.00 30.32 102 ILE B CA 1
ATOM 3072 C C . ILE B 2 102 ? 103.203 32.436 -0.519 1.00 30.73 102 ILE B C 1
ATOM 3073 O O . ILE B 2 102 ? 102.634 31.652 -1.281 1.00 30.68 102 ILE B O 1
ATOM 3078 N N . PRO B 2 103 ? 103.789 33.571 -0.953 1.00 31.19 103 PRO B N 1
ATOM 3079 C CA . PRO B 2 103 ? 103.751 33.959 -2.363 1.00 31.67 103 PRO B CA 1
ATOM 3080 C C . PRO B 2 103 ? 104.549 32.975 -3.202 1.00 32.30 103 PRO B C 1
ATOM 3081 O O . PRO B 2 103 ? 105.541 32.424 -2.717 1.00 32.48 103 PRO B O 1
ATOM 3085 N N . ILE B 2 104 ? 104.136 32.756 -4.447 1.00 32.97 104 ILE B N 1
ATOM 3086 C CA . ILE B 2 104 ? 104.765 31.705 -5.253 1.00 33.68 104 ILE B CA 1
ATOM 3087 C C . ILE B 2 104 ? 106.054 32.124 -5.976 1.00 34.14 104 ILE B C 1
ATOM 3088 O O . ILE B 2 104 ? 106.984 31.321 -6.101 1.00 34.24 104 ILE B O 1
ATOM 3093 N N . LYS B 2 105 ? 106.120 33.372 -6.433 1.00 34.64 105 LYS B N 1
ATOM 3094 C CA . LYS B 2 105 ? 107.302 33.831 -7.163 1.00 35.27 105 LYS B CA 1
ATOM 3095 C C . LYS B 2 105 ? 108.494 34.096 -6.252 1.00 35.31 105 LYS B C 1
ATOM 3096 O O . LYS B 2 105 ? 109.637 33.870 -6.652 1.00 35.44 105 LYS B O 1
ATOM 3102 N N . ASN B 2 106 ? 108.226 34.557 -5.030 1.00 35.57 106 ASN B N 1
ATOM 3103 C CA . ASN B 2 106 ? 109.294 34.973 -4.110 1.00 35.79 106 ASN B CA 1
ATOM 3104 C C . ASN B 2 106 ? 109.007 34.830 -2.617 1.00 35.66 106 ASN B C 1
ATOM 3105 O O . ASN B 2 106 ? 107.856 34.883 -2.178 1.00 35.62 106 ASN B O 1
ATOM 3110 N N . ASN B 2 107 ? 110.080 34.665 -1.849 1.00 35.53 107 ASN B N 1
ATOM 3111 C CA . ASN B 2 107 ? 110.000 34.407 -0.413 1.00 35.53 107 ASN B CA 1
ATOM 3112 C C . ASN B 2 107 ? 111.175 34.989 0.361 1.00 35.49 107 ASN B C 1
ATOM 3113 O O . ASN B 2 107 ? 111.153 35.042 1.589 1.00 35.58 107 ASN B O 1
ATOM 3118 N N . ARG B 2 108 ? 112.195 35.417 -0.375 1.00 35.52 108 ARG B N 1
ATOM 3119 C CA . ARG B 2 108 ? 113.439 35.910 0.191 1.00 35.52 108 ARG B CA 1
ATOM 3120 C C . ARG B 2 108 ? 113.714 37.285 -0.401 1.00 35.47 108 ARG B C 1
ATOM 3121 O O . ARG B 2 108 ? 113.883 37.426 -1.614 1.00 35.48 108 ARG B O 1
ATOM 3129 N N . PHE B 2 109 ? 113.734 38.295 0.461 1.00 35.50 109 PHE B N 1
ATOM 3130 C CA . PHE B 2 109 ? 113.962 39.670 0.049 1.00 35.60 109 PHE B CA 1
ATOM 3131 C C . PHE B 2 109 ? 115.039 40.279 0.928 1.00 36.01 109 PHE B C 1
ATOM 3132 O O . PHE B 2 109 ? 115.004 40.151 2.152 1.00 36.06 109 PHE B O 1
ATOM 3140 N N . TYR B 2 110 ? 115.996 40.944 0.291 1.00 36.65 110 TYR B N 1
ATOM 3141 C CA . TYR B 2 110 ? 117.135 41.523 0.987 1.00 37.30 110 TYR B CA 1
ATOM 3142 C C . TYR B 2 110 ? 117.376 42.950 0.503 1.00 37.40 110 TYR B C 1
ATOM 3143 O O . TYR B 2 110 ? 116.755 43.398 -0.471 1.00 37.43 110 TYR B O 1
ATOM 3152 N N . THR B 2 111 ? 118.261 43.661 1.208 1.00 37.64 111 THR B N 1
ATOM 3153 C CA . THR B 2 111 ? 118.788 44.951 0.758 1.00 37.89 111 THR B CA 1
ATOM 3154 C C . THR B 2 111 ? 120.185 45.073 1.347 1.00 38.23 111 THR B C 1
ATOM 3155 O O . THR B 2 111 ? 120.378 44.799 2.531 1.00 38.28 111 THR B O 1
ATOM 3159 N N . ILE B 2 112 ? 121.158 45.472 0.528 1.00 38.69 112 ILE B N 1
ATOM 3160 C CA . ILE B 2 112 ? 122.559 45.512 0.966 1.00 39.04 112 ILE B CA 1
ATOM 3161 C C . ILE B 2 112 ? 123.064 46.942 1.134 1.00 39.45 112 ILE B C 1
ATOM 3162 O O . ILE B 2 112 ? 123.142 47.706 0.170 1.00 39.59 112 ILE B O 1
ATOM 3167 N N . GLU B 2 113 ? 123.407 47.294 2.367 1.00 40.03 113 GLU B N 1
ATOM 3168 C CA . GLU B 2 113 ? 123.930 48.615 2.664 1.00 40.81 113 GLU B CA 1
ATOM 3169 C C . GLU B 2 113 ? 125.326 48.466 3.254 1.00 41.41 113 GLU B C 1
ATOM 3170 O O . GLU B 2 113 ? 125.650 47.432 3.854 1.00 41.35 113 GLU B O 1
ATOM 3176 N N . ILE B 2 114 ? 126.153 49.495 3.080 1.00 42.26 114 ILE B N 1
ATOM 3177 C CA . ILE B 2 114 ? 127.523 49.462 3.600 1.00 43.06 114 ILE B CA 1
ATOM 3178 C C . ILE B 2 114 ? 127.787 50.558 4.646 1.00 43.65 114 ILE B C 1
ATOM 3179 O O . ILE B 2 114 ? 127.483 51.736 4.429 1.00 43.61 114 ILE B O 1
ATOM 3184 N N . LEU B 2 115 ? 128.341 50.137 5.782 1.00 44.46 115 LEU B N 1
ATOM 3185 C CA . LEU B 2 115 ? 128.502 50.989 6.953 1.00 45.29 115 LEU B CA 1
ATOM 3186 C C . LEU B 2 115 ? 129.971 51.327 7.204 1.00 46.04 115 LEU B C 1
ATOM 3187 O O . LEU B 2 115 ? 130.742 50.475 7.652 1.00 46.16 115 LEU B O 1
ATOM 3192 N N . LYS B 2 116 ? 130.343 52.576 6.919 1.00 46.95 116 LYS B N 1
ATOM 3193 C CA . LYS B 2 116 ? 131.716 53.058 7.096 1.00 47.84 116 LYS B CA 1
ATOM 3194 C C . LYS B 2 116 ? 131.967 53.585 8.506 1.00 48.41 116 LYS B C 1
ATOM 3195 O O . LYS B 2 116 ? 131.020 53.918 9.232 1.00 48.57 116 LYS B O 1
ATOM 3201 N N . VAL B 2 117 ? 133.246 53.662 8.887 1.00 49.02 117 VAL B N 1
ATOM 3202 C CA . VAL B 2 117 ? 133.627 54.126 10.224 1.00 49.62 117 VAL B CA 1
ATOM 3203 C C . VAL B 2 117 ? 134.493 55.392 10.189 1.00 50.13 117 VAL B C 1
ATOM 3204 O O . VAL B 2 117 ? 135.671 55.346 9.816 1.00 50.24 117 VAL B O 1
ATOM 3208 N N . GLU B 2 118 ? 133.882 56.506 10.599 1.00 50.71 118 GLU B N 1
ATOM 3209 C CA . GLU B 2 118 ? 134.472 57.861 10.599 1.00 51.17 118 GLU B CA 1
ATOM 3210 C C . GLU B 2 118 ? 135.286 58.204 9.343 1.00 51.29 118 GLU B C 1
ATOM 3211 O O . GLU B 2 118 ? 134.751 58.161 8.228 1.00 51.35 118 GLU B O 1
#

InterPro domains:
  IPR001039 MHC class I alpha chain, alpha1 alpha2 domains [PR01638] (82-111)
  IPR001039 MHC class I alpha chain, alpha1 alpha2 domains [PR01638] (113-129)
  IPR001039 MHC class I alpha chain, alpha1 alpha2 domains [PR01638] (133-150)
  IPR001039 MHC class I alpha chain, alpha1 alpha2 domains [PR01638] (179-197)
  IPR003006 Immunoglobulin/major histocompatibility complex, conserved site [PS00290] (278-284)
  IPR003597 Immunoglobulin C1-set [PF07654] (214-287)
  IPR003597 Immunoglobulin C1-set [SM00407] (220-290)
  IPR007110 Immunoglobulin-like domain [PS50835] (207-292)
  IPR011161 MHC class I-like antigen recognition-like [PF00129] (26-201)
  IPR011162 MHC classes I/II-like antigen recognition protein [SSF54452] (26-203)
  IPR013783 Immunoglobulin-like fold [G3DSA:2.60.40.10] (204-293)
  IPR036179 Immunoglobulin-like domain superfamily [SSF48726] (206-296)
  IPR037055 MHC class I-like antigen recognition-like superfamily [G3DSA:3.30.500.10] (25-203)
  IPR050208 Antigen-presenting and immune regulatory MHC class I-related [PTHR16675] (27-293)

Solvent-accessible surface area: 21926 Å² total

CATH classification: 3.30.500.10 (+1 more: 2.60.40.10)

Secondary structure (DSSP, 8-state):
-----EEEEEEEEEEESS--SSS-SEEEEEEETTEEEEEEETTT---EE-GGGGS--SSS-HHHHHHHHHHHHHHHHHHHHHHHHHTT--SS--EEEEEEEEEEETTEEEEEEEEEEETTEEEEEEETTTTEEEE-STTHHHHHHHHTSSTTHHHHHHHIIIIIHHHHHHHHHHHHHHHHT--BPPEEEEEEEE-TTS-EEEEEEEEEEBSS-EEEEEEETTEEEPPSEEEEEEETTTTEEEEEEEEEEPSS--S-EEEEEEETT-SSPEEEE---/--------EE-----SEE-SS--EEEEEEEEE--SS-EEEEEEEEESS---SGGG-EEEEEE-SSS-EEEEEEE--SS-EEEEEEEEE---SSSSGGG-----SS--EEEEEEEEEE-

GO terms:
  GO:0005515 protein binding (F, IPI)
  GO:0005576 extracellular region (C, TAS)
  GO:0005576 extracellular region (C, HDA)
  GO:0001580 detection of chemical stimulus involved in sensory perception of bitter taste (P, IDA)
  GO:0005576 extracellular region (C, IDA)
  GO:0007155 cell adhesion (P, IDA)
  GO:0070062 extracellular exosome (C, HDA)
  GO:0005634 nucleus (C, HDA)

Radius of gyration: 23.39 Å; Cα contacts (8 Å, |Δi|>4): 836; chains: 2; bounding box: 59×52×58 Å